Protein AF-A0A267MK67-F1 (afdb_monomer)

Structure (mmCIF, N/CA/C/O backbone):
data_AF-A0A267MK67-F1
#
_entry.id   AF-A0A267MK67-F1
#
loop_
_atom_site.group_PDB
_atom_site.id
_atom_site.type_symbol
_atom_site.label_atom_id
_atom_site.label_alt_id
_atom_site.label_comp_id
_atom_site.label_asym_id
_atom_site.label_entity_id
_atom_site.label_seq_id
_atom_site.pdbx_PDB_ins_code
_atom_site.Cartn_x
_atom_site.Cartn_y
_atom_site.Cartn_z
_atom_site.occupancy
_atom_site.B_iso_or_equiv
_atom_site.auth_seq_id
_atom_site.auth_comp_id
_atom_site.auth_asym_id
_atom_site.auth_atom_id
_atom_site.pdbx_PDB_model_num
ATOM 1 N N . MET A 1 1 ? -22.099 6.725 28.518 1.00 89.31 1 MET A N 1
ATOM 2 C CA . MET A 1 1 ? -21.955 5.730 27.422 1.00 89.31 1 MET A CA 1
ATOM 3 C C . MET A 1 1 ? -20.754 4.840 27.737 1.00 89.31 1 MET A C 1
ATOM 5 O O . MET A 1 1 ? -19.830 5.348 28.370 1.00 89.31 1 MET A O 1
ATOM 9 N N . LYS A 1 2 ? -20.743 3.551 27.366 1.00 96.25 2 LYS A N 1
ATOM 10 C CA . LYS A 1 2 ? -19.614 2.648 27.674 1.00 96.25 2 LYS A CA 1
ATOM 11 C C . LYS A 1 2 ? -18.656 2.501 26.489 1.00 96.25 2 LYS A C 1
ATOM 13 O O . LYS A 1 2 ? -19.048 2.667 25.337 1.00 96.25 2 LYS A O 1
ATOM 18 N N . VAL A 1 3 ? -17.404 2.158 26.764 1.00 97.12 3 VAL A N 1
ATOM 19 C CA . VAL A 1 3 ? -16.390 1.754 25.781 1.00 97.12 3 VAL A CA 1
ATOM 20 C C . VAL A 1 3 ? -15.777 0.448 26.260 1.00 97.12 3 VAL A C 1
ATOM 22 O O . VAL A 1 3 ? -15.353 0.349 27.406 1.00 97.12 3 VAL A O 1
ATOM 25 N N . MET A 1 4 ? -15.745 -0.573 25.410 1.00 97.25 4 MET A N 1
ATOM 26 C CA . MET A 1 4 ? -15.171 -1.864 25.786 1.00 97.25 4 MET A CA 1
ATOM 27 C C . MET A 1 4 ? -13.672 -1.855 25.497 1.00 97.25 4 MET A C 1
ATOM 29 O O . MET A 1 4 ? -13.289 -1.611 24.362 1.00 97.25 4 MET A O 1
ATOM 33 N N . LEU A 1 5 ? -12.823 -2.146 26.483 1.00 97.12 5 LEU A N 1
ATOM 34 C CA . LEU A 1 5 ? -11.379 -2.306 26.289 1.00 97.12 5 LEU A CA 1
ATOM 35 C C . LEU A 1 5 ? -11.015 -3.785 26.325 1.00 97.12 5 LEU A C 1
ATOM 37 O O . LEU A 1 5 ? -10.962 -4.382 27.394 1.00 97.12 5 LEU A O 1
ATOM 41 N N . ILE A 1 6 ? -10.703 -4.371 25.179 1.00 96.50 6 ILE A N 1
ATOM 42 C CA . ILE A 1 6 ? -10.183 -5.732 25.085 1.00 96.50 6 ILE A CA 1
ATOM 43 C C . ILE A 1 6 ? -8.663 -5.653 25.021 1.00 96.50 6 ILE A C 1
ATOM 45 O O . ILE A 1 6 ? -8.113 -5.050 24.104 1.00 96.50 6 ILE A O 1
ATOM 49 N N . TYR A 1 7 ? -7.958 -6.256 25.977 1.00 94.81 7 TYR A N 1
ATOM 50 C CA . TYR A 1 7 ? -6.497 -6.170 26.014 1.00 94.81 7 TYR A CA 1
ATOM 51 C C . TYR A 1 7 ? -5.813 -7.511 26.247 1.00 94.81 7 TYR A C 1
ATOM 53 O O . TYR A 1 7 ? -6.248 -8.331 27.062 1.00 94.81 7 TYR A O 1
ATOM 61 N N . ASN A 1 8 ? -4.687 -7.709 25.563 1.00 90.94 8 ASN A N 1
ATOM 62 C CA . ASN A 1 8 ? -3.822 -8.862 25.755 1.00 90.94 8 ASN A CA 1
ATOM 63 C C . ASN A 1 8 ? -2.637 -8.492 26.678 1.00 90.94 8 ASN A C 1
ATOM 65 O O . ASN A 1 8 ? -1.728 -7.767 26.268 1.00 90.94 8 ASN A O 1
ATOM 69 N N . PRO A 1 9 ? -2.590 -9.014 27.918 1.00 87.50 9 PRO A N 1
ATOM 70 C CA . PRO A 1 9 ? -1.600 -8.631 28.930 1.00 87.50 9 PRO A CA 1
ATOM 71 C C . PRO A 1 9 ? -0.168 -9.091 28.614 1.00 87.50 9 PRO A C 1
ATOM 73 O O . PRO A 1 9 ? 0.769 -8.632 29.268 1.00 87.50 9 PRO A O 1
ATOM 76 N N . ILE A 1 10 ? 0.002 -10.039 27.686 1.00 86.56 10 ILE A N 1
ATOM 77 C CA . ILE A 1 10 ? 1.306 -10.599 27.313 1.00 86.56 10 ILE A CA 1
ATOM 78 C C . ILE A 1 10 ? 1.813 -10.085 25.959 1.00 86.56 10 ILE A C 1
ATOM 80 O O . ILE A 1 10 ? 2.890 -10.498 25.539 1.00 86.56 10 ILE A O 1
ATOM 84 N N . SER A 1 11 ? 1.071 -9.194 25.290 1.00 82.12 11 SER A N 1
ATOM 85 C CA . SER A 1 11 ? 1.510 -8.571 24.036 1.00 82.12 11 SER A CA 1
ATOM 86 C C . SER A 1 11 ? 2.743 -7.679 24.237 1.00 82.12 11 SER A C 1
ATOM 88 O O . SER A 1 11 ? 2.887 -7.007 25.263 1.00 82.12 11 SER A O 1
ATOM 90 N N . GLY A 1 12 ? 3.635 -7.691 23.241 1.00 79.31 12 GLY A N 1
ATOM 91 C CA . GLY A 1 12 ? 4.831 -6.848 23.195 1.00 79.31 12 GLY A CA 1
ATOM 92 C C . GLY A 1 12 ? 5.724 -6.999 24.428 1.00 79.31 12 GLY A C 1
ATOM 93 O O . GLY A 1 12 ? 6.031 -8.104 24.873 1.00 79.31 12 GLY A O 1
ATOM 94 N N . ASN A 1 13 ? 6.137 -5.871 25.004 1.00 80.50 13 ASN A N 1
ATOM 95 C CA . ASN A 1 13 ? 6.950 -5.818 26.224 1.00 80.50 13 ASN A CA 1
ATOM 96 C C . ASN A 1 13 ? 6.129 -5.991 27.522 1.00 80.50 13 ASN A C 1
ATOM 98 O O . ASN A 1 13 ? 6.672 -5.814 28.612 1.00 80.50 13 ASN A O 1
ATOM 102 N N . LYS A 1 14 ? 4.832 -6.327 27.427 1.00 86.31 14 LYS A N 1
ATOM 103 C CA . LYS A 1 14 ? 3.912 -6.526 28.562 1.00 86.31 14 LYS A CA 1
ATOM 104 C C . LYS A 1 14 ? 3.681 -5.270 29.419 1.00 86.31 14 LYS A C 1
ATOM 106 O O . LYS A 1 14 ? 3.177 -5.390 30.540 1.00 86.31 14 LYS A O 1
ATOM 111 N N . SER A 1 15 ? 4.026 -4.078 28.918 1.00 85.19 15 SER A N 1
ATOM 112 C CA . SER A 1 15 ? 3.888 -2.819 29.664 1.00 85.19 15 SER A CA 1
ATOM 113 C C . SER A 1 15 ? 2.499 -2.189 29.560 1.00 85.19 15 SER A C 1
ATOM 115 O O . SER A 1 15 ? 2.182 -1.324 30.370 1.00 85.19 15 SER A O 1
ATOM 117 N N . PHE A 1 16 ? 1.644 -2.629 28.624 1.00 88.19 16 PHE A N 1
ATOM 118 C CA . PHE A 1 16 ? 0.320 -2.026 28.403 1.00 88.19 16 PHE A CA 1
ATOM 119 C C . PHE A 1 16 ? -0.498 -1.891 29.696 1.00 88.19 16 PHE A C 1
ATOM 121 O O . PHE A 1 16 ? -1.026 -0.824 29.984 1.00 88.19 16 PHE A O 1
ATOM 128 N N . LYS A 1 17 ? -0.518 -2.944 30.523 1.00 90.19 17 LYS A N 1
ATOM 129 C CA . LYS A 1 17 ? -1.245 -2.983 31.804 1.00 90.19 17 LYS A CA 1
ATOM 130 C C . LYS A 1 17 ? -0.889 -1.840 32.767 1.00 90.19 17 LYS A C 1
ATOM 132 O O . LYS A 1 17 ? -1.712 -1.501 33.606 1.00 90.19 17 LYS A O 1
ATOM 137 N N . ASN A 1 18 ? 0.308 -1.262 32.648 1.00 91.81 18 ASN A N 1
ATOM 138 C CA . ASN A 1 18 ? 0.766 -0.169 33.507 1.00 91.81 18 ASN A CA 1
ATOM 139 C C . ASN A 1 18 ? 0.077 1.162 33.175 1.00 91.81 18 ASN A C 1
ATOM 141 O O . ASN A 1 18 ? 0.169 2.093 33.960 1.00 91.81 18 ASN A O 1
ATOM 145 N N . HIS A 1 19 ? -0.608 1.248 32.034 1.00 92.94 19 HIS A N 1
ATOM 146 C CA . HIS A 1 19 ? -1.299 2.455 31.596 1.00 92.94 19 HIS A CA 1
ATOM 147 C C . HIS A 1 19 ? -2.810 2.409 31.840 1.00 92.94 19 HIS A C 1
ATOM 149 O O . HIS A 1 19 ? -3.506 3.348 31.477 1.00 92.94 19 HIS A O 1
ATOM 155 N N . LEU A 1 20 ? -3.342 1.324 32.416 1.00 94.50 20 LEU A N 1
ATOM 156 C CA . LEU A 1 20 ? -4.790 1.163 32.587 1.00 94.50 20 LEU A CA 1
ATOM 157 C C . LEU A 1 20 ? -5.410 2.308 33.394 1.00 94.50 20 LEU A C 1
ATOM 159 O O . LEU A 1 20 ? -6.468 2.786 33.010 1.00 94.50 20 LEU A O 1
ATOM 163 N N . ASP A 1 21 ? -4.741 2.751 34.458 1.00 95.94 21 ASP A N 1
ATOM 164 C CA . ASP A 1 21 ? -5.216 3.839 35.320 1.00 95.94 21 ASP A CA 1
ATOM 165 C C . ASP A 1 21 ? -5.333 5.165 34.551 1.00 95.94 21 ASP A C 1
ATOM 167 O O . ASP A 1 21 ? -6.409 5.750 34.486 1.00 95.94 21 ASP A O 1
ATOM 171 N N . TYR A 1 22 ? -4.273 5.545 33.830 1.00 95.31 22 TYR A N 1
ATOM 172 C CA . TYR A 1 22 ? -4.262 6.713 32.942 1.00 95.31 22 TYR A CA 1
ATOM 173 C C . TYR A 1 22 ? -5.352 6.650 31.858 1.00 95.31 22 TYR A C 1
ATOM 175 O O . TYR A 1 22 ? -6.028 7.637 31.580 1.00 95.31 22 TYR A O 1
ATOM 183 N N . ILE A 1 23 ? -5.561 5.480 31.243 1.00 95.56 23 ILE A N 1
ATOM 184 C CA . ILE A 1 23 ? -6.633 5.303 30.254 1.00 95.56 23 ILE A CA 1
ATOM 185 C C . ILE A 1 23 ? -8.001 5.503 30.921 1.00 95.56 23 ILE A C 1
ATOM 187 O O . ILE A 1 23 ? -8.860 6.175 30.359 1.00 95.56 23 ILE A O 1
ATOM 191 N N . ILE A 1 24 ? -8.226 4.924 32.103 1.00 96.31 24 ILE A N 1
ATOM 192 C CA . ILE A 1 24 ? -9.490 5.078 32.835 1.00 96.31 24 ILE A CA 1
ATOM 193 C C . ILE A 1 24 ? -9.752 6.556 33.137 1.00 96.31 24 ILE A C 1
ATOM 195 O O . ILE A 1 24 ? -10.841 7.036 32.824 1.00 96.31 24 ILE A O 1
ATOM 199 N N . GLU A 1 25 ? -8.754 7.270 33.662 1.00 97.06 25 GLU A N 1
ATOM 200 C CA . GLU A 1 25 ? -8.816 8.710 33.935 1.00 97.06 25 GLU A CA 1
ATOM 201 C C . GLU A 1 25 ? -9.239 9.496 32.684 1.00 97.06 25 GLU A C 1
ATOM 203 O O . GLU A 1 25 ? -10.252 10.195 32.703 1.00 97.06 25 GLU A O 1
ATOM 208 N N . LYS A 1 26 ? -8.545 9.307 31.554 1.00 96.88 26 LYS A N 1
ATOM 209 C CA . LYS A 1 26 ? -8.813 10.043 30.306 1.00 96.88 26 LYS A CA 1
ATOM 210 C C . LYS A 1 26 ? -10.208 9.806 29.731 1.00 96.88 26 LYS A C 1
ATOM 212 O O . LYS A 1 26 ? -10.804 10.715 29.159 1.00 96.88 26 LYS A O 1
ATOM 217 N N . PHE A 1 27 ? -10.753 8.598 29.869 1.00 96.25 27 PHE A N 1
ATOM 218 C CA . PHE A 1 27 ? -12.129 8.324 29.443 1.00 96.25 27 PHE A CA 1
ATOM 219 C C . PHE A 1 27 ? -13.156 8.934 30.403 1.00 96.25 27 PHE A C 1
ATOM 221 O O . PHE A 1 27 ? -14.172 9.458 29.945 1.00 96.25 27 PHE A O 1
ATOM 228 N N . GLN A 1 28 ? -12.890 8.910 31.711 1.00 95.38 28 GLN A N 1
ATOM 229 C CA . GLN A 1 28 ? -13.767 9.517 32.714 1.00 95.38 28 GLN A CA 1
ATOM 230 C C . GLN A 1 28 ? -13.819 11.043 32.595 1.00 95.38 28 GLN A C 1
ATOM 232 O O . GLN A 1 28 ? -14.896 11.609 32.746 1.00 95.38 28 GLN A O 1
ATOM 237 N N . GLU A 1 29 ? -12.710 11.696 32.232 1.00 96.38 29 GLU A N 1
ATOM 238 C CA . GLU A 1 29 ? -12.669 13.130 31.894 1.00 96.38 29 GLU A CA 1
ATOM 239 C C . GLU A 1 29 ? -13.620 13.512 30.741 1.00 96.38 29 GLU A C 1
ATOM 241 O O . GLU A 1 29 ? -13.982 14.677 30.606 1.00 96.38 29 GLU A O 1
ATOM 246 N N . GLN A 1 30 ? -14.025 12.546 29.908 1.00 94.44 30 GLN A N 1
ATOM 247 C CA . GLN A 1 30 ? -14.962 12.718 28.789 1.00 94.44 30 GLN A CA 1
ATOM 248 C C . GLN A 1 30 ? -16.344 12.094 29.067 1.00 94.44 30 GLN A C 1
ATOM 250 O O . GLN A 1 30 ? -17.091 11.806 28.129 1.00 94.44 30 GLN A O 1
ATOM 255 N N . ASP A 1 31 ? -16.677 11.814 30.333 1.00 95.19 31 ASP A N 1
ATOM 256 C CA . ASP A 1 31 ? -17.925 11.159 30.758 1.00 95.19 31 ASP A CA 1
ATOM 257 C C . ASP A 1 31 ? -18.165 9.771 30.110 1.00 95.19 31 ASP A C 1
ATOM 259 O O . ASP A 1 31 ? -19.302 9.296 29.944 1.00 95.19 31 ASP A O 1
ATOM 263 N N . LEU A 1 32 ? -17.082 9.075 29.741 1.00 95.56 32 LEU A N 1
ATOM 264 C CA . LEU A 1 32 ? -17.108 7.723 29.187 1.00 95.56 32 LEU A CA 1
ATOM 265 C C . LEU A 1 32 ? -16.664 6.690 30.228 1.00 95.56 32 LEU A C 1
ATOM 267 O O . LEU A 1 32 ? -15.660 6.842 30.918 1.00 95.56 32 LEU A O 1
ATOM 271 N N . GLN A 1 33 ? -17.395 5.577 30.303 1.00 95.94 33 GLN A N 1
ATOM 272 C CA . GLN A 1 33 ? -17.018 4.440 31.144 1.00 95.94 33 GLN A CA 1
ATOM 273 C C . GLN A 1 33 ? -16.255 3.412 30.316 1.00 95.94 33 GLN A C 1
ATOM 275 O O . GLN A 1 33 ? -16.834 2.804 29.415 1.00 95.94 33 GLN A O 1
ATOM 280 N N . ILE A 1 34 ? -14.982 3.179 30.631 1.00 96.06 34 ILE A N 1
ATOM 281 C CA . ILE A 1 34 ? -14.205 2.117 29.993 1.00 96.06 34 ILE A CA 1
ATOM 282 C C . ILE A 1 34 ? -14.357 0.794 30.759 1.00 96.06 34 ILE A C 1
ATOM 284 O O . ILE A 1 34 ? -14.168 0.739 31.972 1.00 96.06 34 ILE A O 1
ATOM 288 N N . ILE A 1 35 ? -14.722 -0.280 30.056 1.00 95.94 35 ILE A N 1
ATOM 289 C CA . ILE A 1 35 ? -14.972 -1.610 30.625 1.00 95.94 35 ILE A CA 1
ATOM 290 C C . ILE A 1 35 ? -13.862 -2.565 30.162 1.00 95.94 35 ILE A C 1
ATOM 292 O O . ILE A 1 35 ? -13.868 -2.981 28.999 1.00 95.94 35 ILE A O 1
ATOM 296 N N . PRO A 1 36 ? -12.882 -2.899 31.022 1.00 94.56 36 PRO A N 1
ATOM 297 C CA . PRO A 1 36 ? -11.755 -3.735 30.634 1.00 94.56 36 PRO A CA 1
ATOM 298 C C . PRO A 1 36 ? -12.111 -5.228 30.613 1.00 94.56 36 PRO A C 1
ATOM 300 O O . PRO A 1 36 ? -12.577 -5.797 31.598 1.00 94.56 36 PRO A O 1
ATOM 303 N N . HIS A 1 37 ? -11.774 -5.892 29.512 1.00 93.75 37 HIS A N 1
ATOM 304 C CA . HIS A 1 37 ? -11.824 -7.333 29.316 1.00 93.75 37 HIS A CA 1
ATOM 305 C C . HIS A 1 37 ? -10.433 -7.849 28.953 1.00 93.75 37 HIS A C 1
ATOM 307 O O . HIS A 1 37 ? -9.864 -7.555 27.900 1.00 93.75 37 HIS A O 1
ATOM 313 N N . ARG A 1 38 ? -9.865 -8.640 29.858 1.00 91.88 38 ARG A N 1
ATOM 314 C CA . ARG A 1 38 ? -8.541 -9.231 29.683 1.00 91.88 38 ARG A CA 1
ATOM 315 C C . ARG A 1 38 ? -8.640 -10.505 28.850 1.00 91.88 38 ARG A C 1
ATOM 317 O O . ARG A 1 38 ? -9.276 -11.466 29.279 1.00 91.88 38 ARG A O 1
ATOM 324 N N . VAL A 1 39 ? -7.945 -10.554 27.716 1.00 86.31 39 VAL A N 1
ATOM 325 C CA . VAL A 1 39 ? -7.866 -11.766 26.889 1.00 86.31 39 VAL A CA 1
ATOM 326 C C . VAL A 1 39 ? -6.957 -12.785 27.578 1.00 86.31 39 VAL A C 1
ATOM 328 O O . VAL A 1 39 ? -5.787 -12.508 27.859 1.00 86.31 39 VAL A O 1
ATOM 331 N N . LYS A 1 40 ? -7.511 -13.964 27.881 1.00 79.56 40 LYS A N 1
ATOM 332 C CA . LYS A 1 40 ? -6.779 -15.130 28.411 1.00 79.56 40 LYS A CA 1
ATOM 333 C C . LYS A 1 40 ? -6.876 -16.325 27.463 1.00 79.56 40 LYS A C 1
ATOM 335 O O . LYS A 1 40 ? -5.880 -17.006 27.251 1.00 79.56 40 LYS A O 1
ATOM 340 N N . ASN A 1 41 ? -8.061 -16.559 26.910 1.00 81.50 41 ASN A N 1
ATOM 341 C CA . ASN A 1 41 ? -8.340 -17.489 25.822 1.00 81.50 41 ASN A CA 1
ATOM 342 C C . ASN A 1 41 ? -9.517 -16.949 24.990 1.00 81.50 41 ASN A C 1
ATOM 344 O O . ASN A 1 41 ? -10.191 -16.003 25.412 1.00 81.50 41 ASN A O 1
ATOM 348 N N . ILE A 1 42 ? -9.737 -17.540 23.816 1.00 84.25 42 ILE A N 1
ATOM 349 C CA . ILE A 1 42 ? -10.772 -17.098 22.877 1.00 84.25 42 ILE A CA 1
ATOM 350 C C . ILE A 1 42 ? -12.192 -17.375 23.398 1.00 84.25 42 ILE A C 1
ATOM 352 O O . ILE A 1 42 ? -13.056 -16.516 23.267 1.00 84.25 42 ILE A O 1
ATOM 356 N N . ASP A 1 43 ? -12.411 -18.481 24.119 1.00 87.50 43 ASP A N 1
ATOM 357 C CA . ASP A 1 43 ? -13.732 -18.857 24.655 1.00 87.50 43 ASP A CA 1
ATOM 358 C C . ASP A 1 43 ? -14.331 -17.802 25.596 1.00 87.50 43 ASP A C 1
ATOM 360 O O . ASP A 1 43 ? -15.540 -17.566 25.611 1.00 87.50 43 ASP A O 1
ATOM 364 N N . LEU A 1 44 ? -13.494 -17.169 26.427 1.00 87.44 44 LEU A N 1
ATOM 365 C CA . LEU A 1 44 ? -13.944 -16.096 27.314 1.00 87.44 44 LEU A CA 1
ATOM 366 C C . LEU A 1 44 ? -14.337 -14.848 26.526 1.00 87.44 44 LEU A C 1
ATOM 368 O O . LEU A 1 44 ? -15.313 -14.191 26.886 1.00 87.44 44 LEU A O 1
ATOM 372 N N . LEU A 1 45 ? -13.594 -14.533 25.465 1.00 91.19 45 LEU A N 1
ATOM 373 C CA . LEU A 1 45 ? -13.915 -13.414 24.591 1.00 91.19 45 LEU A CA 1
ATOM 374 C C . LEU A 1 45 ? -15.238 -13.664 23.855 1.00 91.19 45 LEU A C 1
ATOM 376 O O . LEU A 1 45 ? -16.096 -12.787 23.861 1.00 91.19 45 LEU A O 1
ATOM 380 N N . GLU A 1 46 ? -15.447 -14.866 23.312 1.00 93.81 46 GLU A N 1
ATOM 381 C CA . GLU A 1 46 ? -16.709 -15.239 22.662 1.00 93.81 46 GLU A CA 1
ATOM 382 C C . GLU A 1 46 ? -17.906 -15.101 23.604 1.00 93.81 46 GLU A C 1
ATOM 384 O O . GLU A 1 46 ? -18.909 -14.500 23.232 1.00 93.81 46 GLU A O 1
ATOM 389 N N . LYS A 1 47 ? -17.793 -15.566 24.855 1.00 91.94 47 LYS A N 1
ATOM 390 C CA . LYS A 1 47 ? -18.863 -15.400 25.854 1.00 91.94 47 LYS A CA 1
ATOM 391 C C . LYS A 1 47 ? -19.213 -13.932 26.083 1.00 91.94 47 LYS A C 1
ATOM 393 O O . LYS A 1 47 ? -20.392 -13.587 26.090 1.00 91.94 47 LYS A O 1
ATOM 398 N N . VAL A 1 48 ? -18.206 -13.072 26.239 1.00 92.06 48 VAL A N 1
ATOM 399 C CA . VAL A 1 48 ? -18.417 -11.629 26.432 1.00 92.06 48 VAL A CA 1
ATOM 400 C C . VAL A 1 48 ? -19.127 -11.029 25.219 1.00 92.06 48 VAL A C 1
ATOM 402 O O . VAL A 1 48 ? -20.169 -10.400 25.386 1.00 92.06 48 VAL A O 1
ATOM 405 N N . ILE A 1 49 ? -18.615 -11.274 24.011 1.00 95.19 49 ILE A N 1
ATOM 406 C CA . ILE A 1 49 ? -19.158 -10.693 22.778 1.00 95.19 49 ILE A CA 1
ATOM 407 C C . ILE A 1 49 ? -20.555 -11.237 22.448 1.00 95.19 49 ILE A C 1
ATOM 409 O O . ILE A 1 49 ? -21.428 -10.462 22.078 1.00 95.19 49 ILE A O 1
ATOM 413 N N . SER A 1 50 ? -20.820 -12.527 22.672 1.00 94.25 50 SER A N 1
ATOM 414 C CA . SER A 1 50 ? -22.138 -13.139 22.426 1.00 94.25 50 SER A CA 1
ATOM 415 C C . SER A 1 50 ? -23.276 -12.541 23.266 1.00 94.25 50 SER A C 1
ATOM 417 O O . SER A 1 50 ? -24.443 -12.663 22.906 1.00 94.25 50 SER A O 1
ATOM 419 N N . SER A 1 51 ? -22.942 -11.902 24.391 1.00 91.69 51 SER A N 1
ATOM 420 C CA . SER A 1 51 ? -23.894 -11.264 25.311 1.00 91.69 51 SER A CA 1
ATOM 421 C C . SER A 1 51 ? -23.887 -9.732 25.219 1.00 91.69 51 SER A C 1
ATOM 423 O O . SER A 1 51 ? -24.530 -9.053 26.022 1.00 91.69 51 SER A O 1
ATOM 425 N N . LEU A 1 52 ? -23.136 -9.175 24.264 1.00 93.94 52 LEU A N 1
ATOM 426 C CA . LEU A 1 52 ? -22.934 -7.741 24.115 1.00 93.94 52 LEU A CA 1
ATOM 427 C C . LEU A 1 52 ? -24.208 -7.050 23.613 1.00 93.94 52 LEU A C 1
ATOM 429 O O . LEU A 1 52 ? -24.729 -7.367 22.549 1.00 93.94 52 LEU A O 1
ATOM 433 N N . ASN A 1 53 ? -24.663 -6.031 24.340 1.00 94.31 53 ASN A N 1
ATOM 434 C CA . ASN A 1 53 ? -25.680 -5.104 23.854 1.00 94.31 53 ASN A CA 1
ATOM 435 C C . ASN A 1 53 ? -25.003 -3.892 23.200 1.00 94.31 53 ASN A C 1
ATOM 437 O O . ASN A 1 53 ? -24.551 -2.985 23.902 1.00 94.31 53 ASN A O 1
ATOM 441 N N . GLU A 1 54 ? -24.948 -3.851 21.867 1.00 93.44 54 GLU A N 1
ATOM 442 C CA . GLU A 1 54 ? -24.271 -2.779 21.119 1.00 93.44 54 GLU A CA 1
ATOM 443 C C . GLU A 1 54 ? -24.757 -1.372 21.487 1.00 93.44 54 GLU A C 1
ATOM 445 O O . GLU A 1 54 ? -23.964 -0.439 21.509 1.00 93.44 54 GLU A O 1
ATOM 450 N N . LYS A 1 55 ? -26.031 -1.208 21.868 1.00 93.94 55 LYS A N 1
ATOM 451 C CA . LYS A 1 55 ? -26.599 0.103 22.233 1.00 93.94 55 LYS A CA 1
ATOM 452 C C . LYS A 1 55 ? -25.981 0.713 23.493 1.00 93.94 55 LYS A C 1
ATOM 454 O O . LYS A 1 55 ? -26.131 1.909 23.724 1.00 93.94 55 LYS A O 1
ATOM 459 N N . GLU A 1 56 ? -25.321 -0.091 24.324 1.00 95.62 56 GLU A N 1
ATOM 460 C CA . GLU A 1 56 ? -24.646 0.391 25.533 1.00 95.62 56 GLU A CA 1
ATOM 461 C C . GLU A 1 56 ? -23.225 0.891 25.264 1.00 95.62 56 GLU A C 1
ATOM 463 O O . GLU A 1 56 ? -22.665 1.625 26.089 1.00 95.62 56 GLU A O 1
ATOM 468 N N . TYR A 1 57 ? -22.642 0.494 24.132 1.00 96.44 57 TYR A N 1
ATOM 469 C CA . TYR A 1 57 ? -21.239 0.708 23.819 1.00 96.44 57 TYR A CA 1
ATOM 470 C C . TYR A 1 57 ? -21.071 1.643 22.626 1.00 96.44 57 TYR A C 1
ATOM 472 O O . TYR A 1 57 ? -21.697 1.497 21.586 1.00 96.44 57 TYR A O 1
ATOM 480 N N . LYS A 1 58 ? -20.163 2.607 22.768 1.00 95.38 58 LYS A N 1
ATOM 481 C CA . LYS A 1 58 ? -19.813 3.549 21.702 1.00 95.38 58 LYS A CA 1
ATOM 482 C C . LYS A 1 58 ? -18.859 2.928 20.680 1.00 95.38 58 LYS A C 1
ATOM 484 O O . LYS A 1 58 ? -18.982 3.180 19.488 1.00 95.38 58 LYS A O 1
ATOM 489 N N . LYS A 1 59 ? -17.868 2.179 21.171 1.00 96.25 59 LYS A N 1
ATOM 490 C CA . LYS A 1 59 ? -16.799 1.544 20.389 1.00 96.25 59 LYS A CA 1
ATOM 491 C C . LYS A 1 59 ? -16.089 0.463 21.208 1.00 96.25 59 LYS A C 1
ATOM 493 O O . LYS A 1 59 ? -16.255 0.388 22.432 1.00 96.25 59 LYS A O 1
ATOM 498 N N . ILE A 1 60 ? -15.277 -0.336 20.527 1.00 97.94 60 ILE A N 1
ATOM 499 C CA . ILE A 1 60 ? -14.395 -1.349 21.108 1.00 97.94 60 ILE A CA 1
ATOM 500 C C . ILE A 1 60 ? -12.947 -0.902 20.915 1.00 97.94 60 ILE A C 1
ATOM 502 O O . ILE A 1 60 ? -12.524 -0.604 19.807 1.00 97.94 60 ILE A O 1
ATOM 506 N N . VAL A 1 61 ? -12.168 -0.861 21.986 1.00 97.75 61 VAL A N 1
ATOM 507 C CA . VAL A 1 61 ? -10.734 -0.574 21.977 1.00 97.75 61 VAL A CA 1
ATOM 508 C C . VAL A 1 61 ? -9.984 -1.890 22.132 1.00 97.75 61 VAL A C 1
ATOM 510 O O . VAL A 1 61 ? -10.202 -2.614 23.098 1.00 97.75 61 VAL A O 1
ATOM 513 N N . ILE A 1 62 ? -9.084 -2.198 21.204 1.00 97.00 62 ILE A N 1
ATOM 514 C CA . ILE A 1 62 ? -8.262 -3.407 21.210 1.00 97.00 62 ILE A CA 1
ATOM 515 C C . ILE A 1 62 ? -6.820 -3.019 21.514 1.00 97.00 62 ILE A C 1
ATOM 517 O O . ILE A 1 62 ? -6.185 -2.335 20.717 1.00 97.00 62 ILE A O 1
ATOM 521 N N . ALA A 1 63 ? -6.278 -3.484 22.635 1.00 95.19 63 ALA A N 1
ATOM 522 C CA . ALA A 1 63 ? -4.879 -3.291 22.998 1.00 95.19 63 ALA A CA 1
ATOM 523 C C . ALA A 1 63 ? -4.079 -4.591 22.851 1.00 95.19 63 ALA A C 1
ATOM 525 O O . ALA A 1 63 ? -4.188 -5.519 23.661 1.00 95.19 63 ALA A O 1
ATOM 526 N N . GLY A 1 64 ? -3.255 -4.664 21.809 1.00 91.50 64 GLY A N 1
ATOM 527 C CA . GLY A 1 64 ? -2.476 -5.857 21.491 1.00 91.50 64 GLY A CA 1
ATOM 528 C C . GLY A 1 64 ? -1.656 -5.720 20.212 1.00 91.50 64 GLY A C 1
ATOM 529 O O . GLY A 1 64 ? -1.523 -4.628 19.666 1.00 91.50 64 GLY A O 1
ATOM 530 N N . GLY A 1 65 ? -1.074 -6.837 19.769 1.00 88.31 65 GLY A N 1
ATOM 531 C CA . GLY A 1 65 ? -0.484 -6.961 18.432 1.00 88.31 65 GLY A CA 1
ATOM 532 C C . GLY A 1 65 ? -1.480 -7.447 17.381 1.00 88.31 65 GLY A C 1
ATOM 533 O O . GLY A 1 65 ? -2.642 -7.688 17.701 1.00 88.31 65 GLY A O 1
ATOM 534 N N . ASP A 1 66 ? -0.997 -7.658 16.155 1.00 85.00 66 ASP A N 1
ATOM 535 C CA . ASP A 1 66 ? -1.820 -8.050 15.000 1.00 85.00 66 ASP A CA 1
ATOM 536 C C . ASP A 1 66 ? -2.659 -9.313 15.257 1.00 85.00 66 ASP A C 1
ATOM 538 O O . ASP A 1 66 ? -3.851 -9.309 14.973 1.00 85.00 66 ASP A O 1
ATOM 542 N N . GLY A 1 67 ? -2.096 -10.340 15.909 1.00 85.31 67 GLY A N 1
ATOM 543 C CA . GLY A 1 67 ? -2.849 -11.548 16.279 1.00 85.31 67 GLY A CA 1
ATOM 544 C C . GLY A 1 67 ? -4.004 -11.278 17.254 1.00 85.31 67 GLY A C 1
ATOM 545 O O . GLY A 1 67 ? -5.106 -11.777 17.064 1.00 85.31 67 GLY A O 1
ATOM 546 N N . THR A 1 68 ? -3.809 -10.414 18.261 1.00 90.44 68 THR A N 1
ATOM 547 C CA . THR A 1 68 ? -4.905 -10.011 19.164 1.00 90.44 68 THR A CA 1
ATOM 548 C C . THR A 1 68 ? -5.995 -9.267 18.390 1.00 90.44 68 THR A C 1
ATOM 550 O O . THR A 1 68 ? -7.178 -9.485 18.637 1.00 90.44 68 THR A O 1
ATOM 553 N N . VAL A 1 69 ? -5.611 -8.391 17.454 1.00 93.06 69 VAL A N 1
ATOM 554 C CA . VAL A 1 69 ? -6.570 -7.658 16.616 1.00 93.06 69 VAL A CA 1
ATOM 555 C C . VAL A 1 69 ? -7.352 -8.626 15.726 1.00 93.06 69 VAL A C 1
ATOM 557 O O . VAL A 1 69 ? -8.578 -8.556 15.720 1.00 93.06 69 VAL A O 1
ATOM 560 N N . ASN A 1 70 ? -6.679 -9.565 15.053 1.00 91.44 70 ASN A N 1
ATOM 561 C CA . ASN A 1 70 ? -7.320 -10.584 14.221 1.00 91.44 70 ASN A CA 1
ATOM 562 C C . ASN A 1 70 ? -8.322 -11.438 15.020 1.00 91.44 70 ASN A C 1
ATOM 564 O O . ASN A 1 70 ? -9.469 -11.582 14.591 1.00 91.44 70 ASN A O 1
ATOM 568 N N . GLN A 1 71 ? -7.927 -11.948 16.193 1.00 91.69 71 GLN A N 1
ATOM 569 C CA . GLN A 1 71 ? -8.797 -12.768 17.045 1.00 91.69 71 GLN A CA 1
ATOM 570 C C . GLN A 1 71 ? -10.062 -12.013 17.449 1.00 91.69 71 GLN A C 1
ATOM 572 O O . GLN A 1 71 ? -11.170 -12.532 17.326 1.00 91.69 71 GLN A O 1
ATOM 577 N N . VAL A 1 72 ? -9.907 -10.769 17.911 1.00 94.88 72 VAL A N 1
ATOM 578 C CA . VAL A 1 72 ? -11.052 -9.953 18.319 1.00 94.88 72 VAL A CA 1
ATOM 579 C C . VAL A 1 72 ? -11.953 -9.657 17.128 1.00 94.88 72 VAL A C 1
ATOM 581 O O . VAL A 1 72 ? -13.156 -9.861 17.235 1.00 94.88 72 VAL A O 1
ATOM 584 N N . VAL A 1 73 ? -11.394 -9.249 15.986 1.00 95.38 73 VAL A N 1
ATOM 585 C CA . VAL A 1 73 ? -12.163 -8.998 14.758 1.00 95.38 73 VAL A CA 1
ATOM 586 C C . VAL A 1 73 ? -12.955 -10.237 14.335 1.00 95.38 73 VAL A C 1
ATOM 588 O O . VAL A 1 73 ? -14.144 -10.117 14.056 1.00 95.38 73 VAL A O 1
ATOM 591 N N . ASN A 1 74 ? -12.348 -11.426 14.349 1.00 94.62 74 ASN A N 1
ATOM 592 C CA . ASN A 1 74 ? -13.042 -12.675 14.028 1.00 94.62 74 ASN A CA 1
ATOM 593 C C . ASN A 1 74 ? -14.235 -12.927 14.957 1.00 94.62 74 ASN A C 1
ATOM 595 O O . ASN A 1 74 ? -15.321 -13.246 14.476 1.00 94.62 74 ASN A O 1
ATOM 599 N N . VAL A 1 75 ? -14.063 -12.747 16.271 1.00 95.44 75 VAL A N 1
ATOM 600 C CA . VAL A 1 75 ? -15.160 -12.921 17.235 1.00 95.44 75 VAL A CA 1
ATOM 601 C C . VAL A 1 75 ? -16.265 -11.887 17.004 1.00 95.44 75 VAL A C 1
ATOM 603 O O . VAL A 1 75 ? -17.438 -12.249 17.000 1.00 95.44 75 VAL A O 1
ATOM 606 N N . LEU A 1 76 ? -15.921 -10.620 16.762 1.00 96.00 76 LEU A N 1
ATOM 607 C CA . LEU A 1 76 ? -16.913 -9.579 16.470 1.00 96.00 76 LEU A CA 1
ATOM 608 C C . LEU A 1 76 ? -17.723 -9.911 15.215 1.00 96.00 76 LEU A C 1
ATOM 610 O O . LEU A 1 76 ? -18.948 -9.854 15.251 1.00 96.00 76 LEU A O 1
ATOM 614 N N . LEU A 1 77 ? -17.055 -10.326 14.136 1.00 95.25 77 LEU A N 1
ATOM 615 C CA . LEU A 1 77 ? -17.712 -10.686 12.879 1.00 95.25 77 LEU A CA 1
ATOM 616 C C . LEU A 1 77 ? -18.562 -11.955 13.004 1.00 95.25 77 LEU A C 1
ATOM 618 O O . LEU A 1 77 ? -19.653 -12.005 12.441 1.00 95.25 77 LEU A O 1
ATOM 622 N N . LYS A 1 78 ? -18.111 -12.952 13.776 1.00 94.31 78 LYS A N 1
ATOM 623 C CA . LYS A 1 78 ? -18.861 -14.188 14.059 1.00 94.31 78 LYS A CA 1
ATOM 624 C C . LYS A 1 78 ? -20.205 -13.916 14.742 1.00 94.31 78 LYS A C 1
ATOM 626 O O . LYS A 1 78 ? -21.175 -14.614 14.462 1.00 94.31 78 LYS A O 1
ATOM 631 N N . TYR A 1 79 ? -20.263 -12.916 15.622 1.00 94.94 79 TYR A N 1
ATOM 632 C CA . TYR A 1 79 ? -21.482 -12.507 16.330 1.00 94.94 79 TYR A CA 1
ATOM 633 C C . TYR A 1 79 ? -22.174 -11.282 15.701 1.00 94.94 79 TYR A C 1
ATOM 635 O O . TYR A 1 79 ? -23.050 -10.699 16.330 1.00 94.94 79 TYR A O 1
ATOM 643 N N . ASP A 1 80 ? -21.784 -10.907 14.477 1.00 93.69 80 ASP A N 1
ATOM 644 C CA . ASP A 1 80 ? -22.281 -9.750 13.712 1.00 93.69 80 ASP A CA 1
ATOM 645 C C . ASP A 1 80 ? -22.296 -8.418 14.487 1.00 93.69 80 ASP A C 1
ATOM 647 O O . ASP A 1 80 ? -23.160 -7.569 14.287 1.00 93.69 80 ASP A O 1
ATOM 651 N N . VAL A 1 81 ? -21.301 -8.213 15.353 1.00 95.75 81 VAL A N 1
ATOM 652 C CA . VAL A 1 81 ? -21.135 -6.959 16.092 1.00 95.75 81 VAL A CA 1
ATOM 653 C C . VAL A 1 81 ? -20.569 -5.881 15.172 1.00 95.75 81 VAL A C 1
ATOM 655 O O . VAL A 1 81 ? -19.476 -6.042 14.624 1.00 95.75 81 VAL A O 1
ATOM 658 N N . ASN A 1 82 ? -21.272 -4.750 15.046 1.00 93.75 82 ASN A N 1
ATOM 659 C CA . ASN A 1 82 ? -20.927 -3.671 14.107 1.00 93.75 82 ASN A CA 1
ATOM 660 C C . ASN A 1 82 ? -20.417 -2.382 14.786 1.00 93.75 82 ASN A C 1
ATOM 662 O O . ASN A 1 82 ? -20.532 -1.271 14.255 1.00 93.75 82 ASN A O 1
ATOM 666 N N . LEU A 1 83 ? -19.843 -2.512 15.981 1.00 96.31 83 LEU A N 1
ATOM 667 C CA . LEU A 1 83 ? -19.255 -1.383 16.696 1.00 96.31 83 LEU A CA 1
ATOM 668 C C . LEU A 1 83 ? -17.932 -0.930 16.054 1.00 96.31 83 LEU A C 1
ATOM 670 O O . LEU A 1 83 ? -17.125 -1.772 15.651 1.00 96.31 83 LEU A O 1
ATOM 674 N N . PRO A 1 84 ? -17.644 0.386 16.019 1.00 96.69 84 PRO A N 1
ATOM 675 C CA . PRO A 1 84 ? -16.335 0.875 15.609 1.00 96.69 84 PRO A CA 1
ATOM 676 C C . PRO A 1 84 ? -15.213 0.333 16.497 1.00 96.69 84 PRO A C 1
ATOM 678 O O . PRO A 1 84 ? -15.392 0.135 17.703 1.00 96.69 84 PRO A O 1
ATOM 681 N N . ILE A 1 85 ? -14.037 0.150 15.906 1.00 97.75 85 ILE A N 1
ATOM 682 C CA . ILE A 1 85 ? -12.862 -0.426 16.552 1.00 97.75 85 ILE A CA 1
ATOM 683 C C . ILE A 1 85 ? -11.759 0.626 16.648 1.00 97.75 85 ILE A C 1
ATOM 685 O O . ILE A 1 85 ? -11.401 1.268 15.671 1.00 97.75 85 ILE A O 1
ATOM 689 N N . ALA A 1 86 ? -11.159 0.765 17.817 1.00 96.88 86 ALA A N 1
ATOM 690 C CA . ALA A 1 86 ? -9.919 1.491 18.032 1.00 96.88 86 ALA A CA 1
ATOM 691 C C . ALA A 1 86 ? -8.789 0.508 18.340 1.00 96.88 86 ALA A C 1
ATOM 693 O O . ALA A 1 86 ? -9.010 -0.482 19.031 1.00 96.88 86 ALA A O 1
ATOM 694 N N . ILE A 1 87 ? -7.572 0.788 17.875 1.00 95.62 87 ILE A N 1
ATOM 695 C CA . ILE A 1 87 ? -6.419 -0.095 18.083 1.00 95.62 87 ILE A CA 1
ATOM 696 C C . ILE A 1 87 ? -5.356 0.642 18.892 1.00 95.62 87 ILE A C 1
ATOM 698 O O . ILE A 1 87 ? -4.837 1.658 18.449 1.00 95.62 87 ILE A O 1
ATOM 702 N N . LEU A 1 88 ? -5.000 0.098 20.053 1.00 94.69 88 LEU A N 1
ATOM 703 C CA . LEU A 1 88 ? -3.833 0.488 20.841 1.00 94.69 88 LEU A CA 1
ATOM 704 C C . LEU A 1 88 ? -2.679 -0.471 20.493 1.00 94.69 88 LEU A C 1
ATOM 706 O O . LEU A 1 88 ? -2.685 -1.619 20.956 1.00 94.69 88 LEU A O 1
ATOM 710 N N . PRO A 1 89 ? -1.703 -0.046 19.667 1.00 90.25 89 PRO A N 1
ATOM 711 C CA . PRO A 1 89 ? -0.640 -0.923 19.185 1.00 90.25 89 PRO A CA 1
ATOM 712 C C . PRO A 1 89 ? 0.313 -1.305 20.325 1.00 90.25 89 PRO A C 1
ATOM 714 O O . PRO A 1 89 ? 1.203 -0.546 20.699 1.00 90.25 89 PRO A O 1
ATOM 717 N N . ALA A 1 90 ? 0.136 -2.508 20.871 1.00 87.44 90 ALA A N 1
ATOM 718 C CA . ALA A 1 90 ? 0.911 -3.031 22.001 1.00 87.44 90 ALA A CA 1
ATOM 719 C C . ALA A 1 90 ? 1.713 -4.300 21.652 1.00 87.44 90 ALA A C 1
ATOM 721 O O . ALA A 1 90 ? 2.288 -4.934 22.537 1.00 87.44 90 ALA A O 1
ATOM 722 N N . GLY A 1 91 ? 1.737 -4.710 20.380 1.00 81.94 91 GLY A N 1
ATOM 723 C CA . GLY A 1 91 ? 2.522 -5.837 19.871 1.00 81.94 91 GLY A CA 1
ATOM 724 C C . GLY A 1 91 ? 3.915 -5.456 19.362 1.00 81.94 91 GLY A C 1
ATOM 725 O O . GLY A 1 91 ? 4.346 -4.309 19.473 1.00 81.94 91 GLY A O 1
ATOM 726 N N . ALA A 1 92 ? 4.625 -6.439 18.799 1.00 72.75 92 ALA A N 1
ATOM 727 C CA . ALA A 1 92 ? 5.973 -6.255 18.256 1.00 72.75 92 ALA A CA 1
ATOM 728 C C . ALA A 1 92 ? 5.975 -5.594 16.860 1.00 72.75 92 ALA A C 1
ATOM 730 O O . ALA A 1 92 ? 6.702 -4.621 16.658 1.00 72.75 92 ALA A O 1
ATOM 731 N N . SER A 1 93 ? 5.150 -6.089 15.927 1.00 72.06 93 SER A N 1
ATOM 732 C CA . SER A 1 93 ? 5.069 -5.580 14.545 1.00 72.06 93 SER A CA 1
ATOM 733 C C . SER A 1 93 ? 4.023 -4.468 14.406 1.00 72.06 93 SER A C 1
ATOM 735 O O . SER A 1 93 ? 4.381 -3.343 14.057 1.00 72.06 93 SER A O 1
ATOM 737 N N . ASN A 1 94 ? 2.769 -4.742 14.796 1.00 82.56 94 ASN A N 1
ATOM 738 C CA . ASN A 1 94 ? 1.622 -3.827 14.679 1.00 82.56 94 ASN A CA 1
ATOM 739 C C . ASN A 1 94 ? 1.442 -3.338 13.236 1.00 82.56 94 ASN A C 1
ATOM 741 O O . ASN A 1 94 ? 1.307 -2.138 12.978 1.00 82.56 94 ASN A O 1
ATOM 745 N N . ASP A 1 95 ? 1.497 -4.277 12.299 1.00 80.31 95 ASP A N 1
ATOM 746 C CA . ASP A 1 95 ? 1.414 -4.035 10.863 1.00 80.31 95 ASP A CA 1
ATOM 747 C C . ASP A 1 95 ? 0.080 -3.368 10.493 1.00 80.31 95 ASP A C 1
ATOM 749 O O . ASP A 1 95 ? 0.069 -2.354 9.789 1.00 80.31 95 ASP A O 1
ATOM 753 N N . TYR A 1 96 ? -1.028 -3.843 11.070 1.00 85.44 96 TYR A N 1
ATOM 754 C CA . TYR A 1 96 ? -2.359 -3.292 10.815 1.00 85.44 96 TYR A CA 1
ATOM 755 C C . TYR A 1 96 ? -2.481 -1.848 11.324 1.00 85.44 96 TYR A C 1
ATOM 757 O O . TYR A 1 96 ? -2.907 -0.957 10.596 1.00 85.44 96 TYR A O 1
ATOM 765 N N . ALA A 1 97 ? -2.006 -1.565 12.542 1.00 87.44 97 ALA A N 1
ATOM 766 C CA . ALA A 1 97 ? -1.995 -0.203 13.088 1.00 87.44 97 ALA A CA 1
ATOM 767 C C . ALA A 1 97 ? -1.065 0.740 12.301 1.00 87.44 97 ALA A C 1
ATOM 769 O O . ALA A 1 97 ? -1.391 1.909 12.087 1.00 87.44 97 ALA A O 1
ATOM 770 N N . THR A 1 9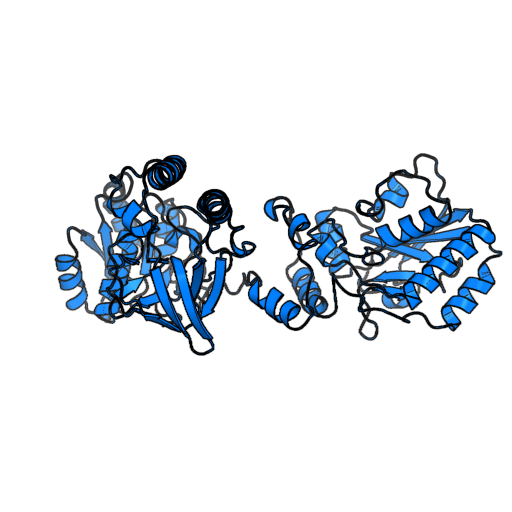8 ? 0.079 0.223 11.835 1.00 82.25 98 THR A N 1
ATOM 771 C CA . THR A 1 98 ? 1.037 0.976 11.013 1.00 82.25 98 THR A CA 1
ATOM 772 C C . THR A 1 98 ? 0.411 1.408 9.691 1.00 82.25 98 THR A C 1
ATOM 774 O O . THR A 1 98 ? 0.666 2.526 9.249 1.00 82.25 98 THR A O 1
ATOM 777 N N . TYR A 1 99 ? -0.431 0.569 9.081 1.00 79.81 99 TYR A N 1
ATOM 778 C CA . TYR A 1 99 ? -1.140 0.917 7.849 1.00 79.81 99 TYR A CA 1
ATOM 779 C C . TYR A 1 99 ? -1.985 2.190 8.011 1.00 79.81 99 TYR A C 1
ATOM 781 O O . TYR A 1 99 ? -1.934 3.090 7.175 1.00 79.81 99 TYR A O 1
ATOM 789 N N . PHE A 1 100 ? -2.728 2.295 9.113 1.00 83.06 100 PHE A N 1
ATOM 790 C CA . PHE A 1 100 ? -3.567 3.456 9.424 1.00 83.06 100 PHE A CA 1
ATOM 791 C C . PHE A 1 100 ? -2.778 4.676 9.926 1.00 83.06 100 PHE A C 1
ATOM 793 O O . PHE A 1 100 ? -3.382 5.684 10.292 1.00 83.06 100 PHE A O 1
ATOM 800 N N . ASN A 1 101 ? -1.441 4.608 9.944 1.00 83.38 101 ASN A N 1
ATOM 801 C CA . ASN A 1 101 ? -0.560 5.615 10.536 1.00 83.38 101 ASN A CA 1
ATOM 802 C C . ASN A 1 101 ? -0.904 5.913 12.007 1.00 83.38 101 ASN A C 1
ATOM 804 O O . ASN A 1 101 ? -0.836 7.063 12.444 1.00 83.38 101 ASN A O 1
ATOM 808 N N . LEU A 1 102 ? -1.296 4.884 12.769 1.00 87.00 102 LEU A N 1
ATOM 809 C CA . LEU A 1 102 ? -1.592 5.050 14.190 1.00 87.00 102 LEU A CA 1
ATOM 810 C C . LEU A 1 102 ? -0.292 5.225 14.991 1.00 87.00 102 LEU A C 1
ATOM 812 O O . LEU A 1 102 ? 0.672 4.478 14.776 1.00 87.00 102 LEU A O 1
ATOM 816 N N . PRO A 1 103 ? -0.247 6.195 15.917 1.00 86.75 103 PRO A N 1
ATOM 817 C CA . PRO A 1 103 ? 0.924 6.434 16.740 1.00 86.75 103 PRO A CA 1
ATOM 818 C C . PRO A 1 103 ? 1.155 5.278 17.717 1.00 86.75 103 PRO A C 1
ATOM 820 O O . PRO A 1 103 ? 0.230 4.612 18.179 1.00 86.75 103 PRO A O 1
ATOM 823 N N . LYS A 1 104 ? 2.427 5.051 18.059 1.00 85.25 104 LYS A N 1
ATOM 824 C CA . LYS A 1 104 ? 2.814 4.109 19.124 1.00 85.25 104 LYS A CA 1
ATOM 825 C C . LYS A 1 104 ? 2.746 4.739 20.516 1.00 85.25 104 LYS A C 1
ATOM 827 O O . LYS A 1 104 ? 2.718 4.012 21.504 1.00 85.25 104 LYS A O 1
ATOM 832 N N . ASN A 1 105 ? 2.782 6.070 20.591 1.00 89.56 105 ASN A N 1
ATOM 833 C CA . ASN A 1 105 ? 2.637 6.798 21.842 1.00 89.56 105 ASN A CA 1
ATOM 834 C C . ASN A 1 105 ? 1.193 6.646 22.339 1.00 89.56 105 ASN A C 1
ATOM 836 O O . ASN A 1 105 ? 0.244 6.835 21.579 1.00 89.56 105 ASN A O 1
ATOM 840 N N . ILE A 1 106 ? 1.043 6.271 23.607 1.00 90.19 106 ILE A N 1
ATOM 841 C CA . ILE A 1 106 ? -0.266 6.013 24.194 1.00 90.19 106 ILE A CA 1
ATOM 842 C C . ILE A 1 106 ? -1.117 7.276 24.327 1.00 90.19 106 ILE A C 1
ATOM 844 O O . ILE A 1 106 ? -2.309 7.201 24.067 1.00 90.19 106 ILE A O 1
ATOM 848 N N . GLU A 1 107 ? -0.529 8.414 24.684 1.00 90.94 107 GLU A N 1
ATOM 849 C CA . GLU A 1 107 ? -1.236 9.685 24.863 1.00 90.94 107 GLU A CA 1
ATOM 850 C C . GLU A 1 107 ? -1.817 10.143 23.520 1.00 90.94 107 GLU A C 1
ATOM 852 O O . GLU A 1 107 ? -3.025 10.330 23.398 1.00 90.94 107 GLU A O 1
ATOM 857 N N . GLU A 1 108 ? -0.988 10.157 22.469 1.00 92.56 108 GLU A N 1
ATOM 858 C CA . GLU A 1 108 ? -1.433 10.479 21.106 1.00 92.56 108 GLU A CA 1
ATOM 859 C C . GLU A 1 108 ? -2.518 9.515 20.606 1.00 92.56 108 GLU A C 1
ATOM 861 O O . GLU A 1 108 ? -3.446 9.913 19.897 1.00 92.56 108 GLU A O 1
ATOM 866 N N . MET A 1 109 ? -2.409 8.226 20.948 1.00 93.75 109 MET A N 1
ATOM 867 C CA . MET A 1 109 ? -3.421 7.252 20.558 1.00 93.75 109 MET A CA 1
ATOM 868 C C . MET A 1 109 ? -4.722 7.466 21.337 1.00 93.75 109 MET A C 1
ATOM 870 O O . MET A 1 109 ? -5.791 7.354 20.749 1.00 93.75 109 MET A O 1
ATOM 874 N N . ILE A 1 110 ? -4.667 7.809 22.624 1.00 94.50 110 ILE A N 1
ATOM 875 C CA . ILE A 1 110 ? -5.860 8.108 23.425 1.00 94.50 110 ILE A CA 1
ATOM 876 C C . ILE A 1 110 ? -6.601 9.320 22.864 1.00 94.50 110 ILE A C 1
ATOM 878 O O . ILE A 1 110 ? -7.814 9.226 22.674 1.00 94.50 110 ILE A O 1
ATOM 882 N N . ASP A 1 111 ? -5.891 10.380 22.474 1.00 92.50 111 ASP A N 1
ATOM 883 C CA . ASP A 1 111 ? -6.497 11.530 21.794 1.00 92.50 111 ASP A CA 1
ATOM 884 C C . ASP A 1 111 ? -7.251 11.105 20.529 1.00 92.50 111 ASP A C 1
ATOM 886 O O . ASP A 1 111 ? -8.382 11.529 20.287 1.00 92.50 111 ASP A O 1
ATOM 890 N N . ILE A 1 112 ? -6.668 10.208 19.727 1.00 92.75 112 ILE A N 1
ATOM 891 C CA . ILE A 1 112 ? -7.346 9.655 18.551 1.00 92.75 112 ILE A CA 1
ATOM 892 C C . ILE A 1 112 ? -8.611 8.895 18.970 1.00 92.75 112 ILE A C 1
ATOM 894 O O . ILE A 1 112 ? -9.672 9.135 18.399 1.00 92.75 112 ILE A O 1
ATOM 898 N N . ILE A 1 113 ? -8.529 8.005 19.964 1.00 94.75 113 ILE A N 1
ATOM 899 C CA . ILE A 1 113 ? -9.631 7.121 20.389 1.00 94.75 113 ILE A CA 1
ATOM 900 C C . ILE A 1 113 ? -10.827 7.892 20.950 1.00 94.75 113 ILE A C 1
ATOM 902 O O . ILE A 1 113 ? -11.976 7.482 20.740 1.00 94.75 113 ILE A O 1
ATOM 906 N N . LEU A 1 114 ? -10.571 8.985 21.667 1.00 93.75 114 LEU A N 1
ATOM 907 C CA . LEU A 1 114 ? -11.617 9.823 22.249 1.00 93.75 114 LEU A CA 1
ATOM 908 C C . LEU A 1 114 ? -12.432 10.555 21.171 1.00 93.75 114 LEU A C 1
ATOM 910 O O . LEU A 1 114 ? -13.628 10.785 21.360 1.00 93.75 114 LEU A O 1
ATOM 914 N N . ASN A 1 115 ? -11.831 10.822 20.010 1.00 91.06 115 ASN A N 1
ATOM 915 C CA . ASN A 1 115 ? -12.516 11.385 18.851 1.00 91.06 115 ASN A CA 1
ATOM 916 C C . ASN A 1 115 ? -13.326 10.331 18.074 1.00 91.06 115 ASN A C 1
ATOM 918 O O . ASN A 1 115 ? -13.026 9.139 18.092 1.00 91.06 115 ASN A O 1
ATOM 922 N N . ASP A 1 116 ? -14.351 10.776 17.345 1.00 90.94 116 ASP A N 1
ATOM 923 C CA . ASP A 1 116 ? -15.221 9.927 16.514 1.00 90.94 116 ASP A CA 1
ATOM 924 C C . ASP A 1 116 ? -14.849 9.992 15.032 1.00 90.94 116 ASP A C 1
ATOM 926 O O . ASP A 1 116 ? -15.693 10.177 14.155 1.00 90.94 116 ASP A O 1
ATOM 930 N N . ASN A 1 117 ? -13.551 9.842 14.776 1.00 91.00 117 ASN A N 1
ATOM 931 C CA . ASN A 1 117 ? -12.992 9.805 13.437 1.00 91.00 117 ASN A CA 1
ATOM 932 C C . ASN A 1 117 ? -12.746 8.357 13.014 1.00 91.00 117 ASN A C 1
ATOM 934 O O . ASN A 1 117 ? -11.972 7.650 13.660 1.00 91.00 117 ASN A O 1
ATOM 938 N N . TYR A 1 118 ? -13.376 7.923 11.924 1.00 90.44 118 TYR A N 1
ATOM 939 C CA . TYR A 1 118 ? -13.339 6.538 11.468 1.00 90.44 118 TYR A CA 1
ATOM 940 C C . TYR A 1 118 ? -12.908 6.415 10.007 1.00 90.44 118 TYR A C 1
ATOM 942 O O . TYR A 1 118 ? -13.243 7.237 9.154 1.00 90.44 118 TYR A O 1
ATOM 950 N N . THR A 1 119 ? -12.192 5.332 9.728 1.00 87.69 119 THR A N 1
ATOM 951 C CA . THR A 1 119 ? -11.805 4.875 8.398 1.00 87.69 119 THR A CA 1
ATOM 952 C C . THR A 1 119 ? -12.439 3.512 8.158 1.00 87.69 119 THR A C 1
ATOM 954 O O . THR A 1 119 ? -12.203 2.574 8.924 1.00 87.69 119 THR A O 1
ATOM 957 N N . SER A 1 120 ? -13.254 3.397 7.110 1.00 88.75 120 SER A N 1
ATOM 958 C CA . SER A 1 120 ? -13.838 2.112 6.715 1.00 88.75 120 SER A CA 1
ATOM 959 C C . SER A 1 120 ? -12.798 1.251 6.004 1.00 88.75 120 SER A C 1
ATOM 961 O O . SER A 1 120 ? -12.028 1.756 5.185 1.00 88.75 120 SER A O 1
ATOM 963 N N . CYS A 1 121 ? -12.784 -0.041 6.310 1.00 89.81 121 CYS A N 1
ATOM 964 C CA . CYS A 1 121 ? -11.864 -0.996 5.711 1.00 89.81 121 CYS A CA 1
ATOM 965 C C . CYS A 1 121 ? -12.493 -2.376 5.513 1.00 89.81 121 CYS A C 1
ATOM 967 O O . CYS A 1 121 ? -13.459 -2.772 6.175 1.00 89.81 121 CYS A O 1
ATOM 969 N N . ASP A 1 122 ? -11.919 -3.068 4.550 1.00 92.38 122 ASP A N 1
ATOM 970 C CA . ASP A 1 122 ? -12.232 -4.393 4.082 1.00 92.38 122 ASP A CA 1
ATOM 971 C C . ASP A 1 122 ? -11.654 -5.435 5.036 1.00 92.38 122 ASP A C 1
ATOM 973 O O . ASP A 1 122 ? -10.593 -5.261 5.644 1.00 92.38 122 ASP A O 1
ATOM 977 N N . VAL A 1 123 ? -12.358 -6.555 5.130 1.00 94.75 123 VAL A N 1
ATOM 978 C CA . VAL A 1 123 ? -11.863 -7.777 5.757 1.00 94.75 123 VAL A CA 1
ATOM 979 C C . VAL A 1 123 ? -12.035 -8.916 4.770 1.00 94.75 123 VAL A C 1
ATOM 981 O O . VAL A 1 123 ? -13.037 -8.983 4.055 1.00 94.75 123 VAL A O 1
ATOM 984 N N . ALA A 1 124 ? -11.079 -9.831 4.731 1.00 95.31 124 ALA A N 1
ATOM 985 C CA . ALA A 1 124 ? -11.179 -11.001 3.885 1.00 95.31 124 ALA A CA 1
ATOM 986 C C . ALA A 1 124 ? -11.821 -12.148 4.668 1.00 95.31 124 ALA A C 1
ATOM 988 O O . ALA A 1 124 ? -11.406 -12.459 5.784 1.00 95.31 124 ALA A O 1
ATOM 989 N N . ARG A 1 125 ? -12.832 -12.786 4.084 1.00 96.62 125 ARG A N 1
ATOM 990 C CA . ARG A 1 125 ? -13.452 -14.005 4.602 1.00 96.62 125 ARG A CA 1
ATOM 991 C C . ARG A 1 125 ? -12.910 -15.202 3.841 1.00 96.62 125 ARG A C 1
ATOM 993 O O . ARG A 1 125 ? -12.957 -15.197 2.618 1.00 96.62 125 ARG A O 1
ATOM 1000 N N . ILE A 1 126 ? -12.457 -16.226 4.549 1.00 96.12 126 ILE A N 1
ATOM 1001 C CA . ILE A 1 126 ? -12.028 -17.514 4.010 1.00 96.12 126 ILE A CA 1
ATOM 1002 C C . ILE A 1 126 ? -12.840 -18.624 4.673 1.00 96.12 126 ILE A C 1
ATOM 1004 O O . ILE A 1 126 ? -12.727 -18.861 5.876 1.00 96.12 126 ILE A O 1
ATOM 1008 N N . ASN A 1 127 ? -13.687 -19.293 3.894 1.00 95.38 127 ASN A N 1
ATOM 1009 C CA . ASN A 1 127 ? -14.717 -20.196 4.412 1.00 95.38 127 ASN A CA 1
ATOM 1010 C C . ASN A 1 127 ? -15.548 -19.477 5.502 1.00 95.38 127 ASN A C 1
ATOM 1012 O O . ASN A 1 127 ? -16.227 -18.490 5.198 1.00 95.38 127 ASN A O 1
ATOM 1016 N N . ASP A 1 128 ? -15.441 -19.919 6.759 1.00 91.62 128 ASP A N 1
ATOM 1017 C CA . ASP A 1 128 ? -16.153 -19.357 7.918 1.00 91.62 128 ASP A CA 1
ATOM 1018 C C . ASP A 1 128 ? -15.268 -18.494 8.839 1.00 91.62 128 ASP A C 1
ATOM 1020 O O . ASP A 1 128 ? -15.710 -18.059 9.903 1.00 91.62 128 ASP A O 1
ATOM 1024 N N . ARG A 1 129 ? -14.012 -18.240 8.454 1.00 93.56 129 ARG A N 1
ATOM 1025 C CA . ARG A 1 129 ? -13.046 -17.431 9.217 1.00 93.56 129 ARG A CA 1
ATOM 1026 C C . ARG A 1 129 ? -12.674 -16.159 8.466 1.00 93.56 129 ARG A C 1
ATOM 1028 O O . ARG A 1 129 ? -12.960 -16.014 7.279 1.00 93.56 129 ARG A O 1
ATOM 1035 N N . TYR A 1 130 ? -12.017 -15.236 9.158 1.00 94.81 130 TYR A N 1
ATOM 1036 C CA . TYR A 1 130 ? -11.594 -13.952 8.613 1.00 94.81 130 TYR A CA 1
ATOM 1037 C C . TYR A 1 130 ? -10.098 -13.712 8.815 1.00 94.81 130 TYR A C 1
ATOM 1039 O O . TYR A 1 130 ? -9.508 -14.143 9.808 1.00 94.81 130 TYR A O 1
ATOM 1047 N N . PHE A 1 131 ? -9.496 -12.961 7.898 1.00 92.44 131 PHE A N 1
ATOM 1048 C CA . PHE A 1 131 ? -8.162 -12.395 8.064 1.00 92.44 131 PHE A CA 1
ATOM 1049 C C . PHE A 1 131 ? -8.153 -10.914 7.675 1.00 92.44 131 PHE A C 1
ATOM 1051 O O . PHE A 1 131 ? -8.909 -10.471 6.807 1.00 92.44 131 PHE A O 1
ATOM 1058 N N . ILE A 1 132 ? -7.313 -10.140 8.359 1.00 90.62 132 ILE A N 1
ATOM 1059 C CA . ILE A 1 132 ? -7.196 -8.689 8.202 1.00 90.62 132 ILE A CA 1
ATOM 1060 C C . ILE A 1 132 ? -5.958 -8.293 7.392 1.00 90.62 132 ILE A C 1
ATOM 1062 O O . ILE A 1 132 ? -6.016 -7.269 6.714 1.00 90.62 132 ILE A O 1
ATOM 1066 N N . ASN A 1 133 ? -4.874 -9.087 7.399 1.00 86.00 133 ASN A N 1
ATOM 1067 C CA . ASN A 1 133 ? -3.671 -8.786 6.613 1.00 86.00 133 ASN A CA 1
ATOM 1068 C C . ASN A 1 133 ? -3.405 -9.815 5.514 1.00 86.00 133 ASN A C 1
ATOM 1070 O O . ASN A 1 133 ? -3.347 -9.432 4.345 1.00 86.00 133 ASN A O 1
ATOM 1074 N N . VAL A 1 134 ? -3.214 -11.087 5.863 1.00 88.75 134 VAL A N 1
ATOM 1075 C CA . VAL A 1 134 ? -2.732 -12.114 4.935 1.00 88.75 134 VAL A CA 1
ATOM 1076 C C . VAL A 1 134 ? -3.281 -13.505 5.241 1.00 88.75 134 VAL A C 1
ATOM 1078 O O . VAL A 1 134 ? -3.312 -13.943 6.389 1.00 88.75 134 VAL A O 1
ATOM 1081 N N . ALA A 1 135 ? -3.634 -14.228 4.181 1.00 90.75 135 ALA A N 1
ATOM 1082 C CA . ALA A 1 135 ? -3.694 -15.681 4.172 1.00 90.75 135 ALA A CA 1
ATOM 1083 C C . ALA A 1 135 ? -2.517 -16.234 3.360 1.00 90.75 135 ALA A C 1
ATOM 1085 O O . ALA A 1 135 ? -2.207 -15.731 2.278 1.00 90.75 135 ALA A O 1
ATOM 1086 N N . SER A 1 136 ? -1.855 -17.271 3.859 1.00 89.06 136 SER A N 1
ATOM 1087 C CA . SER A 1 136 ? -0.773 -17.949 3.147 1.00 89.06 136 SER A CA 1
ATOM 1088 C C . SER A 1 136 ? -0.968 -19.458 3.139 1.00 89.06 136 SER A C 1
ATOM 1090 O O . SER A 1 136 ? -1.637 -20.020 4.002 1.00 89.06 136 SER A O 1
ATOM 1092 N N . LEU A 1 137 ? -0.425 -20.120 2.122 1.00 87.81 137 LEU A N 1
ATOM 1093 C CA . LEU A 1 137 ? -0.482 -21.575 1.994 1.00 87.81 137 LEU A CA 1
ATOM 1094 C C . LEU A 1 137 ? 0.783 -22.118 1.351 1.00 87.81 137 LEU A C 1
ATOM 1096 O O . LEU A 1 137 ? 1.461 -21.425 0.582 1.00 87.81 137 LEU A O 1
ATOM 1100 N N . GLY A 1 138 ? 1.053 -23.386 1.635 1.00 81.69 138 GLY A N 1
ATOM 1101 C CA . GLY A 1 138 ? 2.185 -24.118 1.095 1.00 81.69 138 GLY A CA 1
ATOM 1102 C C . GLY A 1 138 ? 3.449 -23.959 1.921 1.00 81.69 138 GLY A C 1
ATOM 1103 O O . GLY A 1 138 ? 3.404 -23.721 3.126 1.00 81.69 138 GLY A O 1
ATOM 1104 N N . PHE A 1 139 ? 4.595 -24.097 1.260 1.00 68.19 139 PHE A N 1
ATOM 1105 C CA . PHE A 1 139 ? 5.866 -24.385 1.919 1.00 68.19 139 PHE A CA 1
ATOM 1106 C C . PHE A 1 139 ? 6.271 -23.384 3.023 1.00 68.19 139 PHE A C 1
ATOM 1108 O O . PHE A 1 139 ? 6.910 -23.754 4.008 1.00 68.19 139 PHE A O 1
ATOM 1115 N N . ILE A 1 140 ? 5.877 -22.113 2.895 1.00 62.78 140 ILE A N 1
ATOM 1116 C CA . ILE A 1 140 ? 6.213 -21.074 3.879 1.00 62.78 140 ILE A CA 1
ATOM 1117 C C . ILE A 1 140 ? 5.510 -21.278 5.235 1.00 62.78 140 ILE A C 1
ATOM 1119 O O . ILE A 1 140 ? 6.047 -20.871 6.265 1.00 62.78 140 ILE A O 1
ATOM 1123 N N . VAL A 1 141 ? 4.356 -21.951 5.243 1.00 59.16 141 VAL A N 1
ATOM 1124 C CA . VAL A 1 141 ? 3.576 -22.253 6.452 1.00 59.16 141 VAL A CA 1
ATOM 1125 C C . VAL A 1 141 ? 4.198 -23.413 7.230 1.00 59.16 141 VAL A C 1
ATOM 1127 O O . VAL A 1 141 ? 4.334 -23.357 8.449 1.00 59.16 141 VAL A O 1
ATOM 1130 N N . ASP A 1 142 ? 4.658 -24.454 6.537 1.00 57.47 142 ASP A N 1
ATOM 1131 C CA . ASP A 1 142 ? 5.313 -25.593 7.195 1.00 57.47 142 ASP A CA 1
ATOM 1132 C C . ASP A 1 142 ? 6.638 -25.178 7.858 1.00 57.47 142 ASP A C 1
ATOM 1134 O O . ASP A 1 142 ? 7.036 -25.720 8.893 1.00 57.47 142 ASP A O 1
ATOM 1138 N N . MET A 1 143 ? 7.311 -24.166 7.302 1.00 55.16 143 MET A N 1
ATOM 1139 C CA . MET A 1 143 ? 8.481 -23.553 7.928 1.00 55.16 143 MET A CA 1
ATOM 1140 C C . MET A 1 143 ? 8.135 -22.764 9.191 1.00 55.16 143 MET A C 1
ATOM 1142 O O . MET A 1 143 ? 8.869 -22.862 10.173 1.00 55.16 143 MET A O 1
ATOM 1146 N N . SER A 1 144 ? 7.051 -21.981 9.191 1.00 52.69 144 SER A N 1
ATOM 1147 C CA . SER A 1 144 ? 6.684 -21.155 10.348 1.00 52.69 144 SER A CA 1
ATOM 1148 C C . SER A 1 144 ? 6.220 -21.999 11.542 1.00 52.69 144 SER A C 1
ATOM 1150 O O . SER A 1 144 ? 6.523 -21.644 12.681 1.00 52.69 144 SER A O 1
ATOM 1152 N N . LYS A 1 145 ? 5.577 -23.153 11.301 1.00 50.31 145 LYS A N 1
ATOM 1153 C CA . LYS A 1 145 ? 5.159 -24.112 12.346 1.00 50.31 145 LYS A CA 1
ATOM 1154 C C . LYS A 1 145 ? 6.337 -24.747 13.104 1.00 50.31 145 LYS A C 1
ATOM 1156 O O . LYS A 1 145 ? 6.203 -25.058 14.284 1.00 50.31 145 LYS A O 1
ATOM 1161 N N . ASN A 1 146 ? 7.492 -24.906 12.453 1.00 41.72 146 ASN A N 1
ATOM 1162 C CA . ASN A 1 146 ? 8.687 -25.549 13.022 1.00 41.72 146 ASN A CA 1
ATOM 1163 C C . ASN A 1 146 ? 9.658 -24.575 13.713 1.00 41.72 146 ASN A C 1
ATOM 1165 O O . ASN A 1 146 ? 10.740 -24.973 14.148 1.00 41.72 146 ASN A O 1
ATOM 1169 N N . VAL A 1 147 ? 9.300 -23.294 13.801 1.00 43.28 147 VAL A N 1
ATOM 1170 C CA . VAL A 1 147 ? 10.169 -22.239 14.319 1.00 43.28 147 VAL A CA 1
ATOM 1171 C C . VAL A 1 147 ? 9.734 -21.831 15.728 1.00 43.28 147 VAL A C 1
ATOM 1173 O O . VAL A 1 147 ? 8.613 -21.370 15.947 1.00 43.28 147 VAL A O 1
ATOM 1176 N N . GLU A 1 148 ? 10.642 -21.964 16.700 1.00 39.44 148 GLU A N 1
ATOM 1177 C CA . GLU A 1 148 ? 10.470 -21.382 18.034 1.00 39.44 148 GLU A CA 1
ATOM 1178 C C . GLU A 1 148 ? 10.242 -19.862 17.914 1.00 39.44 148 GLU A C 1
ATOM 1180 O O . GLU A 1 148 ? 10.974 -19.160 17.214 1.00 39.44 148 GLU A O 1
ATOM 1185 N N . LYS A 1 149 ? 9.194 -19.352 18.580 1.00 39.72 149 LYS A N 1
ATOM 1186 C CA . LYS A 1 149 ? 8.661 -17.976 18.478 1.00 39.72 149 LYS A CA 1
ATOM 1187 C C . LYS A 1 149 ? 9.587 -16.890 19.064 1.00 39.72 149 LYS A C 1
ATOM 1189 O O . LYS A 1 149 ? 9.132 -16.038 19.825 1.00 39.72 149 LYS A O 1
ATOM 1194 N N . ASP A 1 150 ? 10.864 -16.856 18.699 1.00 35.75 150 ASP A N 1
ATOM 1195 C CA . ASP A 1 150 ? 11.796 -15.796 19.099 1.00 35.75 150 ASP A CA 1
ATOM 1196 C C . ASP A 1 150 ? 11.770 -14.620 18.107 1.00 35.75 150 ASP A C 1
ATOM 1198 O O . ASP A 1 150 ? 12.686 -14.346 17.321 1.00 35.75 150 ASP A O 1
ATOM 1202 N N . PHE A 1 151 ? 10.669 -13.869 18.172 1.00 38.97 151 PHE A N 1
ATOM 1203 C CA . PHE A 1 151 ? 10.474 -12.610 17.455 1.00 38.97 151 PHE A CA 1
ATOM 1204 C C . PHE A 1 151 ? 11.212 -11.471 18.159 1.00 38.97 151 PHE A C 1
ATOM 1206 O O . PHE A 1 151 ? 10.617 -10.693 18.905 1.00 38.97 151 PHE A O 1
ATOM 1213 N N . LYS A 1 152 ? 12.526 -11.359 17.932 1.00 30.80 152 LYS A N 1
ATOM 1214 C CA . LYS A 1 152 ? 13.294 -10.204 18.424 1.00 30.80 152 LYS A CA 1
ATOM 1215 C C . LYS A 1 152 ? 13.895 -9.288 17.365 1.00 30.80 152 LYS A C 1
ATOM 1217 O O . LYS A 1 152 ? 14.244 -8.188 17.753 1.00 30.80 152 LYS A O 1
ATOM 1222 N N . ASN A 1 153 ? 13.985 -9.653 16.077 1.00 34.53 153 ASN A N 1
ATOM 1223 C CA . ASN A 1 153 ? 14.489 -8.762 15.009 1.00 34.53 153 ASN A CA 1
ATOM 1224 C C . ASN A 1 153 ? 14.149 -9.274 13.588 1.00 34.53 153 ASN A C 1
ATOM 1226 O O . ASN A 1 153 ? 14.217 -10.478 13.351 1.00 34.53 153 ASN A O 1
ATOM 1230 N N . ASN A 1 154 ? 13.921 -8.379 12.610 1.00 36.25 154 ASN A N 1
ATOM 1231 C CA . ASN A 1 154 ? 13.675 -8.716 11.184 1.00 36.25 154 ASN A CA 1
ATOM 1232 C C . ASN A 1 154 ? 14.805 -9.557 10.544 1.00 36.25 154 ASN A C 1
ATOM 1234 O O . ASN A 1 154 ? 14.570 -10.378 9.660 1.00 36.25 154 ASN A O 1
ATOM 1238 N N . ILE A 1 155 ? 16.036 -9.408 11.043 1.00 32.34 155 ILE A N 1
ATOM 1239 C CA . ILE A 1 155 ? 17.213 -10.199 10.639 1.00 32.34 155 ILE A CA 1
ATOM 1240 C C . ILE A 1 155 ? 17.093 -11.668 11.095 1.00 32.34 155 ILE A C 1
ATOM 1242 O O . ILE A 1 155 ? 17.611 -12.563 10.429 1.00 32.34 155 ILE A O 1
ATOM 1246 N N . SER A 1 156 ? 16.390 -11.931 12.204 1.00 33.88 156 SER A N 1
ATOM 1247 C CA . SER A 1 156 ? 16.141 -13.286 12.717 1.00 33.88 156 SER A CA 1
ATOM 1248 C C . SER A 1 156 ? 15.236 -14.075 11.773 1.00 33.88 156 SER A C 1
ATOM 1250 O O . SER A 1 156 ? 15.496 -15.241 11.501 1.00 33.88 156 SER A O 1
ATOM 1252 N N . MET A 1 157 ? 14.214 -13.435 11.200 1.00 39.84 157 MET A N 1
ATOM 1253 C CA . MET A 1 157 ? 13.300 -14.081 10.254 1.00 39.84 157 MET A CA 1
ATOM 1254 C C . MET A 1 157 ? 14.013 -14.433 8.937 1.00 39.84 157 MET A C 1
ATOM 1256 O O . MET A 1 157 ? 13.897 -15.549 8.447 1.00 39.84 157 MET A O 1
ATOM 1260 N N . PHE A 1 158 ? 14.853 -13.528 8.420 1.00 35.22 158 PHE A N 1
ATOM 1261 C CA . PHE A 1 158 ? 15.649 -13.751 7.204 1.00 35.22 158 PHE A CA 1
ATOM 1262 C C . PHE A 1 158 ? 16.679 -14.888 7.366 1.00 35.22 158 PHE A C 1
ATOM 1264 O O . PHE A 1 158 ? 16.840 -15.714 6.471 1.00 35.22 158 PHE A O 1
ATOM 1271 N N . LYS A 1 159 ? 17.332 -14.990 8.536 1.00 35.19 159 LYS A N 1
ATOM 1272 C CA . LYS A 1 159 ? 18.229 -16.112 8.884 1.00 35.19 159 LYS A CA 1
ATOM 1273 C C . LYS A 1 159 ? 17.493 -17.445 9.054 1.00 35.19 159 LYS A C 1
ATOM 1275 O O . LYS A 1 159 ? 18.082 -18.495 8.818 1.00 35.19 159 LYS A O 1
ATOM 1280 N N . GLN A 1 160 ? 16.226 -17.415 9.455 1.00 45.66 160 GLN A N 1
ATOM 1281 C CA . GLN A 1 160 ? 15.405 -18.615 9.624 1.00 45.66 160 GLN A CA 1
ATOM 1282 C C . GLN A 1 160 ? 14.821 -19.107 8.297 1.00 45.66 160 GLN A C 1
ATOM 1284 O O . GLN A 1 160 ? 14.854 -20.308 8.041 1.00 45.66 160 GLN A O 1
ATOM 1289 N N . TYR A 1 161 ? 14.424 -18.196 7.400 1.00 50.50 161 TYR A N 1
ATOM 1290 C CA . TYR A 1 161 ? 14.109 -18.542 6.011 1.00 50.50 161 TYR A CA 1
ATOM 1291 C C . TYR A 1 161 ? 15.315 -19.164 5.293 1.00 50.50 161 TYR A C 1
ATOM 1293 O O . TYR A 1 161 ? 15.165 -20.180 4.624 1.00 50.50 161 TYR A O 1
ATOM 1301 N N . LEU A 1 162 ? 16.521 -18.619 5.505 1.00 42.03 162 LEU A N 1
ATOM 1302 C CA . LEU A 1 162 ? 17.779 -19.193 5.009 1.00 42.03 162 LEU A CA 1
ATOM 1303 C C . LEU A 1 162 ? 18.020 -20.628 5.512 1.00 42.03 162 LEU A C 1
ATOM 1305 O O . LEU A 1 162 ? 18.276 -21.515 4.703 1.00 42.03 162 LEU A O 1
ATOM 1309 N N . LYS A 1 163 ? 17.870 -20.877 6.822 1.00 44.50 163 LYS A N 1
ATOM 1310 C CA . LYS A 1 163 ? 18.032 -22.222 7.404 1.00 44.50 163 LYS A CA 1
ATOM 1311 C C . LYS A 1 163 ? 17.004 -23.232 6.899 1.00 44.50 163 LYS A C 1
ATOM 1313 O O . LYS A 1 163 ? 17.349 -24.395 6.720 1.00 44.50 163 LYS A O 1
ATOM 1318 N N . GLY A 1 164 ? 15.754 -22.818 6.685 1.00 50.88 164 GLY A N 1
ATOM 1319 C CA . GLY A 1 164 ? 14.755 -23.742 6.159 1.00 50.88 164 GLY A CA 1
ATOM 1320 C C . GLY A 1 164 ? 14.983 -24.072 4.692 1.00 50.88 164 GLY A C 1
ATOM 1321 O O . GLY A 1 164 ? 14.848 -25.232 4.345 1.00 50.88 164 GLY A O 1
ATOM 1322 N N . VAL A 1 165 ? 15.435 -23.127 3.857 1.00 51.31 165 VAL A N 1
ATOM 1323 C CA . VAL A 1 165 ? 15.782 -23.407 2.447 1.00 51.31 165 VAL A CA 1
ATOM 1324 C C . VAL A 1 165 ? 16.938 -24.413 2.319 1.00 51.31 165 VAL A C 1
ATOM 1326 O O . VAL A 1 165 ? 16.907 -25.263 1.432 1.00 51.31 165 VAL A O 1
ATOM 1329 N N . GLU A 1 166 ? 17.928 -24.364 3.216 1.00 43.22 166 GLU A N 1
ATOM 1330 C CA . GLU A 1 166 ? 19.060 -25.310 3.246 1.00 43.22 166 GLU A CA 1
ATOM 1331 C C . GLU A 1 166 ? 18.671 -26.729 3.708 1.00 43.22 166 GLU A C 1
ATOM 1333 O O . GLU A 1 166 ? 19.385 -27.688 3.421 1.00 43.22 166 GLU A O 1
ATOM 1338 N N . GLY A 1 167 ? 17.540 -26.879 4.405 1.00 45.59 167 GLY A N 1
ATOM 1339 C CA . GLY A 1 167 ? 17.129 -28.123 5.059 1.00 45.59 167 GLY A CA 1
ATOM 1340 C C . GLY A 1 167 ? 16.090 -28.970 4.320 1.00 45.59 167 GLY A C 1
ATOM 1341 O O . GLY A 1 167 ? 15.632 -29.947 4.906 1.00 45.59 167 GLY A O 1
ATOM 1342 N N . ILE A 1 168 ? 15.682 -28.630 3.087 1.00 52.22 168 ILE A N 1
ATOM 1343 C CA . ILE A 1 168 ? 14.569 -29.322 2.404 1.00 52.22 168 ILE A CA 1
ATOM 1344 C C . ILE A 1 168 ? 15.081 -30.291 1.330 1.00 52.22 168 ILE A C 1
ATOM 1346 O O . ILE A 1 168 ? 15.240 -29.912 0.163 1.00 52.22 168 ILE A O 1
ATOM 1350 N N . PRO A 1 169 ? 15.266 -31.581 1.648 1.00 40.97 169 PRO A N 1
ATOM 1351 C CA . PRO A 1 169 ? 15.199 -32.607 0.626 1.00 40.97 169 PRO A CA 1
ATOM 1352 C C . PRO A 1 169 ? 13.749 -32.685 0.115 1.00 40.97 169 PRO A C 1
ATOM 1354 O O . PRO A 1 169 ? 12.858 -33.173 0.803 1.00 40.97 169 PRO A O 1
ATOM 1357 N N . GLY A 1 170 ? 13.511 -32.189 -1.103 1.00 54.44 170 GLY A N 1
ATOM 1358 C CA . GLY A 1 170 ? 12.229 -32.329 -1.802 1.00 54.44 170 GLY A CA 1
ATOM 1359 C C . GLY A 1 170 ? 11.189 -31.271 -1.434 1.00 54.44 170 GLY A C 1
ATOM 1360 O O . GLY A 1 170 ? 10.189 -31.580 -0.793 1.00 54.44 170 GLY A O 1
ATOM 1361 N N . LEU A 1 171 ? 11.398 -30.032 -1.890 1.00 63.19 171 LEU A N 1
ATOM 1362 C CA . LEU A 1 171 ? 10.377 -28.982 -1.869 1.00 63.19 171 LEU A CA 1
ATOM 1363 C C . LEU A 1 171 ? 9.118 -29.506 -2.582 1.00 63.19 171 LEU A C 1
ATOM 1365 O O . LEU A 1 171 ? 9.112 -29.661 -3.808 1.00 63.19 171 LEU A O 1
ATOM 1369 N N . LYS A 1 172 ? 8.090 -29.868 -1.805 1.00 68.94 172 LYS A N 1
ATOM 1370 C CA . LYS A 1 172 ? 6.876 -30.484 -2.342 1.00 68.94 172 LYS A CA 1
ATOM 1371 C C . LYS A 1 172 ? 6.143 -29.454 -3.190 1.00 68.94 172 LYS A C 1
ATOM 1373 O O . LYS A 1 172 ? 5.799 -28.370 -2.725 1.00 68.94 172 LYS A O 1
ATOM 1378 N N . ARG A 1 173 ? 5.950 -29.797 -4.460 1.00 81.75 173 ARG A N 1
ATOM 1379 C CA . ARG A 1 173 ? 5.058 -29.055 -5.348 1.00 81.75 173 ARG A CA 1
ATOM 1380 C C . ARG A 1 173 ? 3.626 -29.236 -4.872 1.00 81.75 173 ARG A C 1
ATOM 1382 O O . ARG A 1 173 ? 3.264 -30.328 -4.441 1.00 81.75 173 ARG A O 1
ATOM 1389 N N . ILE A 1 174 ? 2.840 -28.183 -5.001 1.00 87.81 174 ILE A N 1
ATOM 1390 C CA . ILE A 1 174 ? 1.431 -28.194 -4.644 1.00 87.81 174 ILE A CA 1
ATOM 1391 C C . ILE A 1 174 ? 0.647 -27.913 -5.925 1.00 87.81 174 ILE A C 1
ATOM 1393 O O . ILE A 1 174 ? 0.713 -26.782 -6.421 1.00 87.81 174 ILE A O 1
ATOM 1397 N N . PRO A 1 175 ? -0.032 -28.919 -6.499 1.00 91.56 175 PRO A N 1
ATOM 1398 C CA . PRO A 1 175 ? -0.926 -28.701 -7.620 1.00 91.56 175 PRO A CA 1
ATOM 1399 C C . PRO A 1 175 ? -2.163 -27.969 -7.103 1.00 91.56 175 PRO A C 1
ATOM 1401 O O . PRO A 1 175 ? -2.886 -28.474 -6.247 1.00 91.56 175 PRO A O 1
ATOM 1404 N N . ILE A 1 176 ? -2.396 -26.764 -7.609 1.00 94.69 176 ILE A N 1
ATOM 1405 C CA . ILE A 1 176 ? -3.566 -25.972 -7.237 1.00 94.69 176 ILE A CA 1
ATOM 1406 C C . ILE A 1 176 ? -4.435 -25.679 -8.445 1.00 94.69 176 ILE A C 1
ATOM 1408 O O . ILE A 1 176 ? -3.945 -25.507 -9.564 1.00 94.69 176 ILE A O 1
ATOM 1412 N N . ARG A 1 177 ? -5.724 -25.502 -8.177 1.00 96.00 177 ARG A N 1
ATOM 1413 C CA . ARG A 1 177 ? -6.685 -24.917 -9.104 1.00 96.00 177 ARG A CA 1
ATOM 1414 C C . ARG A 1 177 ? -7.306 -23.681 -8.476 1.00 96.00 177 ARG A C 1
ATOM 1416 O O . ARG A 1 177 ? -7.986 -23.757 -7.459 1.00 96.00 177 ARG A O 1
ATOM 1423 N N . VAL A 1 178 ? -7.064 -22.530 -9.091 1.00 95.75 178 VAL A N 1
ATOM 1424 C CA . VAL A 1 178 ? -7.602 -21.234 -8.677 1.00 95.75 178 VAL A CA 1
ATOM 1425 C C . VAL A 1 178 ? -8.693 -20.820 -9.645 1.00 95.75 178 VAL A C 1
ATOM 1427 O O . VAL A 1 178 ? -8.452 -20.696 -10.845 1.00 95.75 178 VAL A O 1
ATOM 1430 N N . THR A 1 179 ? -9.881 -20.562 -9.117 1.00 95.00 179 THR A N 1
ATOM 1431 C CA . THR A 1 179 ? -11.024 -20.064 -9.881 1.00 95.00 179 THR A CA 1
ATOM 1432 C C . THR A 1 179 ? -11.423 -18.691 -9.358 1.00 95.00 179 THR A C 1
ATOM 1434 O O . THR A 1 179 ? -11.710 -18.531 -8.178 1.00 95.00 179 THR A O 1
ATOM 1437 N N . THR A 1 180 ? -11.466 -17.699 -10.237 1.00 91.88 180 THR A N 1
ATOM 1438 C CA . THR A 1 180 ? -12.043 -16.371 -9.992 1.00 91.88 180 THR A CA 1
ATOM 1439 C C . THR A 1 180 ? -13.153 -16.112 -11.007 1.00 91.88 180 THR A C 1
ATOM 1441 O O . THR A 1 180 ? -13.373 -16.907 -11.922 1.00 91.88 180 THR A O 1
ATOM 1444 N N . LYS A 1 181 ? -13.831 -14.965 -10.905 1.00 83.25 181 LYS A N 1
ATOM 1445 C CA . LYS A 1 181 ? -14.837 -14.539 -11.893 1.00 83.25 181 LYS A CA 1
ATOM 1446 C C . LYS A 1 181 ? -14.306 -14.494 -13.334 1.00 83.25 181 LYS A C 1
ATOM 1448 O O . LYS A 1 181 ? -15.073 -14.676 -14.276 1.00 83.25 181 LYS A O 1
ATOM 1453 N N . HIS A 1 182 ? -13.012 -14.225 -13.510 1.00 79.75 182 HIS A N 1
ATOM 1454 C CA . HIS A 1 182 ? -12.406 -13.965 -14.818 1.00 79.75 182 HIS A CA 1
ATOM 1455 C C . HIS A 1 182 ? -11.367 -15.008 -15.236 1.00 79.75 182 HIS A C 1
ATOM 1457 O O . HIS A 1 182 ? -10.974 -15.037 -16.400 1.00 79.75 182 HIS A O 1
ATOM 1463 N N . ILE A 1 183 ? -10.876 -15.827 -14.302 1.00 81.50 183 ILE A N 1
ATOM 1464 C CA . ILE A 1 183 ? -9.716 -16.691 -14.521 1.00 81.50 183 ILE A CA 1
ATOM 1465 C C . ILE A 1 183 ? -9.979 -18.064 -13.906 1.00 81.50 183 ILE A C 1
ATOM 1467 O O . ILE A 1 183 ? -10.322 -18.167 -12.734 1.00 81.50 183 ILE A O 1
ATOM 1471 N N . VAL A 1 184 ? -9.719 -19.118 -14.678 1.00 89.75 184 VAL A N 1
ATOM 1472 C CA . VAL A 1 184 ? -9.431 -20.456 -14.147 1.00 89.75 184 VAL A CA 1
ATOM 1473 C C . VAL A 1 184 ? -7.953 -20.717 -14.394 1.00 89.75 184 VAL A C 1
ATOM 1475 O O . VAL A 1 184 ? -7.456 -20.501 -15.502 1.00 89.75 184 VAL A O 1
ATOM 1478 N N . TYR A 1 185 ? -7.225 -21.093 -13.351 1.00 88.62 185 TYR A N 1
ATOM 1479 C CA . TYR A 1 185 ? -5.779 -21.227 -13.393 1.00 88.62 185 TYR A CA 1
ATOM 1480 C C . TYR A 1 185 ? -5.327 -22.464 -12.629 1.00 88.62 185 TYR A C 1
ATOM 1482 O O . TYR A 1 185 ? -5.579 -22.577 -11.435 1.00 88.62 185 TYR A O 1
ATOM 1490 N N . GLU A 1 186 ? -4.633 -23.360 -13.320 1.00 92.81 186 GLU A N 1
ATOM 1491 C CA . GLU A 1 186 ? -4.086 -24.598 -12.767 1.00 92.81 186 GLU A CA 1
ATOM 1492 C C . GLU A 1 186 ? -2.563 -24.562 -12.898 1.00 92.81 186 GLU A C 1
ATOM 1494 O O . GLU A 1 186 ? -2.044 -24.210 -13.961 1.00 92.81 186 GLU A O 1
ATOM 1499 N N . GLU A 1 187 ? -1.841 -24.835 -11.810 1.00 89.75 187 GLU A N 1
ATOM 1500 C CA . GLU A 1 187 ? -0.376 -24.737 -11.781 1.00 89.75 187 GLU A CA 1
ATOM 1501 C C . GLU A 1 187 ? 0.227 -25.509 -10.596 1.00 89.75 187 GLU A C 1
ATOM 1503 O O . GLU A 1 187 ? -0.371 -25.578 -9.522 1.00 89.75 187 GLU A O 1
ATOM 1508 N N . ASP A 1 188 ? 1.455 -26.006 -10.772 1.00 90.12 188 ASP A N 1
ATOM 1509 C CA . ASP A 1 188 ? 2.308 -26.479 -9.675 1.00 90.12 188 ASP A CA 1
ATOM 1510 C C . ASP A 1 188 ? 2.991 -25.282 -8.983 1.00 90.12 188 ASP A C 1
ATOM 1512 O O . ASP A 1 188 ? 3.782 -24.550 -9.595 1.00 90.12 188 ASP A O 1
ATOM 1516 N N . ILE A 1 189 ? 2.750 -25.101 -7.683 1.00 90.44 189 ILE A N 1
ATOM 1517 C CA . ILE A 1 189 ? 3.286 -23.970 -6.909 1.00 90.44 189 ILE A CA 1
ATOM 1518 C C . ILE A 1 189 ? 4.127 -24.422 -5.714 1.00 90.44 189 ILE A C 1
ATOM 1520 O O . ILE A 1 189 ? 4.079 -25.582 -5.306 1.00 90.44 189 ILE A O 1
ATOM 1524 N N . TYR A 1 190 ? 4.892 -23.491 -5.145 1.00 84.31 190 TYR A N 1
ATOM 1525 C CA . TYR A 1 190 ? 5.552 -23.682 -3.850 1.00 84.31 190 TYR A CA 1
ATOM 1526 C C . TYR A 1 190 ? 4.776 -23.050 -2.700 1.00 84.31 190 TYR A C 1
ATOM 1528 O O . TYR A 1 190 ? 4.653 -23.653 -1.637 1.00 84.31 190 TYR A O 1
ATOM 1536 N N . PHE A 1 191 ? 4.264 -21.837 -2.897 1.00 86.06 191 PHE A N 1
ATOM 1537 C CA . PHE A 1 191 ? 3.428 -21.158 -1.915 1.00 86.06 191 PHE A CA 1
ATOM 1538 C C . PHE A 1 191 ? 2.572 -20.082 -2.584 1.00 86.06 191 PHE A C 1
ATOM 1540 O O . PHE A 1 191 ? 2.830 -19.660 -3.718 1.00 86.06 191 PHE A O 1
ATOM 1547 N N . MET A 1 192 ? 1.538 -19.642 -1.879 1.00 89.19 192 MET A N 1
ATOM 1548 C CA . MET A 1 192 ? 0.687 -18.531 -2.295 1.00 89.19 192 MET A CA 1
ATOM 1549 C C . MET A 1 192 ? 0.473 -17.580 -1.121 1.00 89.19 192 MET A C 1
ATOM 1551 O O . MET A 1 192 ? 0.402 -18.020 0.026 1.00 89.19 192 MET A O 1
ATOM 1555 N N . LEU A 1 193 ? 0.379 -16.285 -1.422 1.00 89.88 193 LEU A N 1
ATOM 1556 C CA . LEU A 1 193 ? -0.008 -15.236 -0.480 1.00 89.88 193 LEU A CA 1
ATOM 1557 C C . LEU A 1 193 ? -1.268 -14.548 -1.009 1.00 89.88 193 LEU A C 1
ATOM 1559 O O . LEU A 1 193 ? -1.313 -14.163 -2.177 1.00 89.88 193 LEU A O 1
ATOM 1563 N N . ILE A 1 194 ? -2.273 -14.382 -0.159 1.00 92.56 194 ILE A N 1
ATOM 1564 C CA . ILE A 1 194 ? -3.491 -13.621 -0.436 1.00 92.56 194 ILE A CA 1
ATOM 1565 C C . ILE A 1 194 ? -3.534 -12.469 0.560 1.00 92.56 194 ILE A C 1
ATOM 1567 O O . ILE A 1 194 ? -3.620 -12.685 1.766 1.00 92.56 194 ILE A O 1
ATOM 1571 N N . MET A 1 195 ? -3.444 -11.248 0.053 1.00 88.62 195 MET A N 1
ATOM 1572 C CA . MET A 1 195 ? -3.197 -10.050 0.843 1.00 88.62 195 MET A CA 1
ATOM 1573 C C . MET A 1 195 ? -4.431 -9.148 0.857 1.00 88.62 195 MET A C 1
ATOM 1575 O O . MET A 1 195 ? -4.945 -8.789 -0.197 1.00 88.62 195 MET A O 1
ATOM 1579 N N . ASN A 1 196 ? -4.862 -8.758 2.054 1.00 88.19 196 ASN A N 1
ATOM 1580 C CA . ASN A 1 196 ? -5.757 -7.621 2.297 1.00 88.19 196 ASN A CA 1
ATOM 1581 C C . ASN A 1 196 ? -4.943 -6.395 2.768 1.00 88.19 196 ASN A C 1
ATOM 1583 O O . ASN A 1 196 ? -5.221 -5.259 2.402 1.00 88.19 196 ASN A O 1
ATOM 1587 N N . GLY A 1 197 ? -3.883 -6.628 3.554 1.00 77.25 197 GLY A N 1
ATOM 1588 C CA . GLY A 1 197 ? -2.944 -5.602 4.018 1.00 77.25 197 GLY A CA 1
ATOM 1589 C C . GLY A 1 197 ? -1.704 -5.445 3.123 1.00 77.25 197 GLY A C 1
ATOM 1590 O O . GLY A 1 197 ? -1.416 -6.276 2.268 1.00 77.25 197 GLY A O 1
ATOM 1591 N N . LYS A 1 198 ? -0.907 -4.389 3.352 1.00 70.19 198 LYS A N 1
ATOM 1592 C CA . LYS A 1 198 ? 0.349 -4.122 2.600 1.00 70.19 198 LYS A CA 1
ATOM 1593 C C . LYS A 1 198 ? 1.577 -4.881 3.115 1.00 70.19 198 LYS A C 1
ATOM 1595 O O . LYS A 1 198 ? 2.599 -4.957 2.426 1.00 70.19 198 LYS A O 1
ATOM 1600 N N . SER A 1 199 ? 1.515 -5.396 4.340 1.00 66.38 199 SER A N 1
ATOM 1601 C CA . SER A 1 199 ? 2.676 -5.899 5.080 1.00 66.38 199 SER A CA 1
ATOM 1602 C C . SER A 1 199 ? 2.445 -7.278 5.680 1.00 66.38 199 SER A C 1
ATOM 1604 O O . SER A 1 199 ? 1.332 -7.608 6.075 1.00 66.38 199 SER A O 1
ATOM 1606 N N . ILE A 1 200 ? 3.529 -8.050 5.787 1.00 66.75 200 ILE A N 1
ATOM 1607 C CA . ILE A 1 200 ? 3.563 -9.346 6.473 1.00 66.75 200 ILE A CA 1
ATOM 1608 C C . ILE A 1 200 ? 4.734 -9.337 7.452 1.00 66.75 200 ILE A C 1
ATOM 1610 O O . ILE A 1 200 ? 5.880 -9.176 7.027 1.00 66.75 2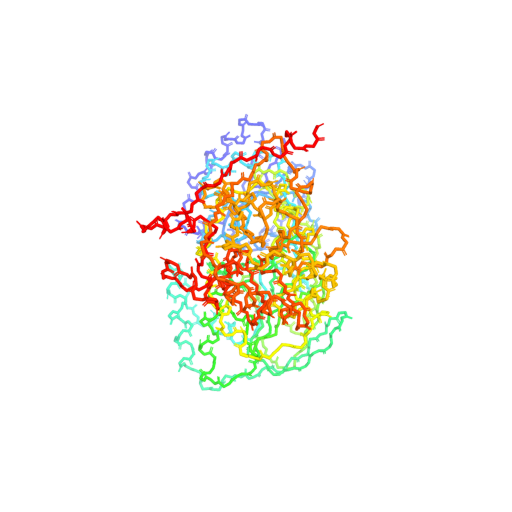00 ILE A O 1
ATOM 1614 N N . GLY A 1 201 ? 4.476 -9.532 8.745 1.00 59.22 201 GLY A N 1
ATOM 1615 C CA . GLY A 1 201 ? 5.518 -9.749 9.753 1.00 59.22 201 GLY A CA 1
ATOM 1616 C C . GLY A 1 201 ? 6.584 -8.647 9.807 1.00 59.22 201 GLY A C 1
ATOM 1617 O O . GLY A 1 201 ? 7.757 -8.949 10.020 1.00 59.22 201 GLY A O 1
ATOM 1618 N N . GLY A 1 202 ? 6.207 -7.385 9.575 1.00 56.22 202 GLY A N 1
ATOM 1619 C CA . GLY A 1 202 ? 7.121 -6.238 9.519 1.00 56.22 202 GLY A CA 1
ATOM 1620 C C . GLY A 1 202 ? 7.766 -5.965 8.150 1.00 56.22 202 GLY A C 1
ATOM 1621 O O . GLY A 1 202 ? 8.442 -4.941 7.987 1.00 56.22 202 GLY A O 1
ATOM 1622 N N . PHE A 1 203 ? 7.548 -6.814 7.139 1.00 62.84 203 PHE A N 1
ATOM 1623 C CA . PHE A 1 203 ? 7.970 -6.557 5.759 1.00 62.84 203 PHE A CA 1
ATOM 1624 C C . PHE A 1 203 ? 6.935 -5.698 5.028 1.00 62.84 203 PHE A C 1
ATOM 1626 O O . PHE A 1 203 ? 5.922 -6.181 4.532 1.00 62.84 203 PHE A O 1
ATOM 1633 N N . LYS A 1 204 ? 7.215 -4.395 4.932 1.00 62.66 204 LYS A N 1
ATOM 1634 C CA . LYS A 1 204 ? 6.275 -3.377 4.424 1.00 62.66 204 LYS A CA 1
ATOM 1635 C C . LYS A 1 204 ? 6.111 -3.317 2.901 1.00 62.66 204 LYS A C 1
ATOM 1637 O O . LYS A 1 204 ? 5.320 -2.520 2.414 1.00 62.66 204 LYS A O 1
ATOM 1642 N N . LYS A 1 205 ? 6.903 -4.085 2.148 1.00 60.88 205 LYS A N 1
ATOM 1643 C CA . LYS A 1 205 ? 6.983 -3.995 0.679 1.00 60.88 205 LYS A CA 1
ATOM 1644 C C . LYS A 1 205 ? 6.456 -5.236 -0.045 1.00 60.88 205 LYS A C 1
ATOM 1646 O O . LYS A 1 205 ? 6.576 -5.306 -1.262 1.00 60.88 205 LYS A O 1
ATOM 1651 N N . VAL A 1 206 ? 5.893 -6.210 0.677 1.00 64.88 206 VAL A N 1
ATOM 1652 C CA . VAL A 1 206 ? 5.432 -7.470 0.069 1.00 64.88 206 VAL A CA 1
ATOM 1653 C C . VAL A 1 206 ? 4.239 -7.228 -0.856 1.00 64.88 206 VAL A C 1
ATOM 1655 O O . VAL A 1 206 ? 4.228 -7.732 -1.969 1.00 64.88 206 VAL A O 1
ATOM 1658 N N . ALA A 1 207 ? 3.280 -6.396 -0.458 1.00 68.31 207 ALA A N 1
ATOM 1659 C CA . ALA A 1 207 ? 2.144 -6.048 -1.303 1.00 68.31 207 ALA A CA 1
ATOM 1660 C C . ALA A 1 207 ? 2.028 -4.520 -1.416 1.00 68.31 207 ALA A C 1
ATOM 1662 O O . ALA A 1 207 ? 1.191 -3.919 -0.756 1.00 68.31 207 ALA A O 1
ATOM 1663 N N . PRO A 1 208 ? 2.873 -3.852 -2.224 1.00 63.34 208 PRO A N 1
ATOM 1664 C CA . PRO A 1 208 ? 2.882 -2.398 -2.336 1.00 63.34 208 PRO A CA 1
ATOM 1665 C C . PRO A 1 208 ? 1.601 -1.839 -2.977 1.00 63.34 208 PRO A C 1
ATOM 1667 O O . PRO A 1 208 ? 1.344 -0.645 -2.836 1.00 63.34 208 PRO A O 1
ATOM 1670 N N . PHE A 1 209 ? 0.811 -2.680 -3.658 1.00 66.38 209 PHE A N 1
ATOM 1671 C CA . PHE A 1 209 ? -0.442 -2.302 -4.320 1.00 66.38 209 PHE A CA 1
ATOM 1672 C C . PHE A 1 209 ? -1.701 -2.624 -3.509 1.00 66.38 209 PHE A C 1
ATOM 1674 O O . PHE A 1 209 ? -2.736 -2.043 -3.815 1.00 66.38 209 PHE A O 1
ATOM 1681 N N . ALA A 1 210 ? -1.608 -3.474 -2.479 1.00 71.31 210 ALA A N 1
ATOM 1682 C CA . ALA A 1 210 ? -2.766 -3.860 -1.674 1.00 71.31 210 ALA A CA 1
ATOM 1683 C C . ALA A 1 210 ? -3.370 -2.647 -0.978 1.00 71.31 210 ALA A C 1
ATOM 1685 O O . ALA A 1 210 ? -2.630 -1.834 -0.425 1.00 71.31 210 ALA A O 1
ATOM 1686 N N . SER A 1 211 ? -4.692 -2.527 -0.955 1.00 78.88 211 SER A N 1
ATOM 1687 C CA . SER A 1 211 ? -5.375 -1.491 -0.190 1.00 78.88 211 SER A CA 1
ATOM 1688 C C . SER A 1 211 ? -6.477 -2.110 0.647 1.00 78.88 211 SER A C 1
ATOM 1690 O O . SER A 1 211 ? -7.299 -2.855 0.148 1.00 78.88 211 SER A O 1
ATOM 1692 N N . ILE A 1 212 ? -6.557 -1.743 1.921 1.00 80.12 212 ILE A N 1
ATOM 1693 C CA . ILE A 1 212 ? -7.566 -2.290 2.841 1.00 80.12 212 ILE A CA 1
ATOM 1694 C C . ILE A 1 212 ? -8.984 -1.739 2.601 1.00 80.12 212 ILE A C 1
ATOM 1696 O O . ILE A 1 212 ? -9.795 -1.771 3.512 1.00 80.12 212 ILE A O 1
ATOM 1700 N N . ASN A 1 213 ? -9.261 -1.063 1.492 1.00 79.75 213 ASN A N 1
ATOM 1701 C CA . ASN A 1 213 ? -10.516 -0.326 1.272 1.00 79.75 213 ASN A CA 1
ATOM 1702 C C . ASN A 1 213 ? -10.881 -0.195 -0.216 1.00 79.75 213 ASN A C 1
ATOM 1704 O O . ASN A 1 213 ? -11.671 0.684 -0.574 1.00 79.75 213 ASN A O 1
ATOM 1708 N N . ASP A 1 214 ? -10.246 -0.979 -1.088 1.00 79.31 214 ASP A N 1
ATOM 1709 C CA . ASP A 1 214 ? -10.505 -0.974 -2.530 1.00 79.31 214 ASP A CA 1
ATOM 1710 C C . ASP A 1 214 ? -11.486 -2.077 -2.962 1.00 79.31 214 ASP A C 1
ATOM 1712 O O . ASP A 1 214 ? -11.914 -2.103 -4.118 1.00 79.31 214 ASP A O 1
ATOM 1716 N N . GLY A 1 215 ? -11.907 -2.936 -2.031 1.00 87.19 215 GLY A N 1
ATOM 1717 C CA . GLY A 1 215 ? -12.790 -4.062 -2.284 1.00 87.19 215 GLY A CA 1
ATOM 1718 C C . GLY A 1 215 ? -12.104 -5.253 -2.953 1.00 87.19 215 GLY A C 1
ATOM 1719 O O . GLY A 1 215 ? -12.815 -6.116 -3.470 1.00 87.19 215 GLY A O 1
ATOM 1720 N N . LEU A 1 216 ? -10.768 -5.310 -2.980 1.00 89.31 216 LEU A N 1
ATOM 1721 C CA . LEU A 1 216 ? -9.991 -6.326 -3.688 1.00 89.31 216 LEU A CA 1
ATOM 1722 C C . LEU A 1 216 ? -8.976 -7.023 -2.767 1.00 89.31 216 LEU A C 1
ATOM 1724 O O . LEU A 1 216 ? -8.532 -6.494 -1.755 1.00 89.31 216 LEU A O 1
ATOM 1728 N N . LEU A 1 217 ? -8.595 -8.244 -3.143 1.00 90.50 217 LEU A N 1
ATOM 1729 C CA . LEU A 1 217 ? -7.464 -8.981 -2.580 1.00 90.50 217 LEU A CA 1
ATOM 1730 C C . LEU A 1 217 ? -6.324 -8.999 -3.578 1.00 90.50 217 LEU A C 1
ATOM 1732 O O . LEU A 1 217 ? -6.538 -9.262 -4.762 1.00 90.50 217 LEU A O 1
ATOM 1736 N N . ASP A 1 218 ? -5.109 -8.857 -3.074 1.00 87.69 218 ASP A N 1
ATOM 1737 C CA . ASP A 1 218 ? -3.878 -8.971 -3.840 1.00 87.69 218 ASP A CA 1
ATOM 1738 C C . ASP A 1 218 ? -3.334 -10.401 -3.732 1.00 87.69 218 ASP A C 1
ATOM 1740 O O . ASP A 1 218 ? -2.854 -10.832 -2.681 1.00 87.69 218 ASP A O 1
ATOM 1744 N N . VAL A 1 219 ? -3.412 -11.163 -4.825 1.00 90.44 219 VAL A N 1
ATOM 1745 C CA . VAL A 1 219 ? -3.061 -12.589 -4.846 1.00 90.44 219 VAL A CA 1
ATOM 1746 C C . VAL A 1 219 ? -1.720 -12.802 -5.532 1.00 90.44 219 VAL A C 1
ATOM 1748 O O . VAL A 1 219 ? -1.525 -12.417 -6.687 1.00 90.44 219 VAL A O 1
ATOM 1751 N N . PHE A 1 220 ? -0.813 -13.483 -4.838 1.00 87.94 220 PHE A N 1
ATOM 1752 C CA . PHE A 1 220 ? 0.529 -13.827 -5.287 1.00 87.94 220 PHE A CA 1
ATOM 1753 C C . PHE A 1 220 ? 0.719 -15.331 -5.323 1.00 87.94 220 PHE A C 1
ATOM 1755 O O . PHE A 1 220 ? 0.763 -15.987 -4.286 1.00 87.94 220 PHE A O 1
ATOM 1762 N N . ILE A 1 221 ? 0.908 -15.873 -6.518 1.00 90.00 221 ILE A N 1
ATOM 1763 C CA . ILE A 1 221 ? 1.169 -17.291 -6.729 1.00 90.00 221 ILE A CA 1
ATOM 1764 C C . ILE A 1 221 ? 2.641 -17.474 -7.090 1.00 90.00 221 ILE A C 1
ATOM 1766 O O . ILE A 1 221 ? 3.087 -17.004 -8.142 1.00 90.00 221 ILE A O 1
ATOM 1770 N N . PHE A 1 222 ? 3.385 -18.180 -6.239 1.00 87.81 222 PHE A N 1
ATOM 1771 C CA . PHE A 1 222 ? 4.794 -18.493 -6.455 1.00 87.81 222 PHE A CA 1
ATOM 1772 C C . PHE A 1 222 ? 4.910 -19.869 -7.093 1.00 87.81 222 PHE A C 1
ATOM 1774 O O . PHE A 1 222 ? 4.824 -20.904 -6.429 1.00 87.81 222 PHE A O 1
ATOM 1781 N N . LYS A 1 223 ? 5.076 -19.860 -8.414 1.00 88.44 223 LYS A N 1
ATOM 1782 C CA . LYS A 1 223 ? 5.173 -21.060 -9.239 1.00 88.44 223 LYS A CA 1
ATOM 1783 C C . LYS A 1 223 ? 6.397 -21.879 -8.869 1.00 88.44 223 LYS A C 1
ATOM 1785 O O . LYS A 1 223 ? 7.404 -21.345 -8.397 1.00 88.44 223 LYS A O 1
ATOM 1790 N N . LYS A 1 224 ? 6.349 -23.160 -9.220 1.00 82.75 224 LYS A N 1
ATOM 1791 C CA . LYS A 1 224 ? 7.536 -24.003 -9.245 1.00 82.75 224 LYS A CA 1
ATOM 1792 C C . LYS A 1 224 ? 8.653 -23.336 -10.056 1.00 82.75 224 LYS A C 1
ATOM 1794 O O . LYS A 1 224 ? 8.485 -22.981 -11.223 1.00 82.75 224 LYS A O 1
ATOM 1799 N N . CYS A 1 225 ? 9.819 -23.226 -9.434 1.00 79.25 225 CYS A N 1
ATOM 1800 C CA . CYS A 1 225 ? 11.059 -22.798 -10.066 1.00 79.25 225 CYS A CA 1
ATOM 1801 C C . CYS A 1 225 ? 12.221 -23.708 -9.644 1.00 79.25 225 CYS A C 1
ATOM 1803 O O . CYS A 1 225 ? 12.127 -24.402 -8.625 1.00 79.25 225 CYS A O 1
ATOM 1805 N N . PRO A 1 226 ? 13.321 -23.752 -10.407 1.00 75.88 226 PRO A N 1
ATOM 1806 C CA . PRO A 1 226 ? 14.530 -24.439 -9.968 1.00 75.88 226 PRO A CA 1
ATOM 1807 C C . PRO A 1 226 ? 15.014 -23.901 -8.611 1.00 75.88 226 PRO A C 1
ATOM 1809 O O . PRO A 1 226 ? 14.921 -22.704 -8.354 1.00 75.88 226 PRO A O 1
ATOM 1812 N N . LEU A 1 227 ? 15.570 -24.759 -7.747 1.00 70.12 227 LEU A N 1
ATOM 1813 C CA . LEU A 1 227 ? 16.004 -24.357 -6.395 1.00 70.12 227 LEU A CA 1
ATOM 1814 C C . LEU A 1 227 ? 17.010 -23.192 -6.404 1.00 70.12 227 LEU A C 1
ATOM 1816 O O . LEU A 1 227 ? 16.981 -22.346 -5.513 1.00 70.12 227 LEU A O 1
ATOM 1820 N N . TYR A 1 228 ? 17.852 -23.096 -7.436 1.00 68.75 228 TYR A N 1
ATOM 1821 C CA . TYR A 1 228 ? 18.791 -21.981 -7.594 1.00 68.75 228 TYR A CA 1
ATOM 1822 C C . TYR A 1 228 ? 18.104 -20.636 -7.906 1.00 68.75 228 TYR A C 1
ATOM 1824 O O . TYR A 1 228 ? 18.676 -19.586 -7.625 1.00 68.75 228 TYR A O 1
ATOM 1832 N N . ASP A 1 229 ? 16.879 -20.648 -8.445 1.00 70.81 229 ASP A N 1
ATOM 1833 C CA . ASP A 1 229 ? 16.060 -19.453 -8.695 1.00 70.81 229 ASP A CA 1
ATOM 1834 C C . ASP A 1 229 ? 15.162 -19.095 -7.498 1.00 70.81 229 ASP A C 1
ATOM 1836 O O . ASP A 1 229 ? 14.696 -17.956 -7.390 1.00 70.81 229 ASP A O 1
ATOM 1840 N N . LEU A 1 230 ? 14.937 -20.037 -6.574 1.00 71.19 230 LEU A N 1
ATOM 1841 C CA . LEU A 1 230 ? 14.096 -19.839 -5.393 1.00 71.19 230 LEU A CA 1
ATOM 1842 C C . LEU A 1 230 ? 14.693 -18.813 -4.426 1.00 71.19 230 LEU A C 1
ATOM 1844 O O . LEU A 1 230 ? 13.991 -17.917 -3.961 1.00 71.19 230 LEU A O 1
ATOM 1848 N N . PHE A 1 231 ? 15.995 -18.898 -4.148 1.00 67.88 231 PHE A N 1
ATOM 1849 C CA . PHE A 1 231 ? 16.643 -17.969 -3.222 1.00 67.88 231 PHE A CA 1
ATOM 1850 C C . PHE A 1 231 ? 16.622 -16.508 -3.724 1.00 67.88 231 PHE A C 1
ATOM 1852 O O . PHE A 1 231 ? 16.132 -15.638 -2.996 1.00 67.88 231 PHE A O 1
ATOM 1859 N N . PRO A 1 232 ? 17.035 -16.200 -4.974 1.00 68.19 232 PRO A N 1
ATOM 1860 C CA . PRO A 1 232 ? 16.874 -14.861 -5.544 1.00 68.19 232 PRO A CA 1
ATOM 1861 C C . PRO A 1 232 ? 15.424 -14.367 -5.545 1.00 68.19 232 PRO A C 1
ATOM 1863 O O . PRO A 1 232 ? 15.177 -13.168 -5.400 1.00 68.19 232 PRO A O 1
ATOM 1866 N N . LEU A 1 233 ? 14.456 -15.272 -5.715 1.00 69.81 233 LEU A N 1
ATOM 1867 C CA . LEU A 1 233 ? 13.041 -14.933 -5.665 1.00 69.81 233 LEU A CA 1
ATOM 1868 C C . LEU A 1 233 ? 12.609 -14.484 -4.262 1.00 69.81 233 LEU A C 1
ATOM 1870 O O . LEU A 1 233 ? 11.978 -13.436 -4.147 1.00 69.81 233 LEU A O 1
ATOM 1874 N N . LEU A 1 234 ? 13.003 -15.197 -3.203 1.00 68.50 234 LEU A N 1
ATOM 1875 C CA . LEU A 1 234 ? 12.707 -14.806 -1.818 1.00 68.50 234 LEU A CA 1
ATOM 1876 C C . LEU A 1 234 ? 13.312 -13.439 -1.457 1.00 68.50 234 LEU A C 1
ATOM 1878 O O . LEU A 1 234 ? 12.647 -12.613 -0.832 1.00 68.50 234 LEU A O 1
ATOM 1882 N N . VAL A 1 235 ? 14.530 -13.142 -1.924 1.00 66.31 235 VAL A N 1
ATOM 1883 C CA . VAL A 1 235 ? 15.147 -11.812 -1.748 1.00 66.31 235 VAL A CA 1
ATOM 1884 C C . VAL A 1 235 ? 14.307 -10.720 -2.422 1.00 66.31 235 VAL A C 1
ATOM 1886 O O . VAL A 1 235 ? 14.037 -9.677 -1.823 1.00 66.31 235 VAL A O 1
ATOM 1889 N N . LYS A 1 236 ? 13.828 -10.966 -3.649 1.00 67.88 236 LYS A N 1
ATOM 1890 C CA . LYS A 1 236 ? 12.924 -10.037 -4.343 1.00 67.88 236 LYS A CA 1
ATOM 1891 C C . LYS A 1 236 ? 11.585 -9.864 -3.623 1.00 67.88 236 LYS A C 1
ATOM 1893 O O . LYS A 1 236 ? 10.994 -8.793 -3.733 1.00 67.88 236 LYS A O 1
ATOM 1898 N N . VAL A 1 237 ? 11.088 -10.875 -2.906 1.00 68.44 237 VAL A N 1
ATOM 1899 C CA . VAL A 1 237 ? 9.859 -10.752 -2.099 1.00 68.44 237 VAL A CA 1
ATOM 1900 C C . VAL A 1 237 ? 10.056 -9.732 -0.990 1.00 68.44 237 VAL A C 1
ATOM 1902 O O . VAL A 1 237 ? 9.294 -8.771 -0.907 1.00 68.44 237 VAL A O 1
ATOM 1905 N N . VAL A 1 238 ? 11.132 -9.878 -0.216 1.00 62.53 238 VAL A N 1
ATOM 1906 C CA . VAL A 1 238 ? 11.460 -8.965 0.889 1.00 62.53 238 VAL A CA 1
ATOM 1907 C C . VAL A 1 238 ? 11.654 -7.522 0.414 1.00 62.53 238 VAL A C 1
ATOM 1909 O O . VAL A 1 238 ? 11.230 -6.587 1.093 1.00 62.53 238 VAL A O 1
ATOM 1912 N N . ASN A 1 239 ? 12.227 -7.333 -0.777 1.00 62.03 239 ASN A N 1
ATOM 1913 C CA . ASN A 1 239 ? 12.439 -6.006 -1.359 1.00 62.03 239 ASN A CA 1
ATOM 1914 C C . ASN A 1 239 ? 11.210 -5.429 -2.090 1.00 62.03 239 ASN A C 1
ATOM 1916 O O . ASN A 1 239 ? 11.222 -4.248 -2.433 1.00 62.03 239 ASN A O 1
ATOM 1920 N N . GLY A 1 240 ? 10.152 -6.219 -2.313 1.00 65.94 240 GLY A N 1
ATOM 1921 C CA . GLY A 1 240 ? 8.972 -5.803 -3.085 1.00 65.94 240 GLY A CA 1
ATOM 1922 C C . GLY A 1 240 ? 9.165 -5.796 -4.607 1.00 65.94 240 GLY A C 1
ATOM 1923 O O . GLY A 1 240 ? 8.426 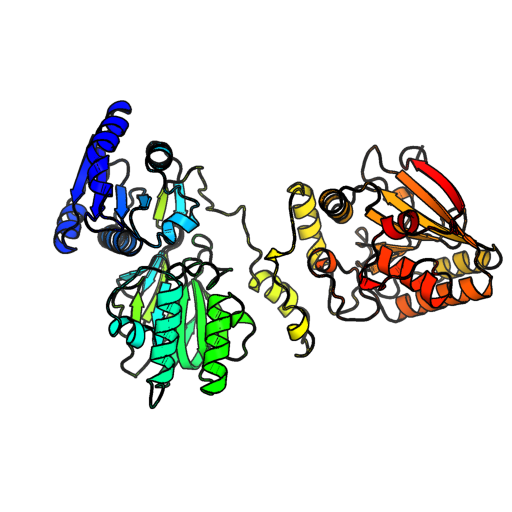-5.138 -5.326 1.00 65.94 240 GLY A O 1
ATOM 1924 N N . GLU A 1 241 ? 10.147 -6.535 -5.122 1.00 66.06 241 GLU A N 1
ATOM 1925 C CA . GLU A 1 241 ? 10.533 -6.575 -6.545 1.00 66.06 241 GLU A CA 1
ATOM 1926 C C . GLU A 1 241 ? 10.096 -7.865 -7.267 1.00 66.06 241 GLU A C 1
ATOM 1928 O O . GLU A 1 241 ? 10.346 -8.066 -8.463 1.00 66.06 241 GLU A O 1
ATOM 1933 N N . HIS A 1 242 ? 9.458 -8.780 -6.541 1.00 71.75 242 H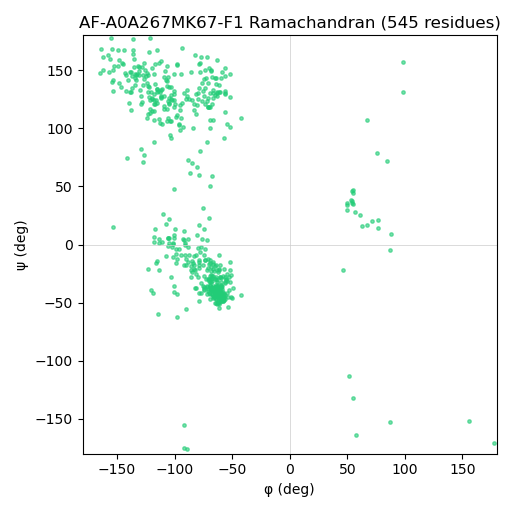IS A N 1
ATOM 1934 C CA . HIS A 1 242 ? 9.097 -10.122 -7.002 1.00 71.75 242 HIS A CA 1
ATOM 1935 C C . HIS A 1 242 ? 8.040 -10.134 -8.119 1.00 71.75 242 HIS A C 1
ATOM 1937 O O . HIS A 1 242 ? 8.032 -11.078 -8.903 1.00 71.75 242 HIS A O 1
ATOM 1943 N N . PHE A 1 243 ? 7.254 -9.063 -8.284 1.00 67.50 243 PHE A N 1
ATOM 1944 C CA . PHE A 1 243 ? 6.295 -8.854 -9.388 1.00 67.50 243 PHE A CA 1
ATOM 1945 C C . PHE A 1 243 ? 6.903 -9.011 -10.788 1.00 67.50 243 PHE A C 1
ATOM 1947 O O . PHE A 1 243 ? 6.207 -9.342 -11.744 1.00 67.50 243 PHE A O 1
ATOM 1954 N N . SER A 1 244 ? 8.205 -8.745 -10.918 1.00 64.44 244 SER A N 1
ATOM 1955 C CA . SER A 1 244 ? 8.947 -8.852 -12.180 1.00 64.44 244 SER A CA 1
ATOM 1956 C C . SER A 1 244 ? 9.391 -10.283 -12.513 1.00 64.44 244 SER A C 1
ATOM 1958 O O . SER A 1 244 ? 9.932 -10.532 -13.592 1.00 64.44 244 SER A O 1
ATOM 1960 N N . SER A 1 245 ? 9.231 -11.225 -11.580 1.00 73.75 245 SER A N 1
ATOM 1961 C CA . SER A 1 245 ? 9.702 -12.597 -11.737 1.00 73.75 245 SER A CA 1
ATOM 1962 C C . SER A 1 245 ? 8.750 -13.417 -12.615 1.00 73.75 245 SER A C 1
ATOM 1964 O O . SER A 1 245 ? 7.549 -13.416 -12.356 1.00 73.75 245 SER A O 1
ATOM 1966 N N . PRO A 1 246 ? 9.253 -14.207 -13.584 1.00 76.56 246 PRO A N 1
ATOM 1967 C CA . PRO A 1 246 ? 8.409 -15.133 -14.347 1.00 76.56 246 PRO A CA 1
ATOM 1968 C C . PRO A 1 246 ? 7.801 -16.247 -13.474 1.00 76.56 246 PRO A C 1
ATOM 1970 O O . PRO A 1 246 ? 6.829 -16.884 -13.875 1.00 76.56 246 PRO A O 1
ATOM 1973 N N . TYR A 1 247 ? 8.360 -16.469 -12.280 1.00 85.12 247 TYR A N 1
ATOM 1974 C CA . TYR A 1 247 ? 7.887 -17.449 -11.302 1.00 85.12 247 TYR A CA 1
ATOM 1975 C C . TYR A 1 247 ? 6.832 -16.888 -10.341 1.00 85.12 247 TYR A C 1
ATOM 1977 O O . TYR A 1 247 ? 6.432 -17.579 -9.411 1.00 85.12 247 TYR A O 1
ATOM 1985 N N . VAL A 1 248 ? 6.383 -15.645 -10.539 1.00 84.94 248 VAL A N 1
ATOM 1986 C CA . VAL A 1 248 ? 5.334 -15.022 -9.727 1.00 84.94 248 VAL A CA 1
ATOM 1987 C C . VAL A 1 248 ? 4.184 -14.623 -10.626 1.00 84.94 248 VAL A C 1
ATOM 1989 O O . VAL A 1 248 ? 4.357 -13.872 -11.586 1.00 84.94 248 VAL A O 1
ATOM 1992 N N . LYS A 1 249 ? 2.989 -15.107 -10.303 1.00 84.75 249 LYS A N 1
ATOM 1993 C CA . LYS A 1 249 ? 1.749 -14.599 -10.881 1.00 84.75 249 LYS A CA 1
ATOM 1994 C C . LYS A 1 249 ? 1.059 -13.711 -9.856 1.00 84.75 249 LYS A C 1
ATOM 1996 O O . LYS A 1 249 ? 0.873 -14.121 -8.718 1.00 84.75 249 LYS A O 1
ATOM 2001 N N . TYR A 1 250 ? 0.695 -12.511 -10.289 1.00 85.38 250 TYR A N 1
ATOM 2002 C CA . TYR A 1 250 ? -0.009 -11.521 -9.486 1.00 85.38 250 TYR A CA 1
ATOM 2003 C C . TYR A 1 250 ? -1.313 -11.120 -10.174 1.00 85.38 250 TYR A C 1
ATOM 2005 O O . TYR A 1 250 ? -1.323 -10.906 -11.392 1.00 85.38 250 TYR A O 1
ATOM 2013 N N . PHE A 1 251 ? -2.389 -11.022 -9.403 1.00 81.94 251 PHE A N 1
ATOM 2014 C CA . PHE A 1 251 ? -3.665 -10.460 -9.836 1.00 81.94 251 PHE A CA 1
ATOM 2015 C C . PHE A 1 251 ? -4.462 -9.961 -8.628 1.00 81.94 251 PHE A C 1
ATOM 2017 O O . PHE A 1 251 ? -4.220 -10.399 -7.504 1.00 81.94 251 PHE A O 1
ATOM 2024 N N . GLN A 1 252 ? -5.420 -9.070 -8.884 1.00 85.88 252 GLN A N 1
ATOM 2025 C CA . GLN A 1 252 ? -6.384 -8.610 -7.888 1.00 85.88 252 GLN A CA 1
ATOM 2026 C C . GLN A 1 252 ? -7.759 -9.231 -8.151 1.00 85.88 252 GLN A C 1
ATOM 2028 O O . GLN A 1 252 ? -8.126 -9.446 -9.310 1.00 85.88 252 GLN A O 1
ATOM 2033 N N . THR A 1 253 ? -8.504 -9.556 -7.096 1.00 90.38 253 THR A N 1
ATOM 2034 C CA . THR A 1 253 ? -9.860 -10.119 -7.208 1.00 90.38 253 THR A CA 1
ATOM 2035 C C . THR A 1 253 ? -10.665 -9.875 -5.935 1.00 90.38 253 THR A C 1
ATOM 2037 O O . THR A 1 253 ? -10.102 -9.861 -4.847 1.00 90.38 253 THR A O 1
ATOM 2040 N N . ASP A 1 254 ? -11.980 -9.721 -6.050 1.00 92.56 254 ASP A N 1
ATOM 2041 C CA . ASP A 1 254 ? -12.908 -9.640 -4.911 1.00 92.56 254 ASP A CA 1
ATOM 2042 C C . ASP A 1 254 ? -13.300 -11.032 -4.374 1.00 92.56 254 ASP A C 1
ATOM 2044 O O . ASP A 1 254 ? -13.706 -11.181 -3.219 1.00 92.56 254 ASP A O 1
ATOM 2048 N N . HIS A 1 255 ? -13.160 -12.069 -5.206 1.00 96.56 255 HIS A N 1
ATOM 2049 C CA . HIS A 1 255 ? -13.481 -13.460 -4.892 1.00 96.56 255 HIS A CA 1
ATOM 2050 C C . HIS A 1 255 ? -12.525 -14.429 -5.601 1.00 96.56 255 HIS A C 1
ATOM 2052 O O . HIS A 1 255 ? -12.242 -14.288 -6.796 1.00 96.56 255 HIS A O 1
ATOM 2058 N N . LEU A 1 256 ? -12.041 -15.438 -4.876 1.00 96.56 256 LEU A N 1
ATOM 2059 C CA . LEU A 1 256 ? -11.354 -16.598 -5.434 1.00 96.56 256 LEU A CA 1
ATOM 2060 C C . LEU A 1 256 ? -11.705 -17.886 -4.686 1.00 96.56 256 LEU A C 1
ATOM 2062 O O . LEU A 1 256 ? -11.871 -17.888 -3.470 1.00 96.56 256 LEU A O 1
ATOM 2066 N N . LYS A 1 257 ? -11.753 -18.992 -5.425 1.00 97.75 257 LYS A N 1
ATOM 2067 C CA . LYS A 1 257 ? -11.809 -20.354 -4.899 1.00 97.75 257 LYS A CA 1
ATOM 2068 C C . LYS A 1 257 ? -10.490 -21.059 -5.194 1.00 97.75 257 LYS A C 1
ATOM 2070 O O . LYS A 1 257 ? -10.014 -20.988 -6.327 1.00 97.75 257 LYS A O 1
ATOM 2075 N N . ILE A 1 258 ? -9.920 -21.739 -4.207 1.00 96.75 258 ILE A N 1
ATOM 2076 C CA . ILE A 1 258 ? -8.695 -22.526 -4.356 1.00 96.75 258 ILE A CA 1
ATOM 2077 C C . ILE A 1 258 ? -9.001 -23.980 -4.007 1.00 96.75 258 ILE A C 1
ATOM 2079 O O . ILE A 1 258 ? -9.519 -24.276 -2.931 1.00 96.75 258 ILE A O 1
ATOM 2083 N N . GLU A 1 259 ? -8.686 -24.880 -4.927 1.00 96.12 259 GLU A N 1
ATOM 2084 C CA . GLU A 1 259 ? -8.854 -26.325 -4.791 1.00 96.12 259 GLU A CA 1
ATOM 2085 C C . GLU A 1 259 ? -7.469 -26.984 -4.857 1.00 96.12 259 GLU A C 1
ATOM 2087 O O . GLU A 1 259 ? -6.616 -26.571 -5.649 1.00 96.12 259 GLU A O 1
ATOM 2092 N N . CYS A 1 260 ? -7.238 -27.964 -3.988 1.00 92.31 260 CYS A N 1
ATOM 2093 C CA . CYS A 1 260 ? -6.005 -28.735 -3.882 1.00 92.31 260 CYS A CA 1
ATOM 2094 C C . CYS A 1 260 ? -6.360 -30.098 -3.282 1.00 92.31 260 CYS A C 1
ATOM 2096 O O . CYS A 1 260 ? -7.067 -30.141 -2.276 1.00 92.31 260 CYS A O 1
ATOM 2098 N N . ASP A 1 261 ? -5.875 -31.177 -3.896 1.00 88.44 261 ASP A N 1
ATOM 2099 C CA . ASP A 1 261 ? -6.115 -32.551 -3.427 1.00 88.44 261 ASP A CA 1
ATOM 2100 C C . ASP A 1 261 ? -5.039 -33.030 -2.432 1.00 88.44 261 ASP A C 1
ATOM 2102 O O . ASP A 1 261 ? -5.200 -34.058 -1.780 1.00 88.44 261 ASP A O 1
ATOM 2106 N N . GLU A 1 262 ? -3.935 -32.287 -2.313 1.00 84.94 262 GLU A N 1
ATOM 2107 C CA . GLU A 1 262 ? -2.852 -32.566 -1.366 1.00 84.94 262 GLU A CA 1
ATOM 2108 C C . GLU A 1 262 ? -3.138 -31.948 0.013 1.00 84.94 262 GLU A C 1
ATOM 2110 O O . GLU A 1 262 ? -3.711 -30.859 0.114 1.00 84.94 262 GLU A O 1
ATOM 2115 N N . GLU A 1 263 ? -2.654 -32.596 1.077 1.00 82.56 263 GLU A N 1
ATOM 2116 C CA . GLU A 1 263 ? -2.650 -32.025 2.429 1.00 82.56 263 GLU A CA 1
ATOM 2117 C C . GLU A 1 263 ? -1.648 -30.865 2.511 1.00 82.56 263 GLU A C 1
ATOM 2119 O O . GLU A 1 263 ? -0.429 -31.061 2.509 1.00 82.56 263 GLU A O 1
ATOM 2124 N N . VAL A 1 264 ? -2.169 -29.639 2.571 1.00 83.81 264 VAL A N 1
ATOM 2125 C CA . VAL A 1 264 ? -1.374 -28.408 2.555 1.00 83.81 264 VAL A CA 1
ATOM 2126 C C . VAL A 1 264 ? -1.767 -27.524 3.725 1.00 83.81 264 VAL A C 1
ATOM 2128 O O . VAL A 1 264 ? -2.917 -27.100 3.832 1.00 83.81 264 VAL A O 1
ATOM 2131 N N . SER A 1 265 ? -0.788 -27.179 4.563 1.00 81.62 265 SER A N 1
ATOM 2132 C CA . SER A 1 265 ? -0.995 -26.219 5.644 1.00 81.62 265 SER A CA 1
ATOM 2133 C C . SER A 1 265 ? -1.342 -24.833 5.098 1.00 81.62 265 SER A C 1
ATOM 2135 O O . SER A 1 265 ? -0.698 -24.322 4.172 1.00 81.62 265 SER A O 1
ATOM 2137 N N . THR A 1 266 ? -2.306 -24.188 5.747 1.00 87.62 266 THR A N 1
ATOM 2138 C CA . THR A 1 266 ? -2.651 -22.781 5.543 1.00 87.62 266 THR A CA 1
ATOM 2139 C C . THR A 1 266 ? -2.418 -21.983 6.829 1.00 87.62 266 THR A C 1
ATOM 2141 O O . THR A 1 266 ? -2.411 -22.533 7.934 1.00 87.62 266 THR A O 1
ATOM 2144 N N . ASP A 1 267 ? -2.199 -20.682 6.680 1.00 85.81 267 ASP A N 1
ATOM 2145 C CA . ASP A 1 267 ? -1.986 -19.720 7.761 1.00 85.81 267 ASP A CA 1
ATOM 2146 C C . ASP A 1 267 ? -2.820 -18.464 7.500 1.00 85.81 267 ASP A C 1
ATOM 2148 O O . ASP A 1 267 ? -2.898 -17.995 6.362 1.00 85.81 267 ASP A O 1
ATOM 2152 N N . LEU A 1 268 ? -3.455 -17.941 8.546 1.00 86.75 268 LEU A N 1
ATOM 2153 C CA . LEU A 1 268 ? -4.266 -16.727 8.537 1.00 86.75 268 LEU A CA 1
ATOM 2154 C C . LEU A 1 268 ? -3.714 -15.772 9.596 1.00 86.75 268 LEU A C 1
ATOM 2156 O O . LEU A 1 268 ? -3.855 -16.025 10.789 1.00 86.75 268 LEU A O 1
ATOM 2160 N N . ASP A 1 269 ? -3.084 -14.678 9.167 1.00 80.69 269 ASP A N 1
ATOM 2161 C CA . ASP A 1 269 ? -2.451 -13.679 10.040 1.00 80.69 269 ASP A CA 1
ATOM 2162 C C . ASP A 1 269 ? -1.506 -14.263 11.118 1.00 80.69 269 ASP A C 1
ATOM 2164 O O . ASP A 1 269 ? -1.380 -13.710 12.216 1.00 80.69 269 ASP A O 1
ATOM 2168 N N . GLY A 1 270 ? -0.798 -15.358 10.812 1.00 74.06 270 GLY A N 1
ATOM 2169 C CA . GLY A 1 270 ? 0.123 -16.023 11.739 1.00 74.06 270 GLY A CA 1
ATOM 2170 C C . GLY A 1 270 ? -0.518 -17.077 12.651 1.00 74.06 270 GLY A C 1
ATOM 2171 O O . GLY A 1 270 ? 0.133 -17.537 13.599 1.00 74.06 270 GLY A O 1
ATOM 2172 N N . GLU A 1 271 ? -1.783 -17.429 12.416 1.00 76.12 271 GLU A N 1
ATOM 2173 C CA . GLU A 1 271 ? -2.481 -18.545 13.057 1.00 76.12 271 GLU A CA 1
ATOM 2174 C C . GLU A 1 271 ? -2.780 -19.663 12.057 1.00 76.12 271 GLU A C 1
ATOM 2176 O O . GLU A 1 271 ? -2.868 -19.433 10.856 1.00 76.12 271 GLU A O 1
ATOM 2181 N N . GLU A 1 272 ? -2.993 -20.884 12.553 1.00 83.44 272 GLU A N 1
ATOM 2182 C CA . GLU A 1 272 ? -3.400 -22.008 11.706 1.00 83.44 272 GLU A CA 1
ATOM 2183 C C . GLU A 1 272 ? -4.691 -21.687 10.942 1.00 83.44 272 GLU A C 1
ATOM 2185 O O . GLU A 1 272 ? -5.648 -21.164 11.526 1.00 83.44 272 GLU A O 1
ATOM 2190 N N . GLY A 1 273 ? -4.694 -21.959 9.635 1.00 86.38 273 GLY A N 1
ATOM 2191 C CA . GLY A 1 273 ? -5.767 -21.587 8.720 1.00 86.38 273 GLY A CA 1
ATOM 2192 C C . GLY A 1 273 ? -6.852 -22.646 8.521 1.00 86.38 273 GLY A C 1
ATOM 2193 O O . GLY A 1 273 ? -7.144 -23.434 9.417 1.00 86.38 273 GLY A O 1
ATOM 2194 N N . CYS A 1 274 ? -7.522 -22.584 7.368 1.00 90.25 274 CYS A N 1
ATOM 2195 C CA . CYS A 1 274 ? -8.608 -23.485 6.972 1.00 90.25 274 CYS A CA 1
ATOM 2196 C C . CYS A 1 274 ? -8.112 -24.605 6.046 1.00 90.25 274 CYS A C 1
ATOM 2198 O O . CYS A 1 274 ? -7.165 -24.406 5.281 1.00 90.25 274 CYS A O 1
ATOM 2200 N N . ASP A 1 275 ? -8.822 -25.731 6.040 1.00 92.00 275 ASP A N 1
ATOM 2201 C CA . ASP A 1 275 ? -8.606 -26.810 5.075 1.00 92.00 275 ASP A CA 1
ATOM 2202 C C . ASP A 1 275 ? -9.218 -26.484 3.705 1.00 92.00 275 ASP A C 1
ATOM 2204 O O . ASP A 1 275 ? -10.158 -25.690 3.586 1.00 92.00 275 ASP A O 1
ATOM 2208 N N . PHE A 1 276 ? -8.684 -27.120 2.662 1.00 92.69 276 PHE A N 1
ATOM 2209 C CA . PHE A 1 276 ? -9.208 -27.014 1.303 1.00 92.69 276 PHE A CA 1
ATOM 2210 C C . PHE A 1 276 ? -10.575 -27.718 1.160 1.00 92.69 276 PHE A C 1
ATOM 2212 O O . PHE A 1 276 ? -10.836 -28.706 1.845 1.00 92.69 276 PHE A O 1
ATOM 2219 N N . PRO A 1 277 ? -11.441 -27.266 0.232 1.00 95.56 277 PRO A N 1
ATOM 2220 C CA . PRO A 1 277 ? -11.265 -26.108 -0.644 1.00 95.56 277 PRO A CA 1
ATOM 2221 C C . PRO A 1 277 ? -11.415 -24.776 0.107 1.00 95.56 277 PRO A C 1
ATOM 2223 O O . PRO A 1 277 ? -12.174 -24.657 1.066 1.00 95.56 277 PRO A O 1
ATOM 2226 N N . LEU A 1 278 ? -10.709 -23.752 -0.373 1.00 96.88 278 LEU A N 1
ATOM 2227 C CA . LEU A 1 278 ? -10.742 -22.405 0.195 1.00 96.88 278 LEU A CA 1
ATOM 2228 C C . LEU A 1 278 ? -11.659 -21.516 -0.651 1.00 96.88 278 LEU A C 1
ATOM 2230 O O . LEU A 1 278 ? -11.374 -21.293 -1.825 1.00 96.88 278 LEU A O 1
ATOM 2234 N N . ASP A 1 279 ? -12.739 -20.994 -0.072 1.00 97.69 279 ASP A N 1
ATOM 2235 C CA . ASP A 1 279 ? -13.597 -19.957 -0.661 1.00 97.69 279 ASP A CA 1
ATOM 2236 C C . ASP A 1 279 ? -13.281 -18.608 -0.009 1.00 97.69 279 ASP A C 1
ATOM 2238 O O . ASP A 1 279 ? -13.638 -18.375 1.147 1.00 97.69 279 ASP A O 1
ATOM 2242 N N . ILE A 1 280 ? -12.593 -17.727 -0.736 1.00 97.94 280 ILE A N 1
ATOM 2243 C CA . ILE A 1 280 ? -12.047 -16.479 -0.198 1.00 97.94 280 ILE A CA 1
ATOM 2244 C C . ILE A 1 280 ? -12.726 -15.274 -0.849 1.00 97.94 280 ILE A C 1
ATOM 2246 O O . ILE A 1 280 ? -12.662 -15.109 -2.066 1.00 97.94 280 ILE A O 1
ATOM 2250 N N . LYS A 1 281 ? -13.346 -14.405 -0.048 1.00 97.19 281 LYS A N 1
ATOM 2251 C CA . LYS A 1 281 ? -14.122 -13.239 -0.501 1.00 97.19 281 LYS A CA 1
ATOM 2252 C C . LYS A 1 281 ? -13.777 -11.992 0.296 1.00 97.19 281 LYS A C 1
ATOM 2254 O O . LYS A 1 281 ? -13.628 -12.065 1.514 1.00 97.19 281 LYS A O 1
ATOM 2259 N N . VAL A 1 282 ? -13.746 -10.841 -0.364 1.00 95.44 282 VAL A N 1
ATOM 2260 C CA . VAL A 1 282 ? -13.695 -9.544 0.319 1.00 95.44 282 VAL A CA 1
ATOM 2261 C C . VAL A 1 282 ? -15.062 -9.216 0.902 1.00 95.44 282 VAL A C 1
ATOM 2263 O O . VAL A 1 282 ? -16.083 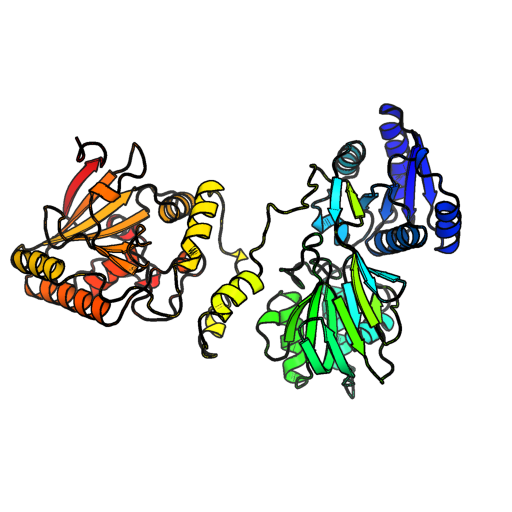-9.292 0.217 1.00 95.44 282 VAL A O 1
ATOM 2266 N N . VAL A 1 283 ? -15.087 -8.802 2.165 1.00 95.25 283 VAL A N 1
ATOM 2267 C CA . VAL A 1 283 ? -16.245 -8.159 2.785 1.00 95.25 283 VAL A CA 1
ATOM 2268 C C . VAL A 1 283 ? -15.951 -6.666 2.862 1.00 95.25 283 VAL A C 1
ATOM 2270 O O . VAL A 1 283 ? -15.310 -6.175 3.794 1.00 95.25 283 VAL A O 1
ATOM 2273 N N . ASN A 1 284 ? -16.384 -5.970 1.813 1.00 92.06 284 ASN A N 1
ATOM 2274 C CA . ASN A 1 284 ? -16.030 -4.581 1.541 1.00 92.06 284 ASN A CA 1
ATOM 2275 C C . ASN A 1 284 ? -16.538 -3.639 2.651 1.00 92.06 284 ASN A C 1
ATOM 2277 O O . ASN A 1 284 ? -17.700 -3.732 3.055 1.00 92.06 284 ASN A O 1
ATOM 2281 N N . LYS A 1 285 ? -15.664 -2.754 3.150 1.00 89.31 285 LYS A N 1
ATOM 2282 C CA . LYS A 1 285 ? -15.930 -1.726 4.172 1.00 89.31 285 LYS A CA 1
ATOM 2283 C C . LYS A 1 285 ? -16.647 -2.251 5.432 1.00 89.31 285 LYS A C 1
ATOM 2285 O O . LYS A 1 285 ? -17.393 -1.509 6.070 1.00 89.31 285 LYS A O 1
ATOM 2290 N N . LYS A 1 286 ? -16.438 -3.519 5.812 1.00 94.50 286 LYS A N 1
ATOM 2291 C CA . LYS A 1 286 ? -17.128 -4.147 6.959 1.00 94.50 286 LYS A CA 1
ATOM 2292 C C . LYS A 1 286 ? -16.659 -3.611 8.310 1.00 94.50 286 LYS A C 1
ATOM 2294 O O . LYS A 1 286 ? -17.441 -3.616 9.255 1.00 94.50 286 LYS A O 1
ATOM 2299 N N . LEU A 1 287 ? -15.406 -3.172 8.424 1.00 94.69 287 LEU A N 1
ATOM 2300 C CA . LEU A 1 287 ? -14.832 -2.692 9.680 1.00 94.69 287 LEU A CA 1
ATOM 2301 C C . LEU A 1 287 ? -14.672 -1.172 9.658 1.00 94.69 287 LEU A C 1
ATOM 2303 O O . LEU A 1 287 ? -14.260 -0.594 8.654 1.00 94.69 287 LEU A O 1
ATOM 2307 N N . ARG A 1 288 ? -14.933 -0.521 10.795 1.00 95.00 288 ARG A N 1
ATOM 2308 C CA . ARG A 1 288 ? -14.715 0.921 10.993 1.00 95.00 288 ARG A CA 1
ATOM 2309 C C . ARG A 1 288 ? -13.614 1.128 12.020 1.00 95.00 288 ARG A C 1
ATOM 2311 O O . ARG A 1 288 ? -13.838 0.878 13.202 1.00 95.00 288 ARG A O 1
ATOM 2318 N N . ILE A 1 289 ? -12.441 1.574 11.580 1.00 95.00 289 ILE A N 1
ATOM 2319 C CA . ILE A 1 289 ? -11.265 1.747 12.438 1.00 95.00 289 ILE A CA 1
ATOM 2320 C C . ILE A 1 289 ? -11.097 3.211 12.824 1.00 95.00 289 ILE A C 1
ATOM 2322 O O . ILE A 1 289 ? -11.155 4.093 11.976 1.00 95.00 289 ILE A O 1
ATOM 2326 N N . ASN A 1 290 ? -10.879 3.474 14.105 1.00 94.19 290 ASN A N 1
ATOM 2327 C CA . ASN A 1 290 ? -10.695 4.810 14.644 1.00 94.19 290 ASN A CA 1
ATOM 2328 C C . ASN A 1 290 ? -9.324 5.374 14.233 1.00 94.19 290 ASN A C 1
ATOM 2330 O O . ASN A 1 290 ? -8.289 4.769 14.515 1.00 94.19 290 ASN A O 1
ATOM 2334 N N . THR A 1 291 ? -9.313 6.537 13.586 1.00 90.50 291 THR A N 1
ATOM 2335 C CA . THR A 1 291 ? -8.130 7.150 12.959 1.00 90.50 291 THR A CA 1
ATOM 2336 C C . THR A 1 291 ? -8.049 8.643 13.253 1.00 90.50 291 THR A C 1
ATOM 2338 O O . THR A 1 291 ? -9.002 9.248 13.726 1.00 90.50 291 THR A O 1
ATOM 2341 N N . LYS A 1 292 ? -6.906 9.278 12.963 1.00 84.50 292 LYS A N 1
ATOM 2342 C CA . LYS A 1 292 ? -6.699 10.711 13.243 1.00 84.50 292 LYS A CA 1
ATOM 2343 C C . LYS A 1 292 ? -7.695 11.635 12.521 1.00 84.50 292 LYS A C 1
ATOM 2345 O O . LYS A 1 292 ? -8.059 12.671 13.065 1.00 84.50 292 LYS A O 1
ATOM 2350 N N . ALA A 1 293 ? -8.143 11.259 11.325 1.00 79.38 293 ALA A N 1
ATOM 2351 C CA . ALA A 1 293 ? -9.146 11.981 10.542 1.00 79.38 293 ALA A CA 1
ATOM 2352 C C . ALA A 1 293 ? -10.230 11.021 10.033 1.00 79.38 293 ALA A C 1
ATOM 2354 O O . ALA A 1 293 ? -9.963 9.825 9.877 1.00 79.38 293 ALA A O 1
ATOM 2355 N N . ASN A 1 294 ? -11.434 11.551 9.792 1.00 71.94 294 ASN A N 1
ATOM 2356 C CA . ASN A 1 294 ? -12.518 10.832 9.124 1.00 71.94 294 ASN A CA 1
ATOM 2357 C C . ASN A 1 294 ? -12.144 10.563 7.667 1.00 71.94 294 ASN A C 1
ATOM 2359 O O . ASN A 1 294 ? -11.825 11.490 6.928 1.00 71.94 294 ASN A O 1
ATOM 2363 N N . ASN A 1 295 ? -12.224 9.300 7.268 1.00 64.19 295 ASN A N 1
ATOM 2364 C CA . ASN A 1 295 ? -12.015 8.847 5.901 1.00 64.19 295 ASN A CA 1
ATOM 2365 C C . ASN A 1 295 ? -13.041 7.738 5.621 1.00 64.19 295 ASN A C 1
ATOM 2367 O O . ASN A 1 295 ? -12.711 6.553 5.588 1.00 64.19 295 ASN A O 1
ATOM 2371 N N . GLU A 1 296 ? -14.311 8.109 5.433 1.00 47.22 296 GLU A N 1
ATOM 2372 C CA . GLU A 1 296 ? -15.377 7.155 5.064 1.00 47.22 296 GLU A CA 1
ATOM 2373 C C . GLU A 1 296 ? -15.124 6.502 3.686 1.00 47.22 296 GLU A C 1
ATOM 2375 O O . GLU A 1 296 ? -15.549 5.372 3.417 1.00 47.22 296 GLU A O 1
ATOM 2380 N N . ASP A 1 297 ? -14.318 7.164 2.851 1.00 41.03 297 ASP A N 1
ATOM 2381 C CA . ASP A 1 297 ? -13.778 6.641 1.591 1.00 41.03 297 ASP A CA 1
ATOM 2382 C C . ASP A 1 297 ? -12.408 5.958 1.740 1.00 41.03 297 ASP A C 1
ATOM 2384 O O . ASP A 1 297 ? -11.746 5.624 0.758 1.00 41.03 297 ASP A O 1
ATOM 2388 N N . GLY A 1 298 ? -11.992 5.703 2.980 1.00 36.94 298 GLY A N 1
ATOM 2389 C CA . GLY A 1 298 ? -10.669 5.221 3.341 1.00 36.94 298 GLY A CA 1
ATOM 2390 C C . GLY A 1 298 ? -9.560 6.151 2.847 1.00 36.94 298 GLY A C 1
ATOM 2391 O O . GLY A 1 298 ? -9.810 7.302 2.499 1.00 36.94 298 GLY A O 1
ATOM 2392 N N . PHE A 1 299 ? -8.312 5.698 2.816 1.00 38.38 299 PHE A N 1
ATOM 2393 C CA . PHE A 1 299 ? -7.210 6.432 2.182 1.00 38.38 299 PHE A CA 1
ATOM 2394 C C . PHE A 1 299 ? -7.401 6.503 0.644 1.00 38.38 299 PHE A C 1
ATOM 2396 O O . PHE A 1 299 ? -6.560 6.051 -0.122 1.00 38.38 299 PHE A O 1
ATOM 2403 N N . SER A 1 300 ? -8.501 7.079 0.150 1.00 31.50 300 SER A N 1
ATOM 2404 C CA . SER A 1 300 ? -8.755 7.339 -1.275 1.00 31.50 300 SER A CA 1
ATOM 2405 C C . SER A 1 300 ? -7.876 8.466 -1.836 1.00 31.50 300 SER A C 1
ATOM 2407 O O . SER A 1 300 ? -7.743 8.613 -3.051 1.00 31.50 300 SER A O 1
ATOM 2409 N N . SER A 1 301 ? -7.203 9.227 -0.966 1.00 28.53 301 SER A N 1
ATOM 2410 C CA . SER A 1 301 ? -6.198 10.240 -1.321 1.00 28.53 301 SER A CA 1
ATOM 2411 C C . SER A 1 301 ? -4.816 9.659 -1.651 1.00 28.53 301 SER A C 1
ATOM 2413 O O . SER A 1 301 ? -3.930 10.387 -2.097 1.00 28.53 301 SER A O 1
ATOM 2415 N N . LEU A 1 302 ? -4.658 8.341 -1.521 1.00 30.72 302 LEU A N 1
ATOM 2416 C CA . LEU A 1 302 ? -3.569 7.557 -2.083 1.00 30.72 302 LEU A CA 1
ATOM 2417 C C . LEU A 1 302 ? -4.185 6.393 -2.866 1.00 30.72 302 LEU A C 1
ATOM 2419 O O . LEU A 1 302 ? -4.002 5.231 -2.516 1.00 30.72 302 LEU A O 1
ATOM 2423 N N . ARG A 1 303 ? -4.808 6.681 -4.018 1.00 30.19 303 ARG A N 1
ATOM 2424 C CA . ARG A 1 303 ? -4.501 5.810 -5.157 1.00 30.19 303 ARG A CA 1
ATOM 2425 C C . ARG A 1 303 ? -2.984 5.895 -5.326 1.00 30.19 303 ARG A C 1
ATOM 2427 O O . ARG A 1 303 ? -2.475 6.765 -6.028 1.00 30.19 303 ARG A O 1
ATOM 2434 N N . SER A 1 304 ? -2.243 4.990 -4.687 1.00 31.92 304 SER A N 1
ATOM 2435 C CA . SER A 1 304 ? -1.149 4.367 -5.411 1.00 31.92 304 SER A CA 1
ATOM 2436 C C . SER A 1 304 ? -1.816 3.867 -6.679 1.00 31.92 304 SER A C 1
ATOM 2438 O O . SER A 1 304 ? -2.591 2.917 -6.611 1.00 31.92 304 SER A O 1
ATOM 2440 N N . PHE A 1 305 ? -1.648 4.599 -7.783 1.00 31.81 305 PHE A N 1
ATOM 2441 C CA . PHE A 1 305 ? -1.951 4.081 -9.107 1.00 31.81 305 PHE A CA 1
ATOM 2442 C C . PHE A 1 305 ? -1.410 2.655 -9.116 1.00 31.81 305 PHE A C 1
ATOM 2444 O O . PHE A 1 305 ? -0.198 2.459 -8.990 1.00 31.81 305 PHE A O 1
ATOM 2451 N N . SER A 1 306 ? -2.311 1.673 -9.103 1.00 33.22 306 SER A N 1
ATOM 2452 C CA . SER A 1 306 ? -1.913 0.278 -9.031 1.00 33.22 306 SER A CA 1
ATOM 2453 C C . SER A 1 306 ? -1.044 0.021 -10.256 1.00 33.22 306 SER A C 1
ATOM 2455 O O . SER A 1 306 ? -1.325 0.536 -11.346 1.00 33.22 306 SER A O 1
ATOM 2457 N N . PHE A 1 307 ? 0.003 -0.798 -10.121 1.00 32.44 307 PHE A N 1
ATOM 2458 C CA . PHE A 1 307 ? 0.702 -1.313 -11.298 1.00 32.44 307 PHE A CA 1
ATOM 2459 C C . PHE A 1 307 ? -0.290 -1.950 -12.272 1.00 32.44 307 PHE A C 1
ATOM 2461 O O . PHE A 1 307 ? 0.042 -2.049 -13.436 1.00 32.44 307 PHE A O 1
ATOM 2468 N N . TYR A 1 308 ? -1.483 -2.366 -11.827 1.00 33.56 308 TYR A N 1
ATOM 2469 C CA . TYR A 1 308 ? -2.574 -2.884 -12.644 1.00 33.56 308 TYR A CA 1
ATOM 2470 C C . TYR A 1 308 ? -3.359 -1.798 -13.398 1.00 33.56 308 TYR A C 1
ATOM 2472 O O . TYR A 1 308 ? -3.734 -2.043 -14.534 1.00 33.56 308 TYR A O 1
ATOM 2480 N N . ASP A 1 309 ? -3.535 -0.585 -12.865 1.00 32.59 309 ASP A N 1
ATOM 2481 C CA . ASP A 1 309 ? -4.108 0.545 -13.624 1.00 32.59 309 ASP A CA 1
ATOM 2482 C C . ASP A 1 309 ? -3.119 1.033 -14.684 1.00 32.59 309 ASP A C 1
ATOM 2484 O O . ASP A 1 309 ? -3.480 1.270 -15.837 1.00 32.59 309 ASP A O 1
ATOM 2488 N N . VAL A 1 310 ? -1.835 1.079 -14.314 1.00 33.31 310 VAL A N 1
ATOM 2489 C CA . VAL A 1 310 ? -0.726 1.302 -15.243 1.00 33.31 310 VAL A CA 1
ATOM 2490 C C . VAL A 1 310 ? -0.684 0.155 -16.254 1.00 33.31 310 VAL A C 1
ATOM 2492 O O . VAL A 1 310 ? -0.728 0.408 -17.441 1.00 33.31 310 VAL A O 1
ATOM 2495 N N . LYS A 1 311 ? -0.719 -1.114 -15.848 1.00 32.16 311 LYS A N 1
ATOM 2496 C CA . LYS A 1 311 ? -0.599 -2.289 -16.729 1.00 32.16 311 LYS A CA 1
ATOM 2497 C C . LYS A 1 311 ? -1.874 -2.661 -17.484 1.00 32.16 311 LYS A C 1
ATOM 2499 O O . LYS A 1 311 ? -1.748 -3.388 -18.448 1.00 32.16 311 LYS A O 1
ATOM 2504 N N . ASN A 1 312 ? -3.065 -2.178 -17.144 1.00 31.78 312 ASN A N 1
ATOM 2505 C CA . ASN A 1 312 ? -4.240 -2.262 -18.023 1.00 31.78 312 ASN A CA 1
ATOM 2506 C C . ASN A 1 312 ? -4.210 -1.134 -19.055 1.00 31.78 312 ASN A C 1
ATOM 2508 O O . ASN A 1 312 ? -4.488 -1.385 -20.224 1.00 31.78 312 ASN A O 1
ATOM 2512 N N . THR A 1 313 ? -3.757 0.062 -18.667 1.00 32.25 313 THR A N 1
ATOM 2513 C CA . THR A 1 313 ? -3.501 1.165 -19.608 1.00 32.25 313 THR A CA 1
ATOM 2514 C C . THR A 1 313 ? -2.336 0.830 -20.562 1.00 32.25 313 THR A C 1
ATOM 2516 O O . THR A 1 313 ? -2.423 1.076 -21.758 1.00 32.25 313 THR A O 1
ATOM 2519 N N . PHE A 1 314 ? -1.281 0.169 -20.070 1.00 29.45 314 PHE A N 1
ATOM 2520 C CA . PHE A 1 314 ? -0.131 -0.346 -20.833 1.00 29.45 314 PHE A CA 1
ATOM 2521 C C . PHE A 1 314 ? -0.382 -1.740 -21.435 1.00 29.45 314 PHE A C 1
ATOM 2523 O O . PHE A 1 314 ? 0.266 -2.124 -22.393 1.00 29.45 314 PHE A O 1
ATOM 2530 N N . GLY A 1 315 ? -1.311 -2.530 -20.907 1.00 29.69 315 GLY A N 1
ATOM 2531 C CA . GLY A 1 315 ? -1.633 -3.879 -21.395 1.00 29.69 315 GLY A CA 1
ATOM 2532 C C . GLY A 1 315 ? -2.569 -3.848 -22.593 1.00 29.69 315 GLY A C 1
ATOM 2533 O O . GLY A 1 315 ? -2.512 -4.734 -23.440 1.00 29.69 315 GLY A O 1
ATOM 2534 N N . GLN A 1 316 ? -3.359 -2.780 -22.718 1.00 28.09 316 GLN A N 1
ATOM 2535 C CA . GLN A 1 316 ? -4.023 -2.425 -23.970 1.00 28.09 316 GLN A CA 1
ATOM 2536 C C . GLN A 1 316 ? -3.038 -1.839 -25.004 1.00 28.09 316 GLN A C 1
ATOM 2538 O O . GLN A 1 316 ? -3.363 -1.784 -26.187 1.00 28.09 316 GLN A O 1
ATOM 2543 N N . VAL A 1 317 ? -1.813 -1.469 -24.593 1.00 29.19 317 VAL A N 1
ATOM 2544 C CA . VAL A 1 317 ? -0.793 -0.821 -25.432 1.00 29.19 317 VAL A CA 1
ATOM 2545 C C . VAL A 1 317 ? 0.555 -1.560 -25.327 1.00 29.19 317 VAL A C 1
ATOM 2547 O O . VAL A 1 317 ? 1.484 -1.114 -24.665 1.00 29.19 317 VAL A O 1
ATOM 2550 N N . THR A 1 318 ? 0.682 -2.646 -26.098 1.00 26.41 318 THR A N 1
ATOM 2551 C CA . THR A 1 318 ? 1.927 -3.267 -26.625 1.00 26.41 318 THR A CA 1
ATOM 2552 C C . THR A 1 318 ? 2.565 -4.486 -25.927 1.00 26.41 318 THR A C 1
ATOM 2554 O O . THR A 1 318 ? 2.881 -4.522 -24.742 1.00 26.41 318 THR A O 1
ATOM 2557 N N . ASN A 1 319 ? 2.858 -5.481 -26.777 1.00 28.20 319 ASN A N 1
ATOM 2558 C CA . ASN A 1 319 ? 3.891 -6.505 -26.620 1.00 28.20 319 ASN A CA 1
ATOM 2559 C C . ASN A 1 319 ? 5.270 -5.844 -26.420 1.00 28.20 319 ASN A C 1
ATOM 2561 O O . ASN A 1 319 ? 5.789 -5.238 -27.356 1.00 28.20 319 ASN A O 1
ATOM 2565 N N . VAL A 1 320 ? 5.899 -5.994 -25.249 1.00 31.88 320 VAL A N 1
ATOM 2566 C CA . VAL A 1 320 ? 7.245 -5.449 -24.971 1.00 31.88 320 VAL A CA 1
ATOM 2567 C C . VAL A 1 320 ? 8.260 -6.573 -24.726 1.00 31.88 320 VAL A C 1
ATOM 2569 O O . VAL A 1 320 ? 8.018 -7.518 -23.976 1.00 31.88 320 VAL A O 1
ATOM 2572 N N . SER A 1 321 ? 9.431 -6.465 -25.360 1.00 30.17 321 SER A N 1
ATOM 2573 C CA . SER A 1 321 ? 10.549 -7.413 -25.275 1.00 30.17 321 SER A CA 1
ATOM 2574 C C . SER A 1 321 ? 11.332 -7.334 -23.951 1.00 30.17 321 SER A C 1
ATOM 2576 O O . SER A 1 321 ? 11.630 -6.250 -23.450 1.00 30.17 321 SER A O 1
ATOM 2578 N N . LYS A 1 322 ? 11.762 -8.502 -23.442 1.00 29.34 322 LYS A N 1
ATOM 2579 C CA . LYS A 1 322 ? 12.423 -8.765 -22.138 1.00 29.34 322 LYS A CA 1
ATOM 2580 C C . LYS A 1 322 ? 13.662 -7.912 -21.777 1.00 29.34 322 LYS A C 1
ATOM 2582 O O . LYS A 1 322 ? 14.056 -7.923 -20.614 1.00 29.34 322 LYS A O 1
ATOM 2587 N N . GLY A 1 323 ? 14.279 -7.196 -22.721 1.00 27.36 323 GLY A N 1
ATOM 2588 C CA . GLY A 1 323 ? 15.468 -6.362 -22.475 1.00 27.36 323 GLY A CA 1
ATOM 2589 C C . GLY A 1 323 ? 15.182 -5.089 -21.667 1.00 27.36 323 GLY A C 1
ATOM 2590 O O . GLY A 1 323 ? 15.959 -4.734 -20.787 1.00 27.36 323 GLY A O 1
ATOM 2591 N N . VAL A 1 324 ? 14.018 -4.471 -21.886 1.00 29.56 324 VAL A N 1
ATOM 2592 C CA . VAL A 1 324 ? 13.630 -3.173 -21.300 1.00 29.56 324 VAL A CA 1
ATOM 2593 C C . VAL A 1 324 ? 13.295 -3.276 -19.801 1.00 29.56 324 VAL A C 1
ATOM 2595 O O . VAL A 1 324 ? 13.572 -2.373 -19.018 1.00 29.56 324 VAL A O 1
ATOM 2598 N N . LEU A 1 325 ? 12.795 -4.432 -19.354 1.00 29.77 325 LEU A N 1
ATOM 2599 C CA . LEU A 1 325 ? 12.460 -4.713 -17.947 1.00 29.77 325 LEU A CA 1
ATOM 2600 C C . LEU A 1 325 ? 13.682 -4.764 -17.008 1.00 29.77 325 LEU A C 1
ATOM 2602 O O . LEU A 1 325 ? 13.522 -4.741 -15.788 1.00 29.77 325 LEU A O 1
ATOM 2606 N N . LYS A 1 326 ? 14.904 -4.869 -17.546 1.00 30.08 326 LYS A N 1
ATOM 2607 C CA . LYS A 1 326 ? 16.132 -5.018 -16.749 1.00 30.08 326 LYS A CA 1
ATOM 2608 C C . LYS A 1 326 ? 16.709 -3.675 -16.282 1.00 30.08 326 LYS A C 1
ATOM 2610 O O . LYS A 1 326 ? 17.384 -3.665 -15.257 1.00 30.08 326 LYS A O 1
ATOM 2615 N N . GLU A 1 327 ? 16.410 -2.575 -16.977 1.00 31.02 327 GLU A N 1
ATOM 2616 C CA . GLU A 1 327 ? 16.924 -1.223 -16.680 1.00 31.02 327 GLU A CA 1
ATOM 2617 C C . GLU A 1 327 ? 15.952 -0.352 -15.865 1.00 31.02 327 GLU A C 1
ATOM 2619 O O . GLU A 1 327 ? 16.369 0.617 -15.243 1.00 31.02 327 GLU A O 1
ATOM 2624 N N . ILE A 1 328 ? 14.691 -0.777 -15.723 1.00 32.78 328 ILE A N 1
ATOM 2625 C CA . ILE A 1 328 ? 13.672 -0.179 -14.830 1.00 32.78 328 ILE A CA 1
ATOM 2626 C C . ILE A 1 328 ? 13.961 -0.478 -13.327 1.00 32.78 328 ILE A C 1
ATOM 2628 O O . ILE A 1 328 ? 13.214 -0.097 -12.435 1.00 32.78 328 ILE A O 1
ATOM 2632 N N . LYS A 1 329 ? 15.081 -1.142 -13.002 1.00 32.25 329 LYS A N 1
ATOM 2633 C CA . LYS A 1 329 ? 15.443 -1.672 -11.667 1.00 32.25 329 LYS A CA 1
ATOM 2634 C C . LYS A 1 329 ? 15.983 -0.656 -10.641 1.00 32.25 329 LYS A C 1
ATOM 2636 O O . LYS A 1 329 ? 16.602 -1.066 -9.660 1.00 32.25 329 LYS A O 1
ATOM 2641 N N . ARG A 1 330 ? 15.799 0.651 -10.834 1.00 30.53 330 ARG A N 1
ATOM 2642 C CA . ARG A 1 330 ? 16.251 1.652 -9.852 1.00 30.53 330 ARG A CA 1
ATOM 2643 C C . ARG A 1 330 ? 15.135 1.923 -8.819 1.00 30.53 330 ARG A C 1
ATOM 2645 O O . ARG A 1 330 ? 13.991 2.100 -9.236 1.00 30.53 330 ARG A O 1
ATOM 2652 N N . PRO A 1 331 ? 15.407 1.938 -7.499 1.00 30.41 331 PRO A N 1
ATOM 2653 C CA . PRO A 1 331 ? 14.375 2.160 -6.482 1.00 30.41 331 PRO A CA 1
ATOM 2654 C C . PRO A 1 331 ? 13.737 3.555 -6.590 1.00 30.41 331 PRO A C 1
ATOM 2656 O O . PRO A 1 331 ? 14.440 4.561 -6.577 1.00 30.41 331 PRO A O 1
ATOM 2659 N N . LEU A 1 332 ? 12.399 3.638 -6.594 1.00 30.48 332 LEU A N 1
ATOM 2660 C CA . LEU A 1 332 ? 11.650 4.909 -6.513 1.00 30.48 332 LEU A CA 1
ATOM 2661 C C . LEU A 1 332 ? 11.897 5.702 -5.210 1.00 30.48 332 LEU A C 1
ATOM 2663 O O . LEU A 1 332 ? 11.471 6.847 -5.105 1.00 30.48 332 LEU A O 1
ATOM 2667 N N . SER A 1 333 ? 12.577 5.116 -4.219 1.00 32.47 333 SER A N 1
ATOM 2668 C CA . SER A 1 333 ? 12.950 5.783 -2.965 1.00 32.47 333 SER A CA 1
ATOM 2669 C C . SER A 1 333 ? 14.008 6.877 -3.126 1.00 32.47 333 SER A C 1
ATOM 2671 O O . SER A 1 333 ? 14.202 7.649 -2.195 1.00 32.47 333 SER A O 1
ATOM 2673 N N . ASP A 1 334 ? 14.676 6.948 -4.279 1.00 29.67 334 ASP A N 1
ATOM 2674 C CA . ASP A 1 334 ? 15.731 7.934 -4.550 1.00 29.67 334 ASP A CA 1
ATOM 2675 C C . ASP A 1 334 ? 15.182 9.229 -5.187 1.00 29.67 334 ASP A C 1
ATOM 2677 O O . ASP A 1 334 ? 15.935 10.162 -5.471 1.00 29.67 334 ASP A O 1
ATOM 2681 N N . ILE A 1 335 ? 13.868 9.303 -5.423 1.00 33.41 335 ILE A N 1
ATOM 2682 C CA . ILE A 1 335 ? 13.196 10.467 -6.002 1.00 33.41 335 ILE A CA 1
ATOM 2683 C C . ILE A 1 335 ? 12.626 11.313 -4.857 1.00 33.41 335 ILE A C 1
ATOM 2685 O O . ILE A 1 335 ? 11.586 10.987 -4.284 1.00 33.41 335 ILE A O 1
ATOM 2689 N N . ASN A 1 336 ? 13.283 12.430 -4.539 1.00 28.20 336 ASN A N 1
ATOM 2690 C CA . ASN A 1 336 ? 12.753 13.429 -3.607 1.00 28.20 336 ASN A CA 1
ATOM 2691 C C . ASN A 1 336 ? 11.582 14.189 -4.252 1.00 28.20 336 ASN A C 1
ATOM 2693 O O . ASN A 1 336 ? 11.768 15.240 -4.864 1.00 28.20 336 ASN A O 1
ATOM 2697 N N . ILE A 1 337 ? 10.363 13.668 -4.101 1.00 33.69 337 ILE A N 1
ATOM 2698 C CA . ILE A 1 337 ? 9.120 14.396 -4.398 1.00 33.69 337 ILE A CA 1
ATOM 2699 C C . ILE A 1 337 ? 8.729 15.195 -3.148 1.00 33.69 337 ILE A C 1
ATOM 2701 O O . ILE A 1 337 ? 7.691 14.968 -2.534 1.00 33.69 337 ILE A O 1
ATOM 2705 N N . GLU A 1 338 ? 9.585 16.124 -2.731 1.00 37.03 338 GLU A N 1
ATOM 2706 C CA . GLU A 1 338 ? 9.145 17.194 -1.843 1.00 37.03 338 GLU A CA 1
ATOM 2707 C C . GLU A 1 338 ? 8.682 18.368 -2.709 1.00 37.03 338 GLU A C 1
ATOM 2709 O O . GLU A 1 338 ? 9.419 18.886 -3.544 1.00 37.03 338 GLU A O 1
ATOM 2714 N N . VAL A 1 339 ? 7.442 18.796 -2.461 1.00 37.19 339 VAL A N 1
ATOM 2715 C CA . VAL A 1 339 ? 6.807 20.013 -2.986 1.00 37.19 339 VAL A CA 1
ATOM 2716 C C . VAL A 1 339 ? 6.352 19.929 -4.453 1.00 37.19 339 VAL A C 1
ATOM 2718 O O . VAL A 1 339 ? 6.923 20.533 -5.346 1.00 37.19 339 VAL A O 1
ATOM 2721 N N . ALA A 1 340 ? 5.210 19.296 -4.721 1.00 35.34 340 ALA A N 1
ATOM 2722 C CA . ALA A 1 340 ? 4.377 19.625 -5.884 1.00 35.34 340 ALA A CA 1
ATOM 2723 C C . ALA A 1 340 ? 2.943 19.873 -5.397 1.00 35.34 340 ALA A C 1
ATOM 2725 O O . ALA A 1 340 ? 2.463 19.171 -4.510 1.00 35.34 340 ALA A O 1
ATOM 2726 N N . ALA A 1 341 ? 2.267 20.910 -5.913 1.00 40.88 341 ALA A N 1
ATOM 2727 C CA . ALA A 1 341 ? 0.892 21.176 -5.487 1.00 40.88 341 ALA A CA 1
ATOM 2728 C C . ALA A 1 341 ? -0.008 20.082 -6.072 1.00 40.88 341 ALA A C 1
ATOM 2730 O O . ALA A 1 341 ? 0.168 19.686 -7.223 1.00 40.88 341 ALA A O 1
ATOM 2731 N N . VAL A 1 342 ? -0.969 19.601 -5.285 1.00 38.94 342 VAL A N 1
ATOM 2732 C CA . VAL A 1 342 ? -1.867 18.487 -5.642 1.00 38.94 342 VAL A CA 1
ATOM 2733 C C . VAL A 1 342 ? -2.554 18.700 -7.003 1.00 38.94 342 VAL A C 1
ATOM 2735 O O . VAL A 1 342 ? -2.791 17.750 -7.744 1.00 38.94 342 VAL A O 1
ATOM 2738 N N . GLU A 1 343 ? -2.834 19.949 -7.366 1.00 39.72 343 GLU A N 1
ATOM 2739 C CA . GLU A 1 343 ? -3.431 20.351 -8.648 1.00 39.72 343 GLU A CA 1
ATOM 2740 C C . GLU A 1 343 ? -2.497 20.152 -9.855 1.00 39.72 343 GLU A C 1
ATOM 2742 O O . GLU A 1 343 ? -2.948 19.750 -10.931 1.00 39.72 343 GLU A O 1
ATOM 2747 N N . ASP A 1 344 ? -1.191 20.361 -9.673 1.00 43.41 344 ASP A N 1
ATOM 2748 C CA . ASP A 1 344 ? -0.184 20.174 -10.722 1.00 43.41 344 ASP A CA 1
ATOM 2749 C C . ASP A 1 344 ? -0.030 18.674 -11.034 1.00 43.41 344 ASP A C 1
ATOM 2751 O O . ASP A 1 344 ? -0.034 18.267 -12.195 1.00 43.41 344 ASP A O 1
ATOM 2755 N N . ILE A 1 345 ? -0.022 17.833 -9.993 1.00 46.16 345 ILE A N 1
ATOM 2756 C CA . ILE A 1 345 ? 0.016 16.367 -10.118 1.00 46.16 345 ILE A CA 1
ATOM 2757 C C . ILE A 1 345 ? -1.259 15.840 -10.796 1.00 46.16 345 ILE A C 1
ATOM 2759 O O . ILE A 1 345 ? -1.179 15.027 -11.715 1.00 46.16 345 ILE A O 1
ATOM 2763 N N . LYS A 1 346 ? -2.443 16.337 -10.405 1.00 41.16 346 LYS A N 1
ATOM 2764 C CA . LYS A 1 346 ? -3.725 15.969 -11.038 1.00 41.16 346 LYS A CA 1
ATOM 2765 C C . LYS A 1 346 ? -3.757 16.288 -12.534 1.00 41.16 346 LYS A C 1
ATOM 2767 O O . LYS A 1 346 ? -4.360 15.539 -13.298 1.00 41.16 346 LYS A O 1
ATOM 2772 N N . THR A 1 347 ? -3.122 17.380 -12.954 1.00 46.62 347 THR A N 1
ATOM 2773 C CA . THR A 1 347 ? -3.068 17.781 -14.366 1.00 46.62 347 THR A CA 1
ATOM 2774 C C . THR A 1 347 ? -2.154 16.854 -15.172 1.00 46.62 347 THR A C 1
ATOM 2776 O O . THR A 1 347 ? -2.558 16.394 -16.233 1.00 46.62 347 THR A O 1
ATOM 2779 N N . ILE A 1 348 ? -0.988 16.476 -14.633 1.00 48.16 348 ILE A N 1
ATOM 2780 C CA . ILE A 1 348 ? -0.088 15.488 -15.261 1.00 48.16 348 ILE A CA 1
ATOM 2781 C C . ILE A 1 348 ? -0.752 14.110 -15.367 1.00 48.16 348 ILE A C 1
ATOM 2783 O O . ILE A 1 348 ? -0.614 13.431 -16.378 1.00 48.16 348 ILE A O 1
ATOM 2787 N N . ILE A 1 349 ? -1.510 13.705 -14.347 1.00 45.62 349 ILE A N 1
ATOM 2788 C CA . ILE A 1 349 ? -2.254 12.436 -14.345 1.00 45.62 349 ILE A CA 1
ATOM 2789 C C . ILE A 1 349 ? -3.353 12.406 -15.410 1.00 45.62 349 ILE A C 1
ATOM 2791 O O . ILE A 1 349 ? -3.577 11.364 -16.019 1.00 45.62 349 ILE A O 1
ATOM 2795 N N . LYS A 1 350 ? -4.024 13.533 -15.662 1.00 50.84 350 LYS A N 1
ATOM 2796 C CA . LYS A 1 350 ? -4.990 13.634 -16.764 1.00 50.84 350 LYS A CA 1
ATOM 2797 C C . LYS A 1 350 ? -4.325 13.553 -18.140 1.00 50.84 350 LYS A C 1
ATOM 2799 O O . LYS A 1 350 ? -4.956 13.055 -19.064 1.00 50.84 350 LYS A O 1
ATOM 2804 N N . ASP A 1 351 ? -3.085 14.024 -18.264 1.00 52.38 351 ASP A N 1
ATOM 2805 C CA . ASP A 1 351 ? -2.349 14.055 -19.535 1.00 52.38 351 ASP A CA 1
ATOM 2806 C C . ASP A 1 351 ? -1.614 12.732 -19.826 1.00 52.38 351 ASP A C 1
ATOM 2808 O O . ASP A 1 351 ? -1.462 12.346 -20.980 1.00 52.38 351 ASP A O 1
ATOM 2812 N N . LEU A 1 352 ? -1.232 11.983 -18.780 1.00 54.25 352 LEU A N 1
ATOM 2813 C CA . LEU A 1 352 ? -0.512 10.697 -18.818 1.00 54.25 352 LEU A CA 1
ATOM 2814 C C . LEU A 1 352 ? -0.993 9.694 -19.890 1.00 54.25 352 LEU A C 1
ATOM 2816 O O . LEU A 1 352 ? -0.128 9.130 -20.560 1.00 54.25 352 LEU A O 1
ATOM 2820 N N . PRO A 1 353 ? -2.307 9.482 -20.123 1.00 50.41 353 PRO A N 1
ATOM 2821 C CA . PRO A 1 353 ? -2.801 8.575 -21.167 1.00 50.41 353 PRO A CA 1
ATOM 2822 C C . PRO A 1 353 ? -2.397 8.958 -22.598 1.00 50.41 353 PRO A C 1
ATOM 2824 O O . PRO A 1 353 ? -2.419 8.111 -23.486 1.00 50.41 353 PRO A O 1
ATOM 2827 N N . ARG A 1 354 ? -2.040 10.226 -22.837 1.00 55.97 354 ARG A N 1
ATOM 2828 C CA . ARG A 1 354 ? -1.590 10.722 -24.146 1.00 55.97 354 ARG A CA 1
ATOM 2829 C C . ARG A 1 354 ? -0.099 10.465 -24.376 1.00 55.97 354 ARG A C 1
ATOM 2831 O O . ARG A 1 354 ? 0.360 10.550 -25.511 1.00 55.97 354 ARG A O 1
ATOM 2838 N N . HIS A 1 355 ? 0.662 10.149 -23.327 1.00 57.56 355 HIS A N 1
ATOM 2839 C CA . HIS A 1 355 ? 2.104 9.922 -23.397 1.00 57.56 355 HIS A CA 1
ATOM 2840 C C . HIS A 1 355 ? 2.440 8.441 -23.566 1.00 57.56 355 HIS A C 1
ATOM 2842 O O . HIS A 1 355 ? 1.786 7.563 -23.009 1.00 57.56 355 HIS A O 1
ATOM 2848 N N . ASN A 1 356 ? 3.522 8.156 -24.291 1.00 55.47 356 ASN A N 1
ATOM 2849 C CA . ASN A 1 356 ? 4.012 6.798 -24.476 1.00 55.47 356 ASN A CA 1
ATOM 2850 C C . ASN A 1 356 ? 5.541 6.751 -24.383 1.00 55.47 356 ASN A C 1
ATOM 2852 O O . ASN A 1 356 ? 6.245 7.551 -24.994 1.00 55.47 356 ASN A O 1
ATOM 2856 N N . THR A 1 357 ? 6.049 5.815 -23.583 1.00 52.53 357 THR A N 1
ATOM 2857 C CA . THR A 1 357 ? 7.482 5.682 -23.266 1.00 52.53 357 THR A CA 1
ATOM 2858 C C . THR A 1 357 ? 8.179 4.611 -24.112 1.00 52.53 357 THR A C 1
ATOM 2860 O O . THR A 1 357 ? 9.403 4.499 -24.079 1.00 52.53 357 THR A O 1
ATOM 2863 N N . PHE A 1 358 ? 7.423 3.828 -24.890 1.00 50.44 358 PHE A N 1
ATOM 2864 C CA . PHE A 1 358 ? 7.937 2.686 -25.655 1.00 50.44 358 PHE A CA 1
ATOM 2865 C C . PHE A 1 358 ? 7.667 2.777 -27.164 1.00 50.44 358 PHE A C 1
ATOM 2867 O O . PHE A 1 358 ? 8.380 2.156 -27.956 1.00 50.44 358 PHE A O 1
ATOM 2874 N N . SER A 1 359 ? 6.688 3.572 -27.594 1.00 55.16 359 SER A N 1
ATOM 2875 C CA . SER A 1 359 ? 6.363 3.793 -29.004 1.00 55.16 359 SER A CA 1
ATOM 2876 C C . SER A 1 359 ? 6.136 5.265 -29.310 1.00 55.16 359 SER A C 1
ATOM 2878 O O . SER A 1 359 ? 5.695 6.019 -28.452 1.00 55.16 359 SER A O 1
ATOM 2880 N N . TYR A 1 360 ? 6.396 5.643 -30.561 1.00 75.25 360 TYR A N 1
ATOM 2881 C CA . TYR A 1 360 ? 6.137 6.991 -31.045 1.00 75.25 360 TYR A CA 1
ATOM 2882 C C . TYR A 1 360 ? 4.637 7.225 -31.166 1.00 75.25 360 TYR A C 1
ATOM 2884 O O . TYR A 1 360 ? 3.966 6.520 -31.915 1.00 75.25 360 TYR A O 1
ATOM 2892 N N . VAL A 1 361 ? 4.123 8.189 -30.410 1.00 71.62 361 VAL A N 1
ATOM 2893 C CA . VAL A 1 361 ? 2.732 8.660 -30.503 1.00 71.62 361 VAL A CA 1
ATOM 2894 C C . VAL A 1 361 ? 2.596 9.968 -31.274 1.00 71.62 361 VAL A C 1
ATOM 2896 O O . VAL A 1 361 ? 1.484 10.363 -31.611 1.00 71.62 361 VAL A O 1
ATOM 2899 N N . ASN A 1 362 ? 3.715 10.625 -31.571 1.00 80.19 362 ASN A N 1
ATOM 2900 C CA . ASN A 1 362 ? 3.789 11.831 -32.374 1.00 80.19 362 ASN A CA 1
ATOM 2901 C C . ASN A 1 362 ? 4.601 11.519 -33.637 1.00 80.19 362 ASN A C 1
ATOM 2903 O O . ASN A 1 362 ? 5.706 10.987 -33.550 1.00 80.19 362 ASN A O 1
ATOM 2907 N N . LYS A 1 363 ? 4.026 11.772 -34.807 1.00 84.31 363 LYS A N 1
ATOM 2908 C CA . LYS A 1 363 ? 4.634 11.524 -36.114 1.00 84.31 363 LYS A CA 1
ATOM 2909 C C . LYS A 1 363 ? 3.990 12.489 -37.095 1.00 84.31 363 LYS A C 1
ATOM 2911 O O . LYS A 1 363 ? 2.780 12.677 -37.001 1.00 84.31 363 LYS A O 1
ATOM 2916 N N . GLU A 1 364 ? 4.779 13.061 -38.000 1.00 85.25 364 GLU A N 1
ATOM 2917 C CA . GLU A 1 364 ? 4.286 14.026 -38.994 1.00 85.25 364 GLU A CA 1
ATOM 2918 C C . GLU A 1 364 ? 3.505 15.186 -38.338 1.00 85.25 364 GLU A C 1
ATOM 2920 O O . GLU A 1 364 ? 2.487 15.639 -38.845 1.00 85.25 364 GLU A O 1
ATOM 2925 N N . SER A 1 365 ? 3.971 15.647 -37.171 1.00 84.62 365 SER A N 1
ATOM 2926 C CA . SER A 1 365 ? 3.378 16.764 -36.422 1.00 84.62 365 SER A CA 1
ATOM 2927 C C . SER A 1 365 ? 3.770 18.130 -36.981 1.00 84.62 365 SER A C 1
ATOM 2929 O O . SER A 1 365 ? 3.103 19.122 -36.700 1.00 84.62 365 SER A O 1
ATOM 2931 N N . LEU A 1 366 ? 4.864 18.188 -37.743 1.00 87.00 366 LEU A N 1
ATOM 2932 C CA . LEU A 1 366 ? 5.310 19.378 -38.460 1.00 87.00 366 LEU A CA 1
ATOM 2933 C C . LEU A 1 366 ? 4.898 19.261 -39.924 1.00 87.00 366 LEU A C 1
ATOM 2935 O O . LEU A 1 366 ? 5.286 18.300 -40.599 1.00 87.00 366 LEU A O 1
ATOM 2939 N N . GLU A 1 367 ? 4.163 20.255 -40.407 1.00 87.38 367 GLU A N 1
ATOM 2940 C CA . GLU A 1 367 ? 3.799 20.383 -41.817 1.00 87.38 367 GLU A CA 1
ATOM 2941 C C . GLU A 1 367 ? 4.979 20.910 -42.652 1.00 87.38 367 GLU A C 1
ATOM 2943 O O . GLU A 1 367 ? 5.915 21.515 -42.125 1.00 87.38 367 GLU A O 1
ATOM 2948 N N . GLU A 1 368 ? 4.943 20.723 -43.977 1.00 89.44 368 GLU A N 1
ATOM 2949 C CA . GLU A 1 368 ? 5.993 21.247 -44.872 1.00 89.44 368 GLU A CA 1
ATOM 2950 C C . GLU A 1 368 ? 6.161 22.768 -44.772 1.00 89.44 368 GLU A C 1
ATOM 2952 O O . GLU A 1 368 ? 7.266 23.273 -44.963 1.00 89.44 368 GLU A O 1
ATOM 2957 N N . GLU A 1 369 ? 5.106 23.498 -44.401 1.00 90.50 369 GLU A N 1
ATOM 2958 C CA . GLU A 1 369 ? 5.170 24.941 -44.167 1.00 90.50 369 GLU A CA 1
ATOM 2959 C C . GLU A 1 369 ? 6.197 25.310 -43.083 1.00 90.50 369 GLU A C 1
ATOM 2961 O O . GLU A 1 369 ? 6.996 26.227 -43.289 1.00 90.50 369 GLU A O 1
ATOM 2966 N N . TYR A 1 370 ? 6.265 24.546 -41.985 1.00 93.06 370 TYR A N 1
ATOM 2967 C CA . TYR A 1 370 ? 7.272 24.743 -40.938 1.00 93.06 370 TYR A CA 1
ATOM 2968 C C . TYR A 1 370 ? 8.691 24.632 -41.506 1.00 93.06 370 TYR A C 1
ATOM 2970 O O . TYR A 1 370 ? 9.550 25.484 -41.262 1.00 93.06 370 TYR A O 1
ATOM 2978 N N . PHE A 1 371 ? 8.944 23.584 -42.294 1.00 94.81 371 PHE A N 1
ATOM 2979 C CA . PHE A 1 371 ? 10.265 23.352 -42.866 1.00 94.81 371 PHE A CA 1
ATOM 2980 C C . PHE A 1 371 ? 10.632 24.403 -43.909 1.00 94.81 371 PHE A C 1
ATOM 2982 O O . PHE A 1 371 ? 11.791 24.810 -43.963 1.00 94.81 371 PHE A O 1
ATOM 2989 N N . MET A 1 372 ? 9.669 24.863 -44.709 1.00 93.44 372 MET A N 1
ATOM 2990 C CA . MET A 1 372 ? 9.878 25.964 -45.647 1.00 93.44 372 MET A CA 1
ATOM 2991 C C . MET A 1 372 ? 10.255 27.253 -44.915 1.00 93.44 372 MET A C 1
ATOM 2993 O O . MET A 1 372 ? 11.170 27.950 -45.351 1.00 93.44 372 MET A O 1
ATOM 2997 N N . GLU A 1 373 ? 9.594 27.565 -43.799 1.00 92.88 373 GLU A N 1
ATOM 2998 C CA . GLU A 1 373 ? 9.896 28.757 -43.005 1.00 92.88 373 GLU A CA 1
ATOM 2999 C C . GLU A 1 373 ? 11.289 28.680 -42.364 1.00 92.88 373 GLU A C 1
ATOM 3001 O O . GLU A 1 373 ? 12.080 29.616 -42.486 1.00 92.88 373 GLU A O 1
ATOM 3006 N N . ALA A 1 374 ? 11.654 27.531 -41.786 1.00 93.38 374 ALA A N 1
ATOM 3007 C CA . ALA A 1 374 ? 13.001 27.303 -41.260 1.00 93.38 374 ALA A CA 1
ATOM 3008 C C . ALA A 1 374 ? 14.078 27.339 -42.360 1.00 93.38 374 ALA A C 1
ATOM 3010 O O . ALA A 1 374 ? 15.188 27.827 -42.139 1.00 93.38 374 ALA A O 1
ATOM 3011 N N . GLN A 1 375 ? 13.762 26.868 -43.570 1.00 94.19 375 GLN A N 1
ATOM 3012 C CA . GLN A 1 375 ? 14.705 26.853 -44.686 1.00 94.19 375 GLN A CA 1
ATOM 3013 C C . GLN A 1 375 ? 15.047 28.265 -45.190 1.00 94.19 375 GLN A C 1
ATOM 3015 O O . GLN A 1 375 ? 16.189 28.510 -45.587 1.00 94.19 375 GLN A O 1
ATOM 3020 N N . LYS A 1 376 ? 14.103 29.216 -45.120 1.00 94.50 376 LYS A N 1
ATOM 3021 C CA . LYS A 1 376 ? 14.334 30.628 -45.487 1.00 94.50 376 LYS A CA 1
ATOM 3022 C C . LYS A 1 376 ? 15.384 31.308 -44.609 1.00 94.50 376 LYS A C 1
ATOM 3024 O O . LYS A 1 376 ? 15.989 32.287 -45.036 1.00 94.50 376 LYS A O 1
ATOM 3029 N N . THR A 1 377 ? 15.604 30.810 -43.394 1.00 92.69 377 THR A N 1
ATOM 3030 C CA . THR A 1 377 ? 16.475 31.453 -42.403 1.00 92.69 377 THR A CA 1
ATOM 3031 C C . THR A 1 377 ? 17.816 30.749 -42.232 1.00 92.69 377 THR A C 1
ATOM 3033 O O . THR A 1 377 ? 18.617 31.162 -41.397 1.00 92.69 377 THR A O 1
ATOM 3036 N N . LEU A 1 378 ? 18.133 29.731 -43.040 1.00 92.31 378 LEU A N 1
ATOM 3037 C CA . LEU A 1 378 ? 19.410 29.005 -42.956 1.00 92.31 378 LEU A CA 1
ATOM 3038 C C . LEU A 1 378 ? 20.640 29.892 -43.183 1.00 92.31 378 LEU A C 1
ATOM 3040 O O . LEU A 1 378 ? 21.697 29.608 -42.628 1.00 92.31 378 LEU A O 1
ATOM 3044 N N . ASP A 1 379 ? 20.502 30.972 -43.952 1.00 90.50 379 ASP A N 1
ATOM 3045 C CA . ASP A 1 379 ? 21.582 31.939 -44.185 1.00 90.50 379 ASP A CA 1
ATOM 3046 C C . ASP A 1 379 ? 21.770 32.929 -43.023 1.00 90.50 379 ASP A C 1
ATOM 3048 O O . ASP A 1 379 ? 22.798 33.603 -42.941 1.00 90.50 379 ASP A O 1
ATOM 3052 N N . ASN A 1 380 ? 20.814 32.997 -42.089 1.00 85.31 380 ASN A N 1
ATOM 3053 C CA . ASN A 1 380 ? 21.021 33.680 -40.817 1.00 85.31 380 ASN A CA 1
ATOM 3054 C C . ASN A 1 380 ? 22.013 32.852 -39.984 1.00 85.31 380 ASN A C 1
ATOM 3056 O O . ASN A 1 380 ? 21.726 31.703 -39.641 1.00 85.31 380 ASN A O 1
ATOM 3060 N N . GLY A 1 381 ? 23.165 33.441 -39.651 1.00 91.19 381 GLY A N 1
ATOM 3061 C CA . GLY A 1 381 ? 24.315 32.788 -39.010 1.00 91.19 381 GLY A CA 1
ATOM 3062 C C . GLY A 1 381 ? 24.126 32.371 -37.548 1.00 91.19 381 GLY A C 1
ATOM 3063 O O . GLY A 1 381 ? 25.112 32.253 -36.817 1.00 91.19 381 GLY A O 1
ATOM 3064 N N . TYR A 1 382 ? 22.883 32.189 -37.105 1.00 96.25 382 TYR A N 1
ATOM 3065 C CA . TYR A 1 382 ? 22.532 31.866 -35.731 1.00 96.25 382 TYR A CA 1
ATOM 3066 C C . TYR A 1 382 ? 21.424 30.811 -35.638 1.00 96.25 382 TYR A C 1
ATOM 3068 O O . TYR A 1 382 ? 20.520 30.748 -36.477 1.00 96.25 382 TYR A O 1
ATOM 3076 N N . LEU A 1 383 ? 21.493 30.009 -34.576 1.00 96.38 383 LEU A N 1
ATOM 3077 C CA . LEU A 1 383 ? 20.363 29.286 -33.992 1.00 96.38 383 LEU A CA 1
ATOM 3078 C C . LEU A 1 383 ? 20.007 29.937 -32.660 1.00 96.38 383 LEU A C 1
ATOM 3080 O O . LEU A 1 383 ? 20.882 30.459 -31.968 1.00 96.38 383 LEU A O 1
ATOM 3084 N N . TYR A 1 384 ? 18.737 29.882 -32.288 1.00 95.94 384 TYR A N 1
ATOM 3085 C CA . TYR A 1 384 ? 18.232 30.519 -31.081 1.00 95.94 384 TYR A CA 1
ATOM 3086 C C . TYR A 1 384 ? 17.804 29.450 -30.081 1.00 95.94 384 TYR A C 1
ATOM 3088 O O . TYR A 1 384 ? 17.092 28.513 -30.433 1.00 95.94 384 TYR A O 1
ATOM 3096 N N . ILE A 1 385 ? 18.249 29.583 -28.835 1.00 94.69 385 ILE A N 1
ATOM 3097 C CA . ILE A 1 385 ? 17.857 28.729 -27.713 1.00 94.69 385 ILE A CA 1
ATOM 3098 C C . ILE A 1 385 ? 16.899 29.535 -26.848 1.00 94.69 385 ILE A C 1
ATOM 3100 O O . ILE A 1 385 ? 17.248 30.606 -26.349 1.00 94.69 385 ILE A O 1
ATOM 3104 N N . VAL A 1 386 ? 15.694 29.011 -26.661 1.00 91.38 386 VAL A N 1
ATOM 3105 C CA . VAL A 1 386 ? 14.637 29.669 -25.894 1.00 91.38 386 VAL A CA 1
ATOM 3106 C C . VAL A 1 386 ? 14.443 28.915 -24.589 1.00 91.38 386 VAL A C 1
ATOM 3108 O O . VAL A 1 386 ? 14.101 27.735 -24.596 1.00 91.38 386 VAL A O 1
ATOM 3111 N N . LEU A 1 387 ? 14.653 29.588 -23.461 1.00 88.69 387 LEU A N 1
ATOM 3112 C CA . LEU A 1 387 ? 14.344 29.066 -22.133 1.00 88.69 387 LEU A CA 1
ATOM 3113 C C . LEU A 1 387 ? 13.066 29.716 -21.633 1.00 88.69 387 LEU A C 1
ATOM 3115 O O . LEU A 1 387 ? 12.972 30.940 -21.583 1.00 88.69 387 LEU A O 1
ATOM 3119 N N . SER A 1 388 ? 12.081 28.915 -21.246 1.00 82.94 388 SER A N 1
ATOM 3120 C CA . SER A 1 388 ? 10.758 29.436 -20.910 1.00 82.94 388 SER A CA 1
ATOM 3121 C C . SER A 1 388 ? 10.283 29.025 -19.518 1.00 82.94 388 SER A C 1
ATOM 3123 O O . SER A 1 388 ? 10.554 27.929 -19.012 1.00 82.94 388 SER A O 1
ATOM 3125 N N . SER A 1 389 ? 9.565 29.955 -18.888 1.00 77.50 389 SER A N 1
ATOM 3126 C CA . SER A 1 389 ? 8.839 29.775 -17.636 1.00 77.50 389 SER A CA 1
ATOM 3127 C C . SER A 1 389 ? 7.359 30.010 -17.904 1.00 77.50 389 SER A C 1
ATOM 3129 O O . SER A 1 389 ? 6.853 31.125 -17.841 1.00 77.50 389 SER A O 1
ATOM 3131 N N . THR A 1 390 ? 6.665 28.941 -18.287 1.00 65.88 390 THR A N 1
ATOM 3132 C CA . THR A 1 390 ? 5.296 29.009 -18.836 1.00 65.88 390 THR A CA 1
ATOM 3133 C C . THR A 1 390 ? 4.252 28.506 -17.848 1.00 65.88 390 THR A C 1
ATOM 3135 O O . THR A 1 390 ? 3.054 28.663 -18.044 1.00 65.88 390 THR A O 1
ATOM 3138 N N . GLY A 1 391 ? 4.688 27.894 -16.741 1.00 58.78 391 GLY A N 1
ATOM 3139 C CA . GLY A 1 391 ? 3.794 27.376 -15.711 1.00 58.78 391 GLY A CA 1
ATOM 3140 C C . GLY A 1 391 ? 3.006 26.125 -16.113 1.00 58.78 391 GLY A C 1
ATOM 3141 O O . GLY A 1 391 ? 2.002 25.837 -15.462 1.00 58.78 391 GLY A O 1
ATOM 3142 N N . SER A 1 392 ? 3.443 25.366 -17.125 1.00 63.16 392 SER A N 1
ATOM 3143 C CA . SER A 1 392 ? 2.866 24.051 -17.447 1.00 63.16 392 SER A CA 1
ATOM 3144 C C . SER A 1 392 ? 2.908 23.107 -16.235 1.00 63.16 392 SER A C 1
ATOM 3146 O O . SER A 1 392 ? 3.777 23.233 -15.373 1.00 63.16 392 SER A O 1
ATOM 3148 N N . ALA A 1 393 ? 1.975 22.154 -16.130 1.00 54.59 393 ALA A N 1
ATOM 3149 C CA . ALA A 1 393 ? 1.911 21.259 -14.969 1.00 54.59 393 ALA A CA 1
ATOM 3150 C C . ALA A 1 393 ? 3.214 20.460 -14.775 1.00 54.59 393 ALA A C 1
ATOM 3152 O O . ALA A 1 393 ? 3.753 20.430 -13.670 1.00 54.59 393 ALA A O 1
ATOM 3153 N N . ALA A 1 394 ? 3.780 19.920 -15.861 1.00 56.91 394 ALA A N 1
ATOM 3154 C CA . ALA A 1 394 ? 5.101 19.289 -15.856 1.00 56.91 394 ALA A CA 1
ATOM 3155 C C . ALA A 1 394 ? 6.214 20.282 -15.467 1.00 56.91 394 ALA A C 1
ATOM 3157 O O . ALA A 1 394 ? 7.022 19.986 -14.588 1.00 56.91 394 ALA A O 1
ATOM 3158 N N . GLY A 1 395 ? 6.205 21.495 -16.031 1.00 57.34 395 GLY A N 1
ATOM 3159 C CA . GLY A 1 395 ? 7.176 22.547 -15.721 1.00 57.34 395 GLY A CA 1
ATOM 3160 C C . GLY A 1 395 ? 7.129 23.031 -14.268 1.00 57.34 395 GLY A C 1
ATOM 3161 O O . GLY A 1 395 ? 8.171 23.289 -13.676 1.00 57.34 395 GLY A O 1
ATOM 3162 N N . LYS A 1 396 ? 5.947 23.095 -13.641 1.00 57.12 396 LYS A N 1
ATOM 3163 C CA . LYS A 1 396 ? 5.787 23.458 -12.222 1.00 57.12 396 LYS A CA 1
ATOM 3164 C C . LYS A 1 396 ? 6.360 22.397 -11.285 1.00 57.12 396 LYS A C 1
ATOM 3166 O O . LYS A 1 396 ? 6.925 22.758 -10.255 1.00 57.12 396 LYS A O 1
ATOM 3171 N N . ILE A 1 397 ? 6.214 21.112 -11.617 1.00 53.50 397 ILE A N 1
ATOM 3172 C CA . ILE A 1 397 ? 6.821 20.029 -10.833 1.00 53.50 397 ILE A CA 1
ATOM 3173 C C . ILE A 1 397 ? 8.339 20.054 -11.002 1.00 53.50 397 ILE A C 1
ATOM 3175 O O . ILE A 1 397 ? 9.049 20.061 -10.001 1.00 53.50 397 ILE A O 1
ATOM 3179 N N . ILE A 1 398 ? 8.837 20.169 -12.237 1.00 52.28 398 ILE A N 1
ATOM 3180 C CA . ILE A 1 398 ? 10.276 20.300 -12.508 1.00 52.28 398 ILE A CA 1
ATOM 3181 C C . ILE A 1 398 ? 10.849 21.509 -11.765 1.00 52.28 398 ILE A C 1
ATOM 3183 O O . ILE A 1 398 ? 11.863 21.380 -11.088 1.00 52.28 398 ILE A O 1
ATOM 3187 N N . GLY A 1 399 ? 10.198 22.670 -11.835 1.00 53.84 399 GLY A N 1
ATOM 3188 C CA . GLY A 1 399 ? 10.661 23.894 -11.183 1.00 53.84 399 GLY A CA 1
ATOM 3189 C C . GLY A 1 399 ? 10.676 23.800 -9.656 1.00 53.84 399 GLY A C 1
ATOM 3190 O O . GLY A 1 399 ? 11.610 24.294 -9.030 1.00 53.84 399 GLY A O 1
ATOM 3191 N N . LYS A 1 400 ? 9.706 23.111 -9.035 1.00 53.72 400 LYS A N 1
ATOM 3192 C CA . LYS A 1 400 ? 9.690 22.903 -7.575 1.00 53.72 400 LYS A CA 1
ATOM 3193 C C . LYS A 1 400 ? 10.718 21.864 -7.113 1.00 53.72 400 LYS A C 1
ATOM 3195 O O . LYS A 1 400 ? 11.397 22.102 -6.119 1.00 53.72 400 LYS A O 1
ATOM 3200 N N . VAL A 1 401 ? 10.896 20.775 -7.867 1.00 44.88 401 VAL A N 1
ATOM 3201 C CA . VAL A 1 401 ? 11.907 19.738 -7.588 1.00 44.88 401 VAL A CA 1
ATOM 3202 C C . VAL A 1 401 ? 13.325 20.275 -7.808 1.00 44.88 401 VAL A C 1
ATOM 3204 O O . VAL A 1 401 ? 14.230 19.988 -7.030 1.00 44.88 401 VAL A O 1
ATOM 3207 N N . THR A 1 402 ? 13.534 21.093 -8.843 1.00 48.34 402 THR A N 1
ATOM 3208 C CA . THR A 1 402 ? 14.858 21.652 -9.173 1.00 48.34 402 THR A CA 1
ATOM 3209 C C . THR A 1 402 ? 15.141 22.998 -8.501 1.00 48.34 402 THR A C 1
ATOM 3211 O O . THR A 1 402 ? 16.286 23.443 -8.536 1.00 48.34 402 THR A O 1
ATOM 3214 N N . LYS A 1 403 ? 14.139 23.625 -7.860 1.00 50.75 403 LYS A N 1
ATOM 3215 C CA . LYS A 1 403 ? 14.173 24.992 -7.299 1.00 50.75 403 LYS A CA 1
ATOM 3216 C C . LYS A 1 403 ? 14.591 26.067 -8.319 1.00 50.75 403 LYS A C 1
ATOM 3218 O O . LYS A 1 403 ? 15.301 27.005 -7.959 1.00 50.75 403 LYS A O 1
ATOM 3223 N N . ARG A 1 404 ? 14.203 25.930 -9.593 1.00 57.94 404 ARG A N 1
ATOM 3224 C CA . ARG A 1 404 ? 14.655 26.816 -10.687 1.00 57.94 404 ARG A CA 1
ATOM 3225 C C . ARG A 1 404 ? 13.501 27.335 -11.544 1.00 57.94 404 ARG A C 1
ATOM 3227 O O . ARG A 1 404 ? 12.505 26.647 -11.741 1.00 57.94 404 ARG A O 1
ATOM 3234 N N . GLU A 1 405 ? 13.659 28.571 -12.023 1.00 56.94 405 GLU A N 1
ATOM 3235 C CA . GLU A 1 405 ? 12.609 29.377 -12.668 1.00 56.94 405 GLU A CA 1
ATOM 3236 C C . GLU A 1 405 ? 12.294 28.931 -14.109 1.00 56.94 405 GLU A C 1
ATOM 3238 O O . GLU A 1 405 ? 11.128 28.932 -14.493 1.00 56.94 405 GLU A O 1
ATOM 3243 N N . TYR A 1 406 ? 13.295 28.486 -14.882 1.00 68.06 406 TYR A N 1
ATOM 3244 C CA . TYR A 1 406 ? 13.142 28.064 -16.284 1.00 68.06 406 TYR A CA 1
ATOM 3245 C C . TYR A 1 406 ? 13.208 26.540 -16.397 1.00 68.06 406 TYR A C 1
ATOM 3247 O O . TYR A 1 406 ? 14.265 25.932 -16.218 1.00 68.06 406 TYR A O 1
ATOM 3255 N N . ALA A 1 407 ? 12.062 25.921 -16.680 1.00 72.69 407 ALA A N 1
ATOM 3256 C CA . ALA A 1 407 ? 11.888 24.467 -16.670 1.00 72.69 407 ALA A CA 1
ATOM 3257 C C . ALA A 1 407 ? 11.679 23.860 -18.069 1.00 72.69 407 ALA A C 1
ATOM 3259 O O . ALA A 1 407 ? 11.486 22.649 -18.179 1.00 72.69 407 ALA A O 1
ATOM 3260 N N . HIS A 1 408 ? 11.716 24.676 -19.127 1.00 84.44 408 HIS A N 1
ATOM 3261 C CA . HIS A 1 408 ? 11.514 24.248 -20.513 1.00 84.44 408 HIS A CA 1
ATOM 3262 C C . HIS A 1 408 ? 12.531 24.913 -21.450 1.00 84.44 408 HIS A C 1
ATOM 3264 O O . HIS A 1 408 ? 12.940 26.049 -21.203 1.00 84.44 408 HIS A O 1
ATOM 3270 N N . ALA A 1 409 ? 12.964 24.185 -22.482 1.00 88.75 409 ALA A N 1
ATOM 3271 C CA . ALA A 1 409 ? 13.984 24.615 -23.437 1.00 88.75 409 ALA A CA 1
ATOM 3272 C C . ALA A 1 409 ? 13.585 24.249 -24.872 1.00 88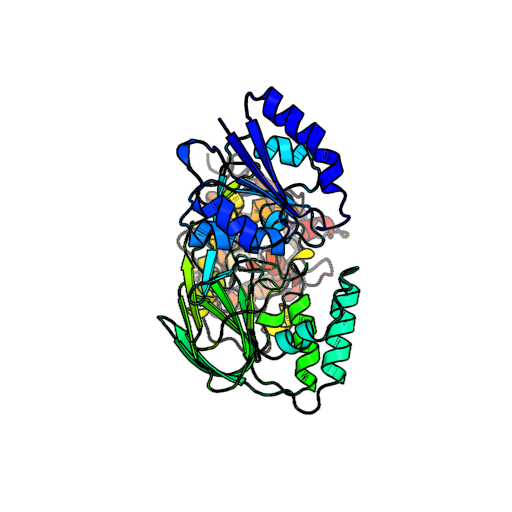.75 409 ALA A C 1
ATOM 3274 O O . ALA A 1 409 ? 13.215 23.106 -25.136 1.00 88.75 409 ALA A O 1
ATOM 3275 N N . SER A 1 410 ? 13.738 25.186 -25.797 1.00 93.25 410 SER A N 1
ATOM 3276 C CA . SER A 1 410 ? 13.343 25.037 -27.201 1.00 93.25 410 SER A CA 1
ATOM 3277 C C . SER A 1 410 ? 14.432 25.583 -28.123 1.00 93.25 410 SER A C 1
ATOM 3279 O O . SER A 1 410 ? 15.320 26.314 -27.677 1.00 93.25 410 SER A O 1
ATOM 3281 N N . ILE A 1 411 ? 14.369 25.234 -29.408 1.00 94.94 411 ILE A N 1
ATOM 3282 C CA . ILE A 1 411 ? 15.250 25.787 -30.445 1.00 94.94 411 ILE A CA 1
ATOM 3283 C C . ILE A 1 411 ? 14.419 26.534 -31.491 1.00 94.94 411 ILE A C 1
ATOM 3285 O O . ILE A 1 411 ? 13.290 26.141 -31.759 1.00 94.94 411 ILE A O 1
ATOM 3289 N N . SER A 1 412 ? 14.959 27.602 -32.071 1.00 95.56 412 SER A N 1
ATOM 3290 C CA . SER A 1 412 ? 14.372 28.327 -33.206 1.00 95.56 412 SER A CA 1
ATOM 3291 C C . SER A 1 412 ? 15.448 28.612 -34.257 1.00 95.56 412 SER A C 1
ATOM 3293 O O . SER A 1 412 ? 16.619 28.825 -33.924 1.00 95.56 412 SER A O 1
ATOM 3295 N N . PHE A 1 413 ? 15.061 28.604 -35.532 1.00 96.12 413 PHE A N 1
ATOM 3296 C CA . PHE A 1 413 ? 15.936 28.936 -36.661 1.00 96.12 413 PHE A CA 1
ATOM 3297 C C . PHE A 1 41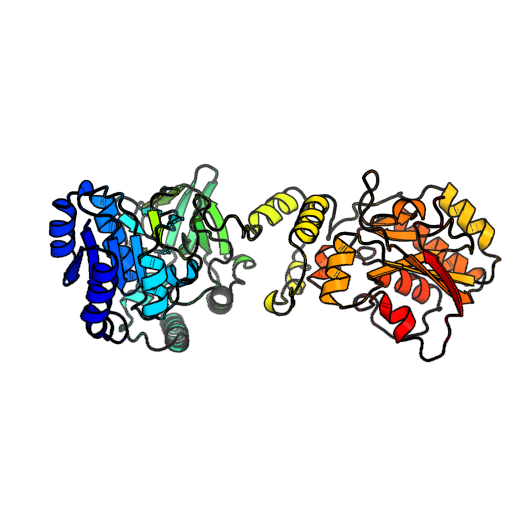3 ? 15.952 30.433 -36.983 1.00 96.12 413 PHE A C 1
ATOM 3299 O O . PHE A 1 413 ? 16.859 30.889 -37.688 1.00 96.12 413 PHE A O 1
ATOM 3306 N N . ASP A 1 414 ? 14.986 31.185 -36.456 1.00 93.19 414 ASP A N 1
ATOM 3307 C CA . ASP A 1 414 ? 14.766 32.600 -36.734 1.00 93.19 414 ASP A CA 1
ATOM 3308 C C . ASP A 1 414 ? 14.652 33.445 -35.456 1.00 93.19 414 ASP A C 1
ATOM 3310 O O . ASP A 1 414 ? 14.255 32.954 -34.394 1.00 93.19 414 ASP A O 1
ATOM 3314 N N . GLU A 1 415 ? 15.013 34.724 -35.581 1.00 89.38 415 GLU A N 1
ATOM 3315 C CA . GLU A 1 415 ? 14.999 35.711 -34.492 1.00 89.38 415 GLU A CA 1
ATOM 3316 C C . GLU A 1 415 ? 13.585 36.105 -34.065 1.00 89.38 415 GLU A C 1
ATOM 3318 O O . GLU A 1 415 ? 13.359 36.421 -32.900 1.00 89.38 415 GLU A O 1
ATOM 3323 N N . GLU A 1 416 ? 12.638 36.061 -35.004 1.00 88.50 416 GLU A N 1
ATOM 3324 C CA . GLU A 1 416 ? 11.224 36.370 -34.775 1.00 88.50 416 GLU A CA 1
ATOM 3325 C C . GLU A 1 416 ? 10.489 35.220 -34.076 1.00 88.50 416 GLU A C 1
ATOM 3327 O O . GLU A 1 416 ? 9.312 35.353 -33.745 1.00 88.50 416 GLU A O 1
ATOM 3332 N N . LEU A 1 417 ? 11.195 34.112 -33.813 1.00 88.69 417 LEU A N 1
ATOM 3333 C CA . LEU A 1 417 ? 10.720 32.946 -33.086 1.00 88.69 417 LEU A CA 1
ATOM 3334 C C . LEU A 1 417 ? 9.512 32.241 -33.733 1.00 88.69 417 LEU A C 1
ATOM 3336 O O . LEU A 1 417 ? 8.766 31.529 -33.061 1.00 88.69 417 LEU A O 1
ATOM 3340 N N . LYS A 1 418 ? 9.337 32.372 -35.051 1.00 87.94 418 LYS A N 1
ATOM 3341 C CA . LYS A 1 418 ? 8.266 31.690 -35.802 1.00 87.94 418 LYS A CA 1
ATOM 3342 C C . LYS A 1 418 ? 8.482 30.182 -35.888 1.00 87.94 418 LYS A C 1
ATOM 3344 O O . LYS A 1 418 ? 7.528 29.412 -35.994 1.00 87.94 418 LYS A O 1
ATOM 3349 N N . THR A 1 419 ? 9.737 29.748 -35.825 1.00 92.25 419 THR A N 1
ATOM 3350 C CA . THR A 1 419 ? 10.148 28.349 -35.987 1.00 92.25 419 THR A CA 1
ATOM 3351 C C . THR A 1 419 ? 10.520 27.674 -34.666 1.00 92.25 419 THR A C 1
ATOM 3353 O O . THR A 1 419 ? 11.229 26.660 -34.685 1.00 92.25 419 THR A O 1
ATOM 3356 N N . ILE A 1 420 ? 10.033 28.188 -33.522 1.00 91.69 420 ILE A N 1
ATOM 3357 C CA . ILE A 1 420 ? 10.258 27.533 -32.227 1.00 91.69 420 ILE A CA 1
ATOM 3358 C C . ILE A 1 420 ? 9.747 26.098 -32.286 1.00 91.69 420 ILE A C 1
ATOM 3360 O O . ILE A 1 420 ? 8.599 25.823 -32.636 1.00 91.69 420 ILE A O 1
ATOM 3364 N N . ILE A 1 421 ? 10.610 25.182 -31.873 1.00 92.31 421 ILE A N 1
ATOM 3365 C CA . ILE A 1 421 ? 10.311 23.768 -31.798 1.00 92.31 421 ILE A CA 1
ATOM 3366 C C . ILE A 1 421 ? 10.915 23.149 -30.544 1.00 92.31 421 ILE A C 1
ATOM 3368 O O . ILE A 1 421 ? 12.040 23.457 -30.132 1.00 92.31 421 ILE A O 1
ATOM 3372 N N . SER A 1 422 ? 10.171 22.230 -29.936 1.00 90.00 422 SER A N 1
ATOM 3373 C CA . SER A 1 422 ? 10.689 21.407 -28.850 1.00 90.00 422 SER A CA 1
ATOM 3374 C C . SER A 1 422 ? 9.938 20.088 -28.723 1.00 90.00 422 SER A C 1
ATOM 3376 O O . SER A 1 422 ? 8.976 19.800 -29.434 1.00 90.00 422 SER A O 1
ATOM 3378 N N . TYR A 1 423 ? 10.396 19.275 -27.773 1.00 85.62 423 TYR A N 1
ATOM 3379 C CA . TYR A 1 423 ? 9.605 18.179 -27.241 1.00 85.62 423 TYR A CA 1
ATOM 3380 C C . TYR A 1 423 ? 8.672 18.724 -26.159 1.00 85.62 423 TYR A C 1
ATOM 3382 O O . TYR A 1 423 ? 9.148 19.158 -25.110 1.00 85.62 423 TYR A O 1
ATOM 3390 N N . ASN A 1 424 ? 7.357 18.653 -26.367 1.00 79.06 424 ASN A N 1
ATOM 3391 C CA . ASN A 1 424 ? 6.361 19.140 -25.410 1.00 79.06 424 ASN A CA 1
ATOM 3392 C C . ASN A 1 424 ? 5.184 18.160 -25.222 1.00 79.06 424 ASN A C 1
ATOM 3394 O O . ASN A 1 424 ? 5.113 17.096 -25.841 1.00 79.06 424 ASN A O 1
ATOM 3398 N N . GLY A 1 425 ? 4.268 18.509 -24.313 1.00 66.19 425 GLY A N 1
ATOM 3399 C CA . GLY A 1 425 ? 3.116 17.677 -23.949 1.00 66.19 425 GLY A CA 1
ATOM 3400 C C . GLY A 1 425 ? 1.996 17.608 -24.992 1.00 66.19 425 GLY A C 1
ATOM 3401 O O . GLY A 1 425 ? 1.053 16.858 -24.786 1.00 66.19 425 GLY A O 1
ATOM 3402 N N . GLY A 1 426 ? 2.082 18.352 -26.101 1.00 59.88 426 GLY A N 1
ATOM 3403 C CA . GLY A 1 426 ? 1.020 18.438 -27.103 1.00 59.88 426 GLY A CA 1
ATOM 3404 C C . GLY A 1 426 ? -0.231 19.139 -26.559 1.00 59.88 426 GLY A C 1
ATOM 3405 O O . GLY A 1 426 ? -0.990 18.596 -25.753 1.00 59.88 426 GLY A O 1
ATOM 3406 N N . GLU A 1 427 ? -0.490 20.370 -26.982 1.00 58.03 427 GLU A N 1
ATOM 3407 C CA . GLU A 1 427 ? -1.665 21.113 -26.514 1.00 58.03 427 GLU A CA 1
ATOM 3408 C C . GLU A 1 427 ? -2.917 20.697 -27.292 1.00 58.03 427 GLU A C 1
ATOM 3410 O O . GLU A 1 427 ? -2.972 20.978 -28.480 1.00 58.03 427 GLU A O 1
ATOM 3415 N N . ASN A 1 428 ? -3.881 20.032 -26.627 1.00 48.38 428 ASN A N 1
ATOM 3416 C CA . ASN A 1 428 ? -5.261 19.652 -27.024 1.00 48.38 428 ASN A CA 1
ATOM 3417 C C . ASN A 1 428 ? -5.539 19.019 -28.416 1.00 48.38 428 ASN A C 1
ATOM 3419 O O . ASN A 1 428 ? -6.547 18.332 -28.553 1.00 48.38 428 ASN A O 1
ATOM 3423 N N . ILE A 1 429 ? -4.685 19.203 -29.420 1.00 50.22 429 ILE A N 1
ATOM 3424 C CA . ILE A 1 429 ? -4.833 18.798 -30.824 1.00 50.22 429 ILE A CA 1
ATOM 3425 C C . ILE A 1 429 ? -3.690 17.851 -31.221 1.00 50.22 429 ILE A C 1
ATOM 3427 O O . ILE A 1 429 ? -3.932 16.852 -31.892 1.00 50.22 429 ILE A O 1
ATOM 3431 N N . TYR A 1 430 ? -2.463 18.102 -30.748 1.00 62.06 430 TYR A N 1
ATOM 3432 C CA . TYR A 1 430 ? -1.283 17.306 -31.107 1.00 62.06 430 TYR A CA 1
ATOM 3433 C C . TYR A 1 430 ? -0.902 16.288 -30.033 1.00 62.06 430 TYR A C 1
ATOM 3435 O O . TYR A 1 430 ? -1.053 16.528 -28.832 1.00 62.06 430 TYR A O 1
ATOM 3443 N N . SER A 1 431 ? -0.381 15.140 -30.463 1.00 73.94 431 SER A N 1
ATOM 3444 C CA . SER A 1 431 ? 0.172 14.133 -29.557 1.00 73.94 431 SER A CA 1
ATOM 3445 C C . SER A 1 431 ? 1.465 14.632 -28.889 1.00 73.94 431 SER A C 1
ATOM 3447 O O . SER A 1 431 ? 2.232 15.371 -29.514 1.00 73.94 431 SER A O 1
ATOM 3449 N N . PRO A 1 432 ? 1.775 14.204 -27.653 1.00 78.56 432 PRO A N 1
ATOM 3450 C CA . PRO A 1 432 ? 3.021 14.567 -26.983 1.00 78.56 432 PRO A CA 1
ATOM 3451 C C . PRO A 1 432 ? 4.263 14.075 -27.735 1.00 78.56 432 PRO A C 1
ATOM 3453 O O . PRO A 1 432 ? 4.377 12.893 -28.058 1.00 78.56 432 PRO A O 1
ATOM 3456 N N . GLY A 1 433 ? 5.235 14.954 -27.953 1.00 82.69 433 GLY A N 1
ATOM 3457 C CA . GLY A 1 433 ? 6.423 14.673 -28.759 1.00 82.69 433 GLY A CA 1
ATOM 3458 C C . GLY A 1 433 ? 7.025 15.948 -29.327 1.00 82.69 433 GLY A C 1
ATOM 3459 O O . GLY A 1 433 ? 6.908 17.006 -28.711 1.00 82.69 433 GLY A O 1
ATOM 3460 N N . LEU A 1 434 ? 7.683 15.833 -30.476 1.00 89.75 434 LEU A N 1
ATOM 3461 C CA . LEU A 1 434 ? 8.222 16.956 -31.229 1.00 89.75 434 LEU A CA 1
ATOM 3462 C C . LEU A 1 434 ? 7.065 17.777 -31.806 1.00 89.75 434 LEU A C 1
ATOM 3464 O O . LEU A 1 434 ? 6.287 17.256 -32.596 1.00 89.75 434 LEU A O 1
ATOM 3468 N N . ASN A 1 435 ? 6.943 19.041 -31.419 1.00 86.69 435 ASN A N 1
ATOM 3469 C CA . ASN A 1 435 ? 5.902 19.936 -31.916 1.00 86.69 435 ASN A CA 1
ATOM 3470 C C . ASN A 1 435 ? 6.471 21.347 -32.080 1.00 86.69 435 ASN A C 1
ATOM 3472 O O . ASN A 1 435 ? 7.326 21.772 -31.295 1.00 86.69 435 ASN A O 1
ATOM 3476 N N . GLN A 1 436 ? 5.960 22.080 -33.068 1.00 88.00 436 GLN A N 1
ATOM 3477 C CA . GLN A 1 436 ? 6.150 23.525 -33.137 1.00 88.00 436 GLN A CA 1
ATOM 3478 C C . GLN A 1 436 ? 5.472 24.179 -31.925 1.00 88.00 436 GLN A C 1
ATOM 3480 O O . GLN A 1 436 ? 4.422 23.722 -31.464 1.00 88.00 436 GLN A O 1
ATOM 3485 N N . GLU A 1 437 ? 6.078 25.233 -31.389 1.00 82.50 437 GLU A N 1
ATOM 3486 C CA . GLU A 1 437 ? 5.506 26.014 -30.294 1.00 82.50 437 GLU A CA 1
ATOM 3487 C C . GLU A 1 437 ? 5.133 27.399 -30.795 1.00 82.50 437 GLU A C 1
ATOM 3489 O O . GLU A 1 437 ? 5.931 28.056 -31.458 1.00 82.50 437 GLU A O 1
ATOM 3494 N N . MET A 1 438 ? 3.925 27.844 -30.457 1.00 75.31 438 MET A N 1
ATOM 3495 C CA . MET A 1 438 ? 3.487 29.208 -30.736 1.00 75.31 438 MET A CA 1
ATOM 3496 C C . MET A 1 438 ? 3.547 30.004 -29.437 1.00 75.31 438 MET A C 1
ATOM 3498 O O . MET A 1 438 ? 3.148 29.508 -28.376 1.00 75.31 438 MET A O 1
ATOM 3502 N N . ILE A 1 439 ? 4.084 31.221 -29.510 1.00 69.38 439 ILE A N 1
ATOM 3503 C CA . ILE A 1 439 ? 4.365 32.054 -28.335 1.00 69.38 439 ILE A CA 1
ATOM 3504 C C . ILE A 1 439 ? 3.084 32.347 -27.548 1.00 69.38 439 ILE A C 1
ATOM 3506 O O . ILE A 1 439 ? 3.084 32.356 -26.316 1.00 69.38 439 ILE A O 1
ATOM 3510 N N . GLU A 1 440 ? 1.977 32.492 -28.266 1.00 63.97 440 GLU A N 1
ATOM 3511 C CA . GLU A 1 440 ? 0.640 32.767 -27.761 1.00 63.97 440 GLU A CA 1
ATOM 3512 C C . GLU A 1 440 ? 0.134 31.670 -26.808 1.00 63.97 440 GLU A C 1
ATOM 3514 O O . GLU A 1 440 ? -0.633 31.946 -25.884 1.00 63.97 440 GLU A O 1
ATOM 3519 N N . PHE A 1 441 ? 0.609 30.429 -26.968 1.00 61.66 441 PHE A N 1
ATOM 3520 C CA . PHE A 1 441 ? 0.216 29.288 -26.135 1.00 61.66 441 PHE A CA 1
ATOM 3521 C C . PHE A 1 441 ? 1.051 29.129 -24.857 1.00 61.66 441 PHE A C 1
ATOM 3523 O O . PHE A 1 441 ? 0.685 28.371 -23.952 1.00 61.66 441 PHE A O 1
ATOM 3530 N N . PHE A 1 442 ? 2.134 29.898 -24.707 1.00 61.28 442 PHE A N 1
ATOM 3531 C CA . PHE A 1 442 ? 2.940 29.875 -23.488 1.00 61.28 442 PHE A CA 1
ATOM 3532 C C . PHE A 1 442 ? 2.287 30.591 -22.294 1.00 61.28 442 PHE A C 1
ATOM 3534 O O . PHE A 1 442 ? 2.772 30.468 -21.162 1.00 61.28 442 PHE A O 1
ATOM 3541 N N . ASN A 1 443 ? 1.175 31.302 -22.500 1.00 58.34 443 ASN A N 1
ATOM 3542 C CA . ASN A 1 443 ? 0.563 32.148 -21.482 1.00 58.34 443 ASN A CA 1
ATOM 3543 C C . ASN A 1 443 ? -0.391 31.395 -20.528 1.00 58.34 443 ASN A C 1
ATOM 3545 O O . ASN A 1 443 ? -1.609 31.568 -20.551 1.00 58.34 443 ASN A O 1
ATOM 3549 N N . LYS A 1 444 ? 0.165 30.541 -19.657 1.00 59.19 444 LYS A N 1
ATOM 3550 C CA . LYS A 1 444 ? -0.606 29.793 -18.635 1.00 59.19 444 LYS A CA 1
ATOM 3551 C C . LYS A 1 444 ? -0.510 30.396 -17.224 1.00 59.19 444 LYS A C 1
ATOM 3553 O O . LYS A 1 444 ? -1.094 29.844 -16.287 1.00 59.19 444 LYS A O 1
ATOM 3558 N N . LYS A 1 445 ? 0.204 31.521 -17.054 1.00 62.09 445 LYS A N 1
ATOM 3559 C CA . LYS A 1 445 ? 0.328 32.291 -15.799 1.00 62.09 445 LYS A CA 1
ATOM 3560 C C . LYS A 1 445 ? 0.602 33.781 -16.048 1.00 62.09 445 LYS A C 1
ATOM 3562 O O . LYS A 1 445 ? 1.246 34.145 -17.023 1.00 62.09 445 LYS A O 1
ATOM 3567 N N . LYS A 1 446 ? 0.207 34.626 -15.086 1.00 58.81 446 LYS A N 1
ATOM 3568 C CA . LYS A 1 446 ? 0.379 36.096 -15.118 1.00 58.81 446 LYS A CA 1
ATOM 3569 C C . LYS A 1 446 ? 1.833 36.591 -15.190 1.00 58.81 446 LYS A C 1
ATOM 3571 O O . LYS A 1 446 ? 2.058 37.745 -15.525 1.00 58.81 446 LYS A O 1
ATOM 3576 N N . ASP A 1 447 ? 2.811 35.755 -14.873 1.00 64.88 447 ASP A N 1
ATOM 3577 C CA . ASP A 1 447 ? 4.243 36.076 -14.847 1.00 64.88 447 ASP A CA 1
ATOM 3578 C C . ASP A 1 447 ? 5.060 35.267 -15.873 1.00 64.88 447 ASP A C 1
ATOM 3580 O O . ASP A 1 447 ? 6.293 35.240 -15.813 1.00 64.88 447 ASP A O 1
ATOM 3584 N N . ALA A 1 448 ? 4.382 34.602 -16.817 1.00 76.38 448 ALA A N 1
ATOM 3585 C CA . ALA A 1 448 ? 5.035 33.768 -17.813 1.00 76.38 448 ALA A CA 1
ATOM 3586 C C . ALA A 1 448 ? 6.011 34.589 -18.670 1.00 76.38 448 ALA A C 1
ATOM 3588 O O . ALA A 1 448 ? 5.672 35.665 -19.168 1.00 76.38 448 ALA A O 1
ATOM 3589 N N . ASN A 1 449 ? 7.235 34.089 -18.836 1.00 81.94 449 ASN A N 1
ATOM 3590 C CA . ASN A 1 449 ? 8.277 34.781 -19.589 1.00 81.94 449 ASN A CA 1
ATOM 3591 C C . ASN A 1 449 ? 9.232 33.807 -20.290 1.00 81.94 449 ASN A C 1
ATOM 3593 O O . ASN A 1 449 ? 9.338 32.633 -19.918 1.00 81.94 449 ASN A O 1
ATOM 3597 N N . ILE A 1 450 ? 9.917 34.313 -21.313 1.00 86.69 450 ILE A N 1
ATOM 3598 C CA . ILE A 1 450 ? 10.954 33.599 -22.058 1.00 86.69 450 ILE A CA 1
ATOM 3599 C C . ILE A 1 450 ? 12.259 34.388 -22.046 1.00 86.69 450 ILE A C 1
ATOM 3601 O O . ILE A 1 450 ? 12.251 35.619 -22.055 1.00 86.69 450 ILE A O 1
ATOM 3605 N N . ILE A 1 451 ? 13.377 33.670 -22.053 1.00 88.06 451 ILE A N 1
ATOM 3606 C CA . ILE A 1 451 ? 14.711 34.204 -22.307 1.00 88.06 451 ILE A CA 1
ATOM 3607 C C . ILE A 1 451 ? 15.227 33.587 -23.602 1.00 88.06 451 ILE A C 1
ATOM 3609 O O . ILE A 1 451 ? 15.190 32.367 -23.770 1.00 88.06 451 ILE A O 1
ATOM 3613 N N . VAL A 1 452 ? 15.735 34.431 -24.494 1.00 91.12 452 VAL A N 1
ATOM 3614 C CA . VAL A 1 452 ? 16.270 34.032 -25.794 1.00 91.12 452 VAL A CA 1
ATOM 3615 C C . VAL A 1 452 ? 17.776 34.244 -25.804 1.00 91.12 452 VAL A C 1
ATOM 3617 O O . VAL A 1 452 ? 18.268 35.347 -25.555 1.00 91.12 452 VAL A O 1
ATOM 3620 N N . TYR A 1 453 ? 18.498 33.184 -26.138 1.00 93.94 453 TYR A N 1
ATOM 3621 C CA . TYR A 1 453 ? 19.920 33.207 -26.454 1.00 93.94 453 TYR A CA 1
ATOM 3622 C C . TYR A 1 453 ? 20.117 32.856 -27.923 1.00 93.94 453 TYR A C 1
ATOM 3624 O O . TYR A 1 453 ? 19.295 32.150 -28.505 1.00 93.94 453 TYR A O 1
ATOM 3632 N N . LYS A 1 454 ? 21.228 33.283 -28.513 1.00 95.44 454 LYS A N 1
ATOM 3633 C CA . LYS A 1 454 ? 21.659 32.839 -29.838 1.00 95.44 454 LYS A CA 1
ATOM 3634 C C . LYS A 1 454 ? 23.053 32.226 -29.786 1.00 95.44 454 LYS A C 1
ATOM 3636 O O . LYS A 1 454 ? 23.911 32.664 -29.022 1.00 95.44 454 LYS A O 1
ATOM 3641 N N . ILE A 1 455 ? 23.270 31.227 -30.629 1.00 96.50 455 ILE A N 1
ATOM 3642 C CA . ILE A 1 455 ? 24.554 30.566 -30.856 1.00 96.50 455 ILE A CA 1
ATOM 3643 C C . ILE A 1 455 ? 24.911 30.691 -32.332 1.00 96.50 455 ILE A C 1
ATOM 3645 O O . ILE A 1 455 ? 24.051 30.513 -33.196 1.00 96.50 455 ILE A O 1
ATOM 3649 N N . LYS A 1 456 ? 26.171 31.022 -32.632 1.00 96.88 456 LYS A N 1
ATOM 3650 C CA . LYS A 1 456 ? 26.646 31.092 -34.019 1.00 96.88 456 LYS A CA 1
ATOM 3651 C C . LYS A 1 456 ? 26.563 29.711 -34.657 1.00 96.88 456 LYS A C 1
ATOM 3653 O O . LYS A 1 456 ? 27.093 28.752 -34.108 1.00 96.88 456 LYS A O 1
ATOM 3658 N N . ALA A 1 457 ? 25.927 29.634 -35.816 1.00 96.75 457 ALA A N 1
ATOM 3659 C CA . ALA A 1 457 ? 25.759 28.402 -36.571 1.00 96.75 457 ALA A CA 1
ATOM 3660 C C . ALA A 1 457 ? 25.895 28.702 -38.064 1.00 96.75 457 ALA A C 1
ATOM 3662 O O . ALA A 1 457 ? 25.287 29.644 -38.573 1.00 96.75 457 ALA A O 1
ATOM 3663 N N . THR A 1 458 ? 26.697 27.913 -38.775 1.00 97.06 458 THR A N 1
ATOM 3664 C CA . THR A 1 458 ? 26.797 28.036 -40.233 1.00 97.06 458 THR A CA 1
ATOM 3665 C C . THR A 1 458 ? 25.526 27.520 -40.908 1.00 97.06 458 THR A C 1
ATOM 3667 O O . THR A 1 458 ? 24.777 26.728 -40.329 1.00 97.06 458 THR A O 1
ATOM 3670 N N . ARG A 1 459 ? 25.312 27.910 -42.171 1.00 96.50 459 ARG A N 1
ATOM 3671 C CA . ARG A 1 459 ? 24.227 27.370 -43.002 1.00 96.50 459 ARG A CA 1
ATOM 3672 C C . ARG A 1 459 ? 24.212 25.836 -42.993 1.00 96.50 459 ARG A C 1
ATOM 3674 O O . ARG A 1 459 ? 23.168 25.237 -42.767 1.00 96.50 459 ARG A O 1
ATOM 3681 N N . GLU A 1 460 ? 25.378 25.214 -43.169 1.00 96.31 460 GLU A N 1
ATOM 3682 C CA . GLU A 1 460 ? 25.538 23.754 -43.169 1.00 96.31 460 GLU A CA 1
ATOM 3683 C C . GLU A 1 460 ? 25.135 23.129 -41.825 1.00 96.31 460 GLU A C 1
ATOM 3685 O O . GLU A 1 460 ? 24.387 22.155 -41.787 1.00 96.31 460 GLU A O 1
ATOM 3690 N N . GLN A 1 461 ? 25.555 23.720 -40.702 1.00 97.44 461 GLN A N 1
ATOM 3691 C CA . GLN A 1 461 ? 25.164 23.246 -39.372 1.00 97.44 461 GLN A CA 1
ATOM 3692 C C . GLN A 1 461 ? 23.652 23.352 -39.152 1.00 97.44 461 GLN A C 1
ATOM 3694 O O . GLN A 1 461 ? 23.039 22.422 -38.628 1.00 97.44 461 GLN A O 1
ATOM 3699 N N . LYS A 1 462 ? 23.026 24.447 -39.598 1.00 97.06 462 LYS A N 1
ATOM 3700 C CA . LYS A 1 462 ? 21.567 24.610 -39.536 1.00 97.06 462 LYS A CA 1
ATOM 3701 C C . LYS A 1 462 ? 20.846 23.587 -40.418 1.00 97.06 462 LYS A C 1
ATOM 3703 O O . LYS A 1 462 ? 19.851 23.017 -39.979 1.00 97.06 462 LYS A O 1
ATOM 3708 N N . GLU A 1 463 ? 21.360 23.295 -41.612 1.00 97.12 463 GLU A N 1
ATOM 3709 C CA . GLU A 1 463 ? 20.827 22.237 -42.481 1.00 97.12 463 GLU A CA 1
ATOM 3710 C C . GLU A 1 463 ? 20.916 20.857 -41.814 1.00 97.12 463 GLU A C 1
ATOM 3712 O O . GLU A 1 463 ? 19.961 20.085 -41.887 1.00 97.12 463 GLU A O 1
ATOM 3717 N N . ILE A 1 464 ? 22.008 20.552 -41.103 1.00 97.38 464 ILE A N 1
ATOM 3718 C CA . ILE A 1 464 ? 22.138 19.306 -40.329 1.00 97.38 464 ILE A CA 1
ATOM 3719 C C . ILE A 1 464 ? 21.043 19.210 -39.262 1.00 97.38 464 ILE A C 1
ATOM 3721 O O . ILE A 1 464 ? 20.370 18.178 -39.179 1.00 97.38 464 ILE A O 1
ATOM 3725 N N . VAL A 1 465 ? 20.826 20.278 -38.483 1.00 96.81 465 VAL A N 1
ATOM 3726 C CA . VAL A 1 465 ? 19.760 20.310 -37.468 1.00 96.81 465 VAL A CA 1
ATOM 3727 C C . VAL A 1 465 ? 18.389 20.125 -38.117 1.00 96.81 465 VAL A C 1
ATOM 3729 O O . VAL A 1 465 ? 17.624 19.262 -37.691 1.00 96.81 465 VAL A O 1
ATOM 3732 N N . LEU A 1 466 ? 18.081 20.887 -39.171 1.00 96.56 466 LEU A N 1
ATOM 3733 C CA . LEU A 1 466 ? 16.779 20.842 -39.841 1.00 96.56 466 LEU A CA 1
ATOM 3734 C C . LEU A 1 466 ? 16.500 19.463 -40.458 1.00 96.56 466 LEU A C 1
ATOM 3736 O O . LEU A 1 466 ? 15.388 18.945 -40.351 1.00 96.56 466 LEU A O 1
ATOM 3740 N N . ASN A 1 467 ? 17.519 18.831 -41.043 1.00 95.69 467 ASN A N 1
ATOM 3741 C CA . ASN A 1 467 ? 17.420 17.479 -41.582 1.00 95.69 467 ASN A CA 1
ATOM 3742 C C . ASN A 1 467 ? 17.216 16.432 -40.483 1.00 95.69 467 ASN A C 1
ATOM 3744 O O . ASN A 1 467 ? 16.449 15.492 -40.679 1.00 95.69 467 ASN A O 1
ATOM 3748 N N . GLU A 1 468 ? 17.872 16.562 -39.327 1.00 95.31 468 GLU A N 1
ATOM 3749 C CA . GLU A 1 468 ? 17.636 15.639 -38.212 1.00 95.31 468 GLU A CA 1
ATOM 3750 C C . GLU A 1 468 ? 16.230 15.830 -37.623 1.00 95.31 468 GLU A C 1
ATOM 3752 O O . GLU A 1 468 ? 15.553 14.841 -37.353 1.00 95.31 468 GLU A O 1
ATOM 3757 N N . ILE A 1 469 ? 15.731 17.068 -37.527 1.00 95.25 469 ILE A N 1
ATOM 3758 C CA . ILE A 1 469 ? 14.338 17.361 -37.148 1.00 95.25 469 ILE A CA 1
ATOM 3759 C C . ILE A 1 469 ? 13.360 16.709 -38.130 1.00 95.25 469 ILE A C 1
ATOM 3761 O O . ILE A 1 469 ? 12.428 16.032 -37.695 1.00 95.25 469 ILE A O 1
ATOM 3765 N N . ARG A 1 470 ? 13.591 16.842 -39.442 1.00 94.38 470 ARG A N 1
ATOM 3766 C CA . ARG A 1 470 ? 12.770 16.204 -40.483 1.00 94.38 470 ARG A CA 1
ATOM 3767 C C . ARG A 1 470 ? 12.754 14.683 -40.336 1.00 94.38 470 ARG A C 1
ATOM 3769 O O . ARG A 1 470 ? 11.683 14.085 -40.294 1.00 94.38 470 ARG A O 1
ATOM 3776 N N . LYS A 1 471 ? 13.920 14.062 -40.132 1.00 92.25 471 LYS A N 1
ATOM 3777 C CA . LYS A 1 471 ? 14.010 12.619 -39.857 1.00 92.25 471 LYS A CA 1
ATOM 3778 C C . LYS A 1 471 ? 13.252 12.224 -38.592 1.00 92.25 471 LYS A C 1
ATOM 3780 O O . LYS A 1 471 ? 12.604 11.185 -38.590 1.00 92.25 471 LYS A O 1
ATOM 3785 N N . ILE A 1 472 ? 13.333 13.005 -37.513 1.00 91.00 472 ILE A N 1
ATOM 3786 C CA . ILE A 1 472 ? 12.589 12.729 -36.275 1.00 91.00 472 ILE A CA 1
ATOM 3787 C C . ILE A 1 472 ? 11.080 12.835 -36.528 1.00 91.00 472 ILE A C 1
ATOM 3789 O O . ILE A 1 472 ? 10.339 11.961 -36.082 1.00 91.00 472 ILE A O 1
ATOM 3793 N N . ASN A 1 473 ? 10.632 13.851 -37.268 1.00 91.12 473 ASN A N 1
ATOM 3794 C CA . ASN A 1 473 ? 9.229 14.041 -37.642 1.00 91.12 473 ASN A CA 1
ATOM 3795 C C . ASN A 1 473 ? 8.688 12.847 -38.455 1.00 91.12 473 ASN A C 1
ATOM 3797 O O . ASN A 1 473 ? 7.607 12.337 -38.167 1.00 91.12 473 ASN A O 1
ATOM 3801 N N . GLU A 1 474 ? 9.476 12.346 -39.412 1.00 87.06 474 GLU A N 1
ATOM 3802 C CA . GLU A 1 474 ? 9.143 11.188 -40.256 1.00 87.06 474 GLU A CA 1
ATOM 3803 C C . GLU A 1 474 ? 9.240 9.843 -39.523 1.00 87.06 474 GLU A C 1
ATOM 3805 O O . GLU A 1 474 ? 8.466 8.924 -39.782 1.00 87.06 474 GLU A O 1
ATOM 3810 N N . GLN A 1 475 ? 10.207 9.676 -38.622 1.00 85.69 475 GLN A N 1
ATOM 3811 C CA . GLN A 1 475 ? 10.384 8.428 -37.871 1.00 85.69 475 GLN A CA 1
ATOM 3812 C C . GLN A 1 475 ? 9.404 8.324 -36.706 1.00 85.69 475 GLN A C 1
ATOM 3814 O O . GLN A 1 475 ? 9.025 7.216 -36.322 1.00 85.69 475 GLN A O 1
ATOM 3819 N N . GLY A 1 476 ? 8.990 9.469 -36.171 1.00 85.06 476 GLY A N 1
ATOM 3820 C CA . GLY A 1 476 ? 8.171 9.609 -34.985 1.00 85.06 476 GLY A CA 1
ATOM 3821 C C . GLY A 1 476 ? 8.987 9.919 -33.728 1.00 85.06 476 GLY A C 1
ATOM 3822 O O . GLY A 1 476 ? 10.185 9.631 -33.615 1.00 85.06 476 GLY A O 1
ATOM 3823 N N . SER A 1 477 ? 8.293 10.510 -32.762 1.00 84.44 477 SER A N 1
ATOM 3824 C CA . SER A 1 477 ? 8.806 10.985 -31.486 1.00 84.44 477 SER A CA 1
ATOM 3825 C C . SER A 1 477 ? 7.794 10.787 -30.352 1.00 84.44 477 SER A C 1
ATOM 3827 O O . SER A 1 477 ? 6.623 10.465 -30.578 1.00 84.44 477 SER A O 1
ATOM 3829 N N . SER A 1 478 ? 8.233 10.931 -29.100 1.00 80.50 478 SER A N 1
ATOM 3830 C CA . SER A 1 478 ? 7.343 11.036 -27.929 1.00 80.50 478 SER A CA 1
ATOM 3831 C C . SER A 1 478 ? 7.980 11.812 -26.785 1.00 80.50 478 SER A C 1
ATOM 3833 O O . SER A 1 478 ? 9.195 11.780 -26.593 1.00 80.50 478 SER A O 1
ATOM 3835 N N . TYR A 1 479 ? 7.155 12.486 -25.987 1.00 75.56 479 TYR A N 1
ATOM 3836 C CA . TYR A 1 479 ? 7.625 13.199 -24.800 1.00 75.56 479 TYR A CA 1
ATOM 3837 C C . TYR A 1 479 ? 7.854 12.244 -23.620 1.00 75.56 479 TYR A C 1
ATOM 3839 O O . TYR A 1 479 ? 6.932 11.530 -23.211 1.00 75.56 479 TYR A O 1
ATOM 3847 N N . ASN A 1 480 ? 9.058 12.256 -23.034 1.00 67.06 480 ASN A N 1
ATOM 3848 C CA . ASN A 1 480 ? 9.438 11.334 -21.956 1.00 67.06 480 ASN A CA 1
ATOM 3849 C C . ASN A 1 480 ? 8.911 11.757 -20.569 1.00 67.06 480 ASN A C 1
ATOM 3851 O O . ASN A 1 480 ? 9.683 12.078 -19.671 1.00 67.06 480 ASN A O 1
ATOM 3855 N N . LEU A 1 481 ? 7.592 11.733 -20.359 1.00 61.16 481 LEU A N 1
ATOM 3856 C CA . LEU A 1 481 ? 6.989 12.152 -19.084 1.00 61.16 481 LEU A CA 1
ATOM 3857 C C . LEU A 1 481 ? 7.419 11.271 -17.890 1.00 61.16 481 LEU A C 1
ATOM 3859 O O . LEU A 1 481 ? 7.667 11.786 -16.800 1.00 61.16 481 LEU A O 1
ATOM 3863 N N . LEU A 1 482 ? 7.572 9.955 -18.098 1.00 48.06 482 LEU A N 1
ATOM 3864 C CA . LEU A 1 482 ? 8.099 9.025 -17.081 1.00 48.06 482 LEU A CA 1
ATOM 3865 C C . LEU A 1 482 ? 9.585 9.266 -16.770 1.00 48.06 482 LEU A C 1
ATOM 3867 O O . LEU A 1 482 ? 10.051 8.925 -15.681 1.00 48.06 482 LEU A O 1
ATOM 3871 N N . GLY A 1 483 ? 10.288 9.941 -17.683 1.00 49.91 483 GLY A N 1
ATOM 3872 C CA . GLY A 1 483 ? 11.643 10.453 -17.529 1.00 49.91 483 GLY A CA 1
ATOM 3873 C C . GLY A 1 483 ? 11.871 11.280 -16.257 1.00 49.91 483 GLY A C 1
ATOM 3874 O O . GLY A 1 483 ? 12.993 11.372 -15.766 1.00 49.91 483 GLY A O 1
ATOM 3875 N N . LEU A 1 484 ? 10.803 11.906 -15.728 1.00 46.28 484 LEU A N 1
ATOM 3876 C CA . LEU A 1 484 ? 10.855 12.834 -14.586 1.00 46.28 484 LEU A CA 1
ATOM 3877 C C . LEU A 1 484 ? 11.120 12.094 -13.278 1.00 46.28 484 LEU A C 1
ATOM 3879 O O . LEU A 1 484 ? 11.593 12.673 -12.304 1.00 46.28 484 LEU A O 1
ATOM 3883 N N . PHE A 1 485 ? 10.806 10.803 -13.291 1.00 42.16 485 PHE A N 1
ATOM 3884 C CA . PHE A 1 485 ? 10.933 9.885 -12.178 1.00 42.16 485 PHE A CA 1
ATOM 3885 C C . PHE A 1 485 ? 12.004 8.816 -12.471 1.00 42.16 485 PHE A C 1
ATOM 3887 O O . PHE A 1 485 ? 12.567 8.238 -11.548 1.00 42.16 485 PHE A O 1
ATOM 3894 N N . LEU A 1 486 ? 12.339 8.566 -13.743 1.00 42.09 486 LEU A N 1
ATOM 3895 C CA . LEU A 1 486 ? 13.314 7.561 -14.174 1.00 42.09 486 LEU A CA 1
ATOM 3896 C C . LEU A 1 486 ? 14.189 8.141 -15.301 1.00 42.09 486 LEU A C 1
ATOM 3898 O O . LEU A 1 486 ? 13.659 8.373 -16.376 1.00 42.09 486 LEU A O 1
ATOM 3902 N N . PRO A 1 487 ? 15.512 8.333 -15.143 1.00 42.75 487 PRO A N 1
ATOM 3903 C CA . PRO A 1 487 ? 16.356 9.060 -16.108 1.00 42.75 487 PRO A CA 1
ATOM 3904 C C . PRO A 1 487 ? 16.677 8.269 -17.393 1.00 42.75 487 PRO A C 1
ATOM 3906 O O . PRO A 1 487 ? 17.758 8.404 -17.959 1.00 42.75 487 PRO A O 1
ATOM 3909 N N . TYR A 1 488 ? 15.774 7.398 -17.843 1.00 47.06 488 TYR A N 1
ATOM 3910 C CA . TYR A 1 488 ? 16.027 6.451 -18.917 1.00 47.06 488 TYR A CA 1
ATOM 3911 C C . TYR A 1 488 ? 15.023 6.594 -20.060 1.00 47.06 488 TYR A C 1
ATOM 3913 O O . TYR A 1 488 ? 13.823 6.764 -19.841 1.00 47.06 488 TYR A O 1
ATOM 3921 N N . SER A 1 489 ? 15.526 6.501 -21.289 1.00 54.16 489 SER A N 1
ATOM 3922 C CA . SER A 1 489 ? 14.719 6.441 -22.503 1.00 54.16 489 SER A CA 1
ATOM 3923 C C . SER A 1 489 ? 14.998 5.130 -23.225 1.00 54.16 489 SER A C 1
ATOM 3925 O O . SER A 1 489 ? 16.145 4.793 -23.501 1.00 54.16 489 SER A O 1
ATOM 3927 N N . CYS A 1 490 ? 13.942 4.373 -23.517 1.00 48.72 490 CYS A N 1
ATOM 3928 C CA . CYS A 1 490 ? 14.054 3.021 -24.068 1.00 48.72 490 CYS A CA 1
ATOM 3929 C C . CYS A 1 490 ? 14.114 2.998 -25.606 1.00 48.72 490 CYS A C 1
ATOM 3931 O O . CYS A 1 490 ? 14.211 1.922 -26.198 1.00 48.72 490 CYS A O 1
ATOM 3933 N N . LYS A 1 491 ? 14.021 4.163 -26.264 1.00 63.00 491 LYS A N 1
ATOM 3934 C CA . LYS A 1 491 ? 14.024 4.299 -27.726 1.00 63.00 491 LYS A CA 1
ATOM 3935 C C . LYS A 1 491 ? 14.553 5.679 -28.138 1.00 63.00 491 LYS A C 1
ATOM 3937 O O . LYS A 1 491 ? 14.221 6.680 -27.507 1.00 63.00 491 LYS A O 1
ATOM 3942 N N . LYS A 1 492 ? 15.332 5.747 -29.229 1.00 66.50 492 LYS A N 1
ATOM 3943 C CA . LYS A 1 492 ? 15.751 7.021 -29.859 1.00 66.50 492 LYS A CA 1
ATOM 3944 C C . LYS A 1 492 ? 14.505 7.891 -30.110 1.00 66.50 492 LYS A C 1
ATOM 3946 O O . LYS A 1 492 ? 13.455 7.323 -30.378 1.00 66.50 492 LYS A O 1
ATOM 3951 N N . ASN A 1 493 ? 14.580 9.219 -30.033 1.00 78.69 493 ASN A N 1
ATOM 3952 C CA . ASN A 1 493 ? 13.439 10.141 -30.236 1.00 78.69 493 ASN A CA 1
ATOM 3953 C C . ASN A 1 493 ? 12.332 10.084 -29.161 1.00 78.69 493 ASN A C 1
ATOM 3955 O O . ASN A 1 493 ? 11.227 10.577 -29.375 1.00 78.69 493 ASN A O 1
ATOM 3959 N N . ILE A 1 494 ? 12.613 9.503 -27.992 1.00 75.50 494 ILE A N 1
ATOM 3960 C CA . ILE A 1 494 ? 11.796 9.686 -26.787 1.00 75.50 494 ILE A CA 1
ATOM 3961 C C . ILE A 1 494 ? 12.641 10.467 -25.787 1.00 75.50 494 ILE A C 1
ATOM 3963 O O . ILE A 1 494 ? 13.596 9.924 -25.236 1.00 75.50 494 ILE A O 1
ATOM 3967 N N . MET A 1 495 ? 12.364 11.755 -25.604 1.00 80.00 495 MET A N 1
ATOM 3968 C CA . MET A 1 495 ? 13.259 12.638 -24.850 1.00 80.00 495 MET A CA 1
ATOM 3969 C C . MET A 1 495 ? 12.537 13.834 -24.220 1.00 80.00 495 MET A C 1
ATOM 3971 O O . MET A 1 495 ? 11.363 14.089 -24.496 1.00 80.00 495 MET A O 1
ATOM 3975 N N . PHE A 1 496 ? 13.239 14.538 -23.332 1.00 81.38 496 PHE A N 1
ATOM 3976 C CA . PHE A 1 496 ? 12.849 15.859 -22.842 1.00 81.38 496 PHE A CA 1
ATOM 3977 C C . PHE A 1 496 ? 13.260 16.965 -23.806 1.00 81.38 496 PHE A C 1
ATOM 3979 O O . PHE A 1 496 ? 14.166 16.802 -24.621 1.00 81.38 496 PHE A O 1
ATOM 3986 N N . CYS A 1 497 ? 12.647 18.131 -23.630 1.00 85.69 497 CYS A N 1
ATOM 3987 C CA . CYS A 1 497 ? 12.951 19.349 -24.368 1.00 85.69 497 CYS A CA 1
ATOM 3988 C C . CYS A 1 497 ? 14.444 19.736 -24.305 1.00 85.69 497 CYS A C 1
ATOM 3990 O O . CYS A 1 497 ? 15.068 19.951 -25.339 1.00 85.69 497 CYS A O 1
ATOM 3992 N N . SER A 1 498 ? 15.071 19.691 -23.126 1.00 86.69 498 SER A N 1
ATOM 3993 C CA . SER A 1 498 ? 16.503 19.984 -22.964 1.00 86.69 498 SER A CA 1
ATOM 3994 C C . SER A 1 498 ? 17.416 18.956 -23.631 1.00 86.69 498 SER A C 1
ATOM 3996 O O . SER A 1 498 ? 18.427 19.316 -24.229 1.00 86.69 498 SER A O 1
ATOM 3998 N N . GLN A 1 499 ? 17.050 17.676 -23.558 1.00 88.81 499 GLN A N 1
ATOM 3999 C CA . GLN A 1 499 ? 17.789 16.590 -24.201 1.00 88.81 499 GLN A CA 1
ATOM 4000 C C . GLN A 1 499 ? 17.718 16.725 -25.728 1.00 88.81 499 GLN A C 1
ATOM 4002 O O . GLN A 1 499 ? 18.722 16.528 -26.409 1.00 88.81 499 GLN A O 1
ATOM 4007 N N . PHE A 1 500 ? 16.554 17.118 -26.258 1.00 92.19 500 PHE A N 1
ATOM 4008 C C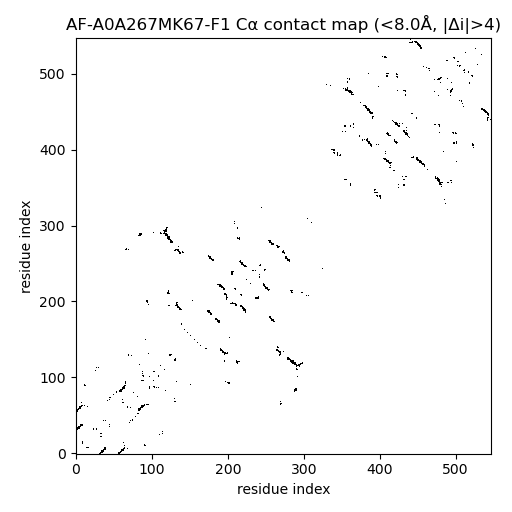A . PHE A 1 500 ? 16.359 17.422 -27.673 1.00 92.19 500 PHE A CA 1
ATOM 4009 C C . PHE A 1 500 ? 17.243 18.576 -28.131 1.00 92.19 500 PHE A C 1
ATOM 4011 O O . PHE A 1 500 ? 18.041 18.382 -29.047 1.00 92.19 500 PHE A O 1
ATOM 4018 N N . VAL A 1 501 ? 17.169 19.733 -27.464 1.00 93.81 501 VAL A N 1
ATOM 4019 C CA . VAL A 1 501 ? 17.982 20.905 -27.824 1.00 93.81 501 VAL A CA 1
ATOM 4020 C C . VAL A 1 501 ? 19.470 20.549 -27.810 1.00 93.81 501 VAL A C 1
ATOM 4022 O O . VAL A 1 501 ? 20.172 20.807 -28.783 1.00 93.81 501 VAL A O 1
ATOM 4025 N N . TYR A 1 502 ? 19.952 19.868 -26.767 1.00 94.00 502 TYR A N 1
ATOM 4026 C CA . TYR A 1 502 ? 21.359 19.472 -26.689 1.00 94.00 502 TYR A CA 1
ATOM 4027 C C . TYR A 1 502 ? 21.747 18.455 -27.767 1.00 94.00 502 TYR A C 1
ATOM 4029 O O . TYR A 1 502 ? 22.836 18.538 -28.325 1.00 94.00 502 TYR A O 1
ATOM 4037 N N . THR A 1 503 ? 20.856 17.519 -28.106 1.00 92.81 503 THR A N 1
ATOM 4038 C CA . THR A 1 503 ? 21.088 16.562 -29.197 1.00 92.81 503 THR A CA 1
ATOM 4039 C C . THR A 1 503 ? 21.200 17.279 -30.539 1.00 92.81 503 THR A C 1
ATOM 4041 O O . THR A 1 503 ? 22.090 16.942 -31.312 1.00 92.81 503 THR A O 1
ATOM 4044 N N . MET A 1 504 ? 20.355 18.283 -30.802 1.00 96.19 504 MET A N 1
ATOM 4045 C CA . MET A 1 504 ? 20.417 19.099 -32.020 1.00 96.19 504 MET A CA 1
ATOM 4046 C C . MET A 1 504 ? 21.731 19.874 -32.124 1.00 96.19 504 MET A C 1
ATOM 4048 O O . MET A 1 504 ? 22.378 19.845 -33.168 1.00 96.19 504 MET A O 1
ATOM 4052 N N . LEU A 1 505 ? 22.176 20.492 -31.027 1.00 96.00 505 LEU A N 1
ATOM 4053 C CA . LEU A 1 505 ? 23.488 21.139 -30.996 1.00 96.00 505 LEU A CA 1
ATOM 4054 C C . LEU A 1 505 ? 24.604 20.125 -31.259 1.00 96.00 505 LEU A C 1
ATOM 4056 O O . LEU A 1 505 ? 25.468 20.365 -32.094 1.00 96.00 505 LEU A O 1
ATOM 4060 N N . LYS A 1 506 ? 24.538 18.955 -30.620 1.00 94.50 506 LYS A N 1
ATOM 4061 C CA . LYS A 1 506 ? 25.559 17.916 -30.739 1.00 94.50 506 LYS A CA 1
ATOM 4062 C C . LYS A 1 506 ? 25.678 17.322 -32.142 1.00 94.50 506 LYS A C 1
ATOM 4064 O O . LYS A 1 506 ? 26.785 17.107 -32.622 1.00 94.50 506 LYS A O 1
ATOM 4069 N N . VAL A 1 507 ? 24.564 17.059 -32.831 1.00 94.44 507 VAL A N 1
ATOM 4070 C CA . VAL A 1 507 ? 24.620 16.539 -34.214 1.00 94.44 507 VAL A CA 1
ATOM 4071 C C . VAL A 1 507 ? 25.198 17.559 -35.193 1.00 94.44 507 VAL A C 1
ATOM 4073 O O . VAL A 1 507 ? 25.790 17.165 -36.191 1.00 94.44 507 VAL A O 1
ATOM 4076 N N . ALA A 1 508 ? 25.064 18.851 -34.890 1.00 95.75 508 ALA A N 1
ATOM 4077 C CA . ALA A 1 508 ? 25.629 19.945 -35.669 1.00 95.75 508 ALA A CA 1
ATOM 4078 C C . ALA A 1 508 ? 27.017 20.400 -35.180 1.00 95.75 508 ALA A C 1
ATOM 4080 O O . ALA A 1 508 ? 27.565 21.362 -35.722 1.00 95.75 508 ALA A O 1
ATOM 4081 N N . ASN A 1 509 ? 27.596 19.717 -34.183 1.00 95.88 509 ASN A N 1
ATOM 4082 C CA . ASN A 1 509 ? 28.876 20.069 -33.566 1.00 95.88 509 ASN A CA 1
ATOM 4083 C C . ASN A 1 509 ? 28.895 21.520 -33.030 1.00 95.88 509 ASN A C 1
ATOM 4085 O O . ASN A 1 509 ? 29.815 22.296 -33.296 1.00 95.88 509 ASN A O 1
ATOM 4089 N N . LEU A 1 510 ? 27.810 21.897 -32.349 1.00 94.88 510 LEU A N 1
ATOM 4090 C CA . LEU A 1 510 ? 27.561 23.196 -31.713 1.00 94.88 510 LEU A CA 1
ATOM 4091 C C . LEU A 1 510 ? 27.497 23.091 -30.181 1.00 94.88 510 LEU A C 1
ATOM 4093 O O . LEU A 1 510 ? 27.217 24.079 -29.502 1.00 94.88 510 LEU A O 1
ATOM 4097 N N . GLU A 1 511 ? 27.694 21.906 -29.607 1.00 94.25 511 GLU A N 1
ATOM 4098 C CA . GLU A 1 511 ? 27.745 21.744 -28.163 1.00 94.25 511 GLU A CA 1
ATOM 4099 C C . GLU A 1 511 ? 28.977 22.447 -27.575 1.00 94.25 511 GLU A C 1
ATOM 4101 O O . GLU A 1 511 ? 30.098 22.303 -28.053 1.00 94.25 511 GLU A O 1
ATOM 4106 N N . TYR A 1 512 ? 28.768 23.205 -26.504 1.00 93.25 512 TYR A N 1
ATOM 4107 C CA . TYR A 1 512 ? 29.813 23.990 -25.832 1.00 93.25 512 TYR A CA 1
ATOM 4108 C C . TYR A 1 512 ? 30.044 23.544 -24.383 1.00 93.25 512 TYR A C 1
ATOM 4110 O O . TYR A 1 512 ? 30.885 24.088 -23.674 1.00 93.25 512 TYR A O 1
ATOM 4118 N N . PHE A 1 513 ? 29.324 22.512 -23.942 1.00 94.12 513 PHE A N 1
ATOM 4119 C CA . PHE A 1 513 ? 29.546 21.835 -22.671 1.00 94.12 513 PHE A CA 1
ATOM 4120 C C . PHE A 1 513 ? 29.423 20.326 -22.853 1.00 94.12 513 PHE A C 1
ATOM 4122 O O . PHE A 1 513 ? 28.646 19.842 -23.680 1.00 94.12 513 PHE A O 1
ATOM 4129 N N . ASN A 1 514 ? 30.181 19.565 -22.063 1.00 88.69 514 ASN A N 1
ATOM 4130 C CA . ASN A 1 514 ? 30.195 18.110 -22.144 1.00 88.69 514 ASN A CA 1
ATOM 4131 C C . ASN A 1 514 ? 29.279 17.498 -21.085 1.00 88.69 514 ASN A C 1
ATOM 4133 O O . ASN A 1 514 ? 29.567 17.543 -19.887 1.00 88.69 514 ASN A O 1
ATOM 4137 N N . LYS A 1 515 ? 28.186 16.892 -21.539 1.00 85.12 515 LYS A N 1
ATOM 4138 C CA . LYS A 1 515 ? 27.277 16.131 -20.692 1.00 85.12 515 LYS A CA 1
ATOM 4139 C C . LYS A 1 515 ? 26.644 15.007 -21.501 1.00 85.12 515 LYS A C 1
ATOM 4141 O O . LYS A 1 515 ? 26.516 15.087 -22.723 1.00 85.12 515 LYS A O 1
ATOM 4146 N N . LYS A 1 516 ? 26.246 13.931 -20.828 1.00 81.00 516 LYS A N 1
ATOM 4147 C CA . LYS A 1 516 ? 25.426 12.903 -21.472 1.00 81.00 516 LYS A CA 1
ATOM 4148 C C . LYS A 1 516 ? 24.072 13.518 -21.838 1.00 81.00 516 LYS A C 1
ATOM 4150 O O . LYS A 1 516 ? 23.475 14.119 -20.941 1.00 81.00 516 LYS A O 1
ATOM 4155 N N . PRO A 1 517 ? 23.587 13.402 -23.093 1.00 80.44 517 PRO A N 1
ATOM 4156 C CA . PRO A 1 517 ? 22.324 14.007 -23.512 1.00 80.44 517 PRO A CA 1
ATOM 4157 C C . PRO A 1 517 ? 21.171 13.700 -22.560 1.00 80.44 517 PRO A C 1
ATOM 4159 O O . PRO A 1 517 ? 20.390 14.588 -22.257 1.00 80.44 517 PRO A O 1
ATOM 4162 N N . GLU A 1 518 ? 21.122 12.484 -22.014 1.00 72.31 518 GLU A N 1
ATOM 4163 C CA . GLU A 1 518 ? 20.081 12.000 -21.106 1.00 72.31 518 GLU A CA 1
ATOM 4164 C C . GLU A 1 518 ? 20.061 12.743 -19.759 1.00 72.31 518 GLU A C 1
ATOM 4166 O O . GLU A 1 518 ? 19.036 12.793 -19.082 1.00 72.31 518 GLU A O 1
ATOM 4171 N N . GLU A 1 519 ? 21.177 13.357 -19.371 1.00 75.88 519 GLU A N 1
ATOM 4172 C CA . GLU A 1 519 ? 21.345 14.051 -18.094 1.00 75.88 519 GLU A CA 1
ATOM 4173 C C . GLU A 1 519 ? 21.175 15.577 -18.222 1.00 75.88 519 GLU A C 1
ATOM 4175 O O . GLU A 1 519 ? 21.249 16.289 -17.214 1.00 75.88 519 GLU A O 1
ATOM 4180 N N . VAL A 1 520 ? 20.980 16.104 -19.439 1.00 78.94 520 VAL A N 1
ATOM 4181 C CA . VAL A 1 520 ? 20.914 17.552 -19.693 1.00 78.94 520 VAL A CA 1
ATOM 4182 C C . VAL A 1 520 ? 19.599 18.144 -19.206 1.00 78.94 520 VAL A C 1
ATOM 4184 O O . VAL A 1 520 ? 18.510 17.706 -19.581 1.00 78.94 520 VAL A O 1
ATOM 4187 N N . ARG A 1 521 ? 19.707 19.202 -18.404 1.00 82.94 521 ARG A N 1
ATOM 4188 C CA . ARG A 1 521 ? 18.594 19.985 -17.860 1.00 82.94 521 ARG A CA 1
ATOM 4189 C C . ARG A 1 521 ? 18.512 21.343 -18.565 1.00 82.94 521 ARG A C 1
ATOM 4191 O O . ARG A 1 521 ? 19.549 21.855 -18.980 1.00 82.94 521 ARG A O 1
ATOM 4198 N N . PRO A 1 522 ? 17.331 21.985 -18.630 1.00 83.50 522 PRO A N 1
ATOM 4199 C CA . PRO A 1 522 ? 17.168 23.293 -19.276 1.00 83.50 522 PRO A CA 1
ATOM 4200 C C . PRO A 1 522 ? 18.144 24.372 -18.786 1.00 83.50 522 PRO A C 1
ATOM 4202 O O . PRO A 1 522 ? 18.679 25.143 -19.570 1.00 83.50 522 PRO A O 1
ATOM 4205 N N . THR A 1 523 ? 18.444 24.412 -17.491 1.00 81.50 523 THR A N 1
ATOM 4206 C CA . THR A 1 523 ? 19.354 25.423 -16.932 1.00 81.50 523 THR A CA 1
ATOM 4207 C C . THR A 1 523 ? 20.827 25.165 -17.233 1.00 81.50 523 THR A C 1
ATOM 4209 O O . THR A 1 523 ? 21.635 26.079 -17.112 1.00 81.50 523 THR A O 1
ATOM 4212 N N . ASP A 1 524 ? 21.192 23.939 -17.625 1.00 86.44 524 ASP A N 1
ATOM 4213 C CA . ASP A 1 524 ? 22.585 23.607 -17.936 1.00 86.44 524 ASP A CA 1
ATOM 4214 C C . ASP A 1 524 ? 23.094 24.413 -19.147 1.00 86.44 524 ASP A C 1
ATOM 4216 O O . ASP A 1 524 ? 24.276 24.734 -19.189 1.00 86.44 524 ASP A O 1
ATOM 4220 N N . PHE A 1 525 ? 22.211 24.819 -20.075 1.00 87.94 525 PHE A N 1
ATOM 4221 C CA . PHE A 1 525 ? 22.581 25.664 -21.218 1.00 87.94 525 PHE A CA 1
ATOM 4222 C C . PHE A 1 525 ? 23.170 27.018 -20.802 1.00 87.94 525 PHE A C 1
ATOM 4224 O O . PHE A 1 525 ? 23.994 27.563 -21.525 1.00 87.94 525 PHE A O 1
ATOM 4231 N N . VAL A 1 526 ? 22.781 27.551 -19.644 1.00 87.31 526 VAL A N 1
ATOM 4232 C CA . VAL A 1 526 ? 23.309 28.827 -19.136 1.00 87.31 526 VAL A CA 1
ATOM 4233 C C . VAL A 1 526 ? 24.385 28.586 -18.081 1.00 87.31 526 VAL A C 1
ATOM 4235 O O . VAL A 1 526 ? 25.404 29.263 -18.065 1.00 87.31 526 VAL A O 1
ATOM 4238 N N . GLU A 1 527 ? 24.190 27.607 -17.197 1.00 85.75 527 GLU A N 1
ATOM 4239 C CA . GLU A 1 527 ? 25.106 27.368 -16.074 1.00 85.75 527 GLU A CA 1
ATOM 4240 C C . GLU A 1 527 ? 26.427 26.717 -16.472 1.00 85.75 527 GLU A C 1
ATOM 4242 O O . GLU A 1 527 ? 27.423 26.892 -15.771 1.00 85.75 527 GLU A O 1
ATOM 4247 N N . LEU A 1 528 ? 26.431 25.948 -17.563 1.00 88.62 528 LEU A N 1
ATOM 4248 C CA . LEU A 1 528 ? 27.628 25.287 -18.078 1.00 88.62 528 LEU A CA 1
ATOM 4249 C C . LEU A 1 528 ? 28.249 26.045 -19.260 1.00 88.62 528 LEU A C 1
ATOM 4251 O O . LEU A 1 528 ? 29.194 25.543 -19.865 1.00 88.62 528 LEU A O 1
ATOM 4255 N N . ASP A 1 529 ? 27.760 27.251 -19.573 1.00 88.56 529 ASP A N 1
ATOM 4256 C CA . ASP A 1 529 ? 28.353 28.133 -20.582 1.00 88.56 529 ASP A CA 1
ATOM 4257 C C . ASP A 1 529 ? 29.584 28.880 -20.038 1.00 88.56 529 ASP A C 1
ATOM 4259 O O . ASP A 1 529 ? 29.623 30.109 -19.939 1.00 88.56 529 ASP A O 1
ATOM 4263 N N . TYR A 1 530 ? 30.601 28.123 -19.623 1.00 85.75 530 TYR A N 1
ATOM 4264 C CA . TYR A 1 530 ? 31.814 28.679 -19.013 1.00 85.75 530 TYR A CA 1
ATOM 4265 C C . TYR A 1 530 ? 32.598 29.585 -19.974 1.00 85.75 530 TYR A C 1
ATOM 4267 O O . TYR A 1 530 ? 33.192 30.572 -19.540 1.00 85.75 530 TYR A O 1
ATOM 4275 N N . GLU A 1 531 ? 32.545 29.275 -21.270 1.00 86.50 531 GLU A N 1
ATOM 4276 C CA . GLU A 1 531 ? 33.239 29.994 -22.344 1.00 86.50 531 GLU A CA 1
ATOM 4277 C C . GLU A 1 531 ? 32.390 31.124 -22.960 1.00 86.50 531 GLU A C 1
ATOM 4279 O O . GLU A 1 531 ? 32.854 31.814 -23.866 1.00 86.50 531 GLU A O 1
ATOM 4284 N N . ARG A 1 532 ? 31.163 31.349 -22.456 1.00 87.81 532 ARG A N 1
ATOM 4285 C CA . ARG A 1 532 ? 30.227 32.391 -22.923 1.00 87.81 532 ARG A CA 1
ATOM 4286 C C . ARG A 1 532 ? 29.964 32.328 -24.428 1.00 87.81 532 ARG A C 1
ATOM 4288 O O . ARG A 1 532 ? 30.014 33.340 -25.129 1.00 87.81 532 ARG A O 1
ATOM 4295 N N . VAL A 1 533 ? 29.714 31.120 -24.919 1.00 92.06 533 VAL A N 1
ATOM 4296 C CA . VAL A 1 533 ? 29.397 30.842 -26.320 1.00 92.06 533 VAL A CA 1
ATOM 4297 C C . VAL A 1 533 ? 28.012 31.378 -26.684 1.00 92.06 533 VAL A C 1
ATOM 4299 O O . VAL A 1 533 ? 27.801 31.785 -27.828 1.00 92.06 533 VAL A O 1
ATOM 4302 N N . LEU A 1 534 ? 27.072 31.404 -25.733 1.00 92.38 534 LEU A N 1
ATOM 4303 C CA . LEU A 1 534 ? 25.743 31.958 -25.956 1.00 92.38 534 LEU A CA 1
ATOM 4304 C C . LEU A 1 534 ? 25.737 33.485 -25.836 1.00 92.38 534 LEU A C 1
ATOM 4306 O O . LEU A 1 534 ? 26.137 34.065 -24.827 1.00 92.38 534 LEU A O 1
ATOM 4310 N N . GLU A 1 535 ? 25.172 34.145 -26.844 1.00 93.12 535 GLU A N 1
ATOM 4311 C CA . GLU A 1 535 ? 24.876 35.575 -26.802 1.00 93.12 535 GLU A CA 1
ATOM 4312 C C . GLU A 1 535 ? 23.427 35.769 -26.327 1.00 93.12 535 GLU A C 1
ATOM 4314 O O . GLU A 1 535 ? 22.489 35.253 -26.934 1.00 93.12 535 GLU A O 1
ATOM 4319 N N . TYR A 1 536 ? 23.222 36.503 -25.231 1.00 91.44 536 TYR A N 1
ATOM 4320 C CA . TYR A 1 536 ? 21.879 36.878 -24.776 1.00 91.44 536 TYR A CA 1
ATOM 4321 C C . TYR A 1 536 ? 21.227 37.842 -25.778 1.00 91.44 536 TYR A C 1
ATOM 4323 O O . TYR A 1 536 ? 21.832 38.852 -26.141 1.00 91.44 536 TYR A O 1
ATOM 4331 N N . CYS A 1 537 ? 19.991 37.554 -26.188 1.00 89.06 537 CYS A N 1
ATOM 4332 C CA . CYS A 1 537 ? 19.212 38.418 -27.074 1.00 89.06 537 CYS A CA 1
ATOM 4333 C C . CYS A 1 537 ? 18.240 39.283 -26.271 1.00 89.06 537 CYS A C 1
ATOM 4335 O O . CYS A 1 537 ? 18.323 40.510 -26.285 1.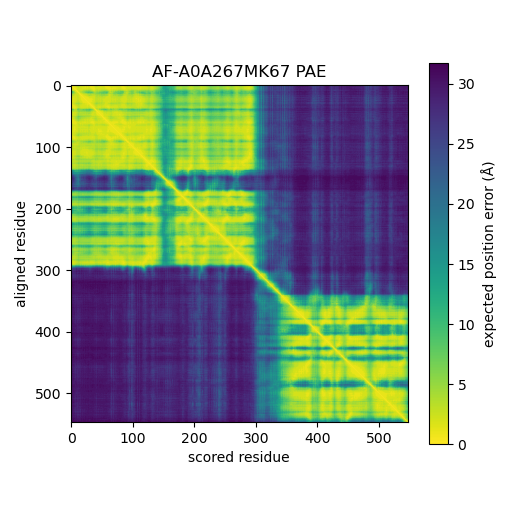00 89.06 537 CYS A O 1
ATOM 4337 N N . SER A 1 538 ? 17.301 38.643 -25.574 1.00 86.00 538 SER A N 1
ATOM 4338 C CA . SER A 1 538 ? 16.190 39.330 -24.919 1.00 86.00 538 SER A CA 1
ATOM 4339 C C . SER A 1 538 ? 15.516 38.456 -23.861 1.00 86.00 538 SER A C 1
ATOM 4341 O O . SER A 1 538 ? 15.642 37.229 -23.848 1.00 86.00 538 SER A O 1
ATOM 4343 N N . LYS A 1 539 ? 14.773 39.116 -22.971 1.00 83.19 539 LYS A N 1
ATOM 4344 C CA . LYS A 1 539 ? 13.813 38.507 -22.054 1.00 83.19 539 LYS A CA 1
ATOM 4345 C C . LYS A 1 539 ? 12.469 39.159 -22.335 1.00 83.19 539 LYS A C 1
ATOM 4347 O O . LYS A 1 539 ? 12.389 40.384 -22.333 1.00 83.19 539 LYS A O 1
ATOM 4352 N N . MET A 1 540 ? 11.445 38.355 -22.588 1.00 81.50 540 MET A N 1
ATOM 4353 C CA . MET A 1 540 ? 10.113 38.838 -22.951 1.00 81.50 540 MET A CA 1
ATOM 4354 C C . MET A 1 540 ? 9.078 38.285 -21.974 1.00 81.50 540 MET A C 1
ATOM 4356 O O . MET A 1 540 ? 9.063 37.079 -21.708 1.00 81.50 540 MET A O 1
ATOM 4360 N N . PHE A 1 541 ? 8.214 39.148 -21.438 1.00 74.38 541 PHE A N 1
ATOM 4361 C CA . PHE A 1 541 ? 7.049 38.724 -20.666 1.00 74.38 541 PHE A CA 1
ATOM 4362 C C . PHE A 1 541 ? 5.902 38.420 -21.627 1.00 74.38 541 PHE A C 1
ATOM 4364 O O . PHE A 1 541 ? 5.496 39.255 -22.426 1.00 74.38 541 PHE A O 1
ATOM 4371 N N . LEU A 1 542 ? 5.365 37.207 -21.549 1.00 69.50 542 LEU A N 1
ATOM 4372 C CA . LEU A 1 542 ? 4.397 36.690 -22.521 1.00 69.50 542 LEU A CA 1
ATOM 4373 C C . LEU A 1 542 ? 3.028 37.383 -22.434 1.00 69.50 542 LEU A C 1
ATOM 4375 O O . LEU A 1 542 ? 2.249 37.315 -23.377 1.00 69.50 542 LEU A O 1
ATOM 4379 N N . ASN A 1 543 ? 2.749 38.079 -21.327 1.00 62.91 543 ASN A N 1
ATOM 4380 C CA . ASN A 1 543 ? 1.548 38.901 -21.162 1.00 62.91 543 ASN A CA 1
ATOM 4381 C C . ASN A 1 543 ? 1.635 40.268 -21.861 1.00 62.91 543 ASN A C 1
ATOM 4383 O O . ASN A 1 543 ? 0.598 40.873 -22.082 1.00 62.91 543 ASN A O 1
ATOM 4387 N N . GLU A 1 544 ? 2.834 40.735 -22.222 1.00 57.56 544 GLU A N 1
ATOM 4388 C CA . GLU A 1 544 ? 3.057 42.023 -22.905 1.00 57.56 544 GLU A CA 1
ATOM 4389 C C . GLU A 1 544 ? 3.132 41.873 -24.438 1.00 57.56 544 GLU A C 1
ATOM 4391 O O . GLU A 1 544 ? 3.175 42.865 -25.151 1.00 57.56 544 GLU A O 1
ATOM 4396 N N . ILE A 1 545 ? 3.172 40.634 -24.946 1.00 55.22 545 ILE A N 1
ATOM 4397 C CA . ILE A 1 545 ? 3.249 40.302 -26.384 1.00 55.22 545 ILE A CA 1
ATOM 4398 C C . ILE A 1 545 ? 1.846 40.107 -27.002 1.00 55.22 545 ILE A C 1
ATOM 4400 O O . ILE A 1 545 ? 1.695 40.115 -28.220 1.00 55.22 545 ILE A O 1
ATOM 4404 N N . LEU A 1 546 ? 0.824 39.894 -26.163 1.00 48.91 546 LEU A N 1
ATOM 4405 C CA . LEU A 1 546 ? -0.558 39.576 -26.557 1.00 48.91 546 LEU A CA 1
ATOM 4406 C C . LEU A 1 546 ? -1.529 40.773 -26.458 1.00 48.91 546 LEU A C 1
ATOM 4408 O O . LEU A 1 546 ? -2.707 40.612 -26.784 1.00 48.91 546 LEU A O 1
ATOM 4412 N N . GLU A 1 547 ? -1.048 41.933 -26.001 1.00 40.03 547 GLU A N 1
ATOM 4413 C CA . GLU A 1 547 ? -1.703 43.248 -26.131 1.00 40.03 547 GLU A CA 1
ATOM 4414 C C . GLU A 1 547 ? -1.107 43.998 -27.326 1.00 40.03 547 GLU A C 1
ATOM 4416 O O . GLU A 1 547 ? -1.890 44.670 -28.039 1.00 40.03 547 GLU A O 1
#

Radius of gyration: 30.05 Å; Cα contacts (8 Å, |Δi|>4): 1015; chains: 1; bounding box: 60×76×81 Å

Secondary structure (DSSP, 8-state):
-EEEEEE-TTSTTS-GGGGHHHHHHHHHTTT-EEEEEE-S-HHHHHHHHHT--GGGEEEEEEEE-HHHHHHHHHHHHHTT----EEEEE-SSS-HHHHHTT--SSHHHHHHHHHS--EEEEEEEEETTEEESSEEEEEHHHHHHHTS----S-HHHHHHHHHHHHHT-SS---EEEEEEESS-EEEEEEEEEEEESSS-BTTBTTS-TT--TTSS-EEEEEEE---HHHHHHHHHHHHHT-GGG-TTEEEEEESEEEEE-SS---EEETTEE-PPSSEEEEEEEEEEEEE-SS-BTT-SGGG----HHHHHHHHHSS----TTGGGT--S-GGG-------HHHHHHHHHHGGG--SSS--B-S-S-HHHHHHHHHTTTSSEEEEEEEE---HHHHHHHHHHT-S--EEEEESSTT-TT-EEEE---TTSPSEEEE--GGGG-SSTT-EEEEEEEE--HHHHHHHHHHHHHHHHH-BEE-GGGGTS---SSTTEE-HHHHHHHHHHHTT---S---GGG--TTHHHHT-TT--SEEEEEEETTSS--

Nearest PDB structures (foldseek):
  2qv7-assembly1_A  TM=8.575E-01  e=1.599E-27  unclassified
  4wer-assembly1_A-2  TM=8.781E-01  e=9.893E-26  Enterococcus faecalis V583
  3t5p-assembly2_L  TM=8.449E-01  e=8.121E-24  Bacillus anthracis str. Sterne
  3t5p-assembly2_B  TM=8.413E-01  e=8.238E-23  Bacillus anthracis str. Sterne
  3t5p-assembly3_E  TM=8.133E-01  e=2.122E-23  Bacillus anthracis str. Sterne

Foldseek 3Di:
DEEEEEEECPAAPSCPVVCPVVLQVLQVVVVYGYHYDYPPDLVSLLVDLLPDDLVVHQAYEYEHAQVSVQSNVFSCVLNVPQGAYEYQHRHDQNQVCVQLVQDNDPVSSSVLVSDPAWFFFKWKDKPSGIFQFKKKKADVQVLLVPDDPPPDDPVVVVVSVVVSLVPDPDLDWFFKWKDAPVDTDTATFHMKMKTQGQDASNLNQQRPQHHRAPLKIKIKTQGDDPSVVVVVLVVCNSVNNNPLPPRIDIDIHQWMWMATPDDMWMDGNSHTDDDPGITMGMPHRSHIYRHPHHPHSHPPVDPPVHVVVVCVLCVVPDDDDPPVSVQVPDDLVVQPQDDDPPVLVVQCVVLVSLFDQADFSAALQDDVVLLVVLLVLLQVQKKKKKFWQLPHSLQRSQCGSVVHRTFAIWIASDPVLQNTWFQASDDPPGGGAIHRDDLLVSHPDPQIKMWMKIAGAHSVLSVQLSVVSVVCNHRGAGEQSVCSSPLDGPDPRHAGRQLSVQVSCVSSVNDPADDDSSPGTSCCVPVVPPVPRIDTDDMDGSVVVVD

Sequence (547 aa):
MKVMLIYNPISGNKSFKNHLDYIIEKFQEQDLQIIPHRVKNIDLLEKVISSLNEKEYKKIVIAGGDGTVNQVVNVLLKYDVNLPIAILPAGASNDYATYFNLPKNIEEMIDIILNDNYTSCDVARINDRYFINVASLGFIVDMSKNVEKDFKNNISMFKQYLKGVEGIPGLKRIPIRVTTKHIVYEEDIYFMLIMNGKSIGGFKKVAPFASINDGLLDVFIFKKCPLYDLFPLLVKVVNGEHFSSPYVKYFQTDHLKIECDEEVSTDLDGEEGCDFPLDIKVVNKKLRINTKANNEDGFSSLRSFSFYDVKNTFGQVTNVSKGVLKEIKRPLSDINIEVAAVEDIKTIIKDLPRHNTFSYVNKESLEEEYFMEAQKTLDNGYLYIVLSSTGSAAGKIIGKVTKREYAHASISFDEELKTIISYNGGENIYSPGLNQEMIEFFNKKKDANIIVYKIKATREQKEIVLNEIRKINEQGSSYNLLGLFLPYSCKKNIMFCSQFVYTMLKVANLEYFNKKPEEVRPTDFVELDYERVLEYCSKMFLNEILE

Mean predicted aligned error: 18.08 Å

Organism: NCBI:txid1478221

pLDDT: mean 76.2, std 21.06, range [26.41, 97.94]

InterPro domains:
  IPR001206 Diacylglycerol kinase, catalytic domain [PF00781] (2-125)
  IPR001206 Diacylglycerol kinase, catalytic domain [PS50146] (1-130)
  IPR001206 Diacylglycerol kinase, catalytic domain [SM00046] (2-130)
  IPR005218 Diacylglycerol/lipid kinase [TIGR00147] (2-291)
  IPR016064 NAD kinase/diacylglycerol kinase-like domain superfamily [SSF111331] (1-291)
  IPR017438 Inorganic polyphosphate/ATP-NAD kinase, N-terminal [G3DSA:3.40.50.10330] (1-127)
  IPR038765 Papain-like cysteine peptidase superfamily [SSF54001] (385-524)
  IPR045540 YegS/DAGK, C-terminal domain [PF19279] (159-289)
  IPR050187 Lipid Phosphate Formation and Regulation [PTHR12358] (2-272)

Solvent-accessible surface area (backbone atoms only — not comparable to full-atom values): 29892 Å² total; per-residue (Å²): 94,30,31,40,32,41,32,42,66,76,28,48,89,41,57,69,71,78,44,50,64,62,53,48,52,61,33,47,77,68,67,31,45,72,46,81,42,77,58,84,54,67,69,64,51,45,57,53,59,74,68,57,61,66,91,54,42,71,32,35,35,40,34,18,21,52,55,54,50,43,53,51,51,38,49,33,56,77,65,68,56,82,63,37,36,29,75,45,58,36,26,81,65,26,53,68,46,52,72,68,66,54,59,76,51,65,68,67,36,47,59,29,58,76,45,96,19,35,27,31,20,36,36,37,33,44,70,97,45,60,34,59,31,33,39,37,32,32,58,68,40,62,53,56,74,75,49,81,87,76,87,80,50,78,68,54,57,56,54,47,54,52,54,52,66,78,66,55,89,72,82,66,71,43,61,35,38,39,39,41,97,89,46,80,46,74,51,51,21,40,32,38,42,40,21,32,29,33,44,58,96,70,37,68,30,63,31,78,70,35,42,46,53,74,48,42,31,37,35,38,41,32,39,65,64,59,74,84,55,46,58,64,44,54,55,23,37,66,69,44,54,33,84,78,37,93,47,37,49,75,53,73,41,43,47,41,35,40,40,49,92,66,97,60,54,30,26,36,55,88,38,84,47,68,69,72,65,40,48,35,34,51,40,59,57,70,42,38,37,49,28,89,55,70,22,82,68,25,74,61,93,56,69,67,77,32,71,60,60,52,42,52,64,39,62,78,56,69,94,78,69,83,72,63,71,67,74,68,72,64,70,76,86,78,60,77,85,60,66,67,59,71,68,36,55,53,49,44,61,70,48,46,84,62,47,40,75,84,54,65,64,17,55,65,61,65,56,71,66,57,55,54,58,40,57,75,28,31,82,46,57,40,38,29,42,38,37,31,29,32,65,45,43,65,34,48,38,48,18,46,60,67,74,41,78,48,49,39,27,30,34,17,42,41,92,86,45,80,47,23,31,30,37,39,76,36,78,98,80,49,50,15,4,61,37,73,49,59,76,84,75,40,61,67,44,96,79,15,33,38,38,37,30,34,34,83,32,52,44,68,35,44,49,47,34,52,51,52,51,51,50,40,32,74,74,23,15,10,24,36,71,68,37,82,82,38,80,67,65,85,45,88,58,38,37,47,18,29,24,48,45,50,45,43,28,46,76,36,74,60,60,80,62,94,70,60,50,79,75,47,49,44,55,48,72,65,75,47,41,83,83,60,68,63,45,80,73,51,75,47,52,50,73,72,73,79,112